Protein AF-0000000079301053 (afdb_homodimer)

Nearest PDB structures (foldseek):
  6ayv-assembly1_A  TM=9.694E-01  e=2.534E-45  Mycobacterium tuberculosis CDC1551
  6ayu-assembly1_A  TM=9.664E-01  e=1.060E-44  Mycobacterium tuberculosis H37Ra
  7txb-assembly2_A  TM=9.799E-01  e=2.301E-44  Mycobacterium tuberculosis
  3d1r-assembly1_A  TM=9.608E-01  e=3.172E-43  Escherichia coli K-12
  7txg-assembly1_D  TM=9.563E-01  e=2.138E-42  Francisella tularensis

Sequence (644 aa):
MEIERRLVLEVVRVTEQAALAASRFAGKGDKEAVDEAGTEAMRRVLNELPIRGTVVIGEGEMDEAPMLYIGEVLGQGGLEVDIAVDPVEGTTTAAKGLPNAVTVIALSEKGGLFHAPDMYMEKLIVPPPAAGLVDLTWPVSANLKALALALQRSVEDLVIVVLDRPRHERLIREIREAGARVKLISDGDVIAALAAAIRGTGVHAVMGIGGAPEGVLAAAALKCLGGEIQARFVPQNEEERARLRAMGGDENRVYRTEDLAPGKEIVFAATGITDGDILEGVRFFGGGARTHSIVMGHATRVVRFIDSIHLFETGARVTIRVMEIERRLVLEVVRVTEQAALAASRFAGKGDKEAVDEAGTEAMRRVLNELPIRGTVVIGEGEMDEAPMLYIGEVLGQGGLEVDIAVDPVEGTTTAAKGLPNAVTVIALSEKGGLFHAPDMYMEKLIVPPPAAGLVDLTWPVSANLKALALALQRSVEDLVIVVLDRPRHERLIREIREAGARVKLISDGDVIAALAAAIRGTGVHAVMGIGGAPEGVLAAAALKCLGGEIQARFVPQNEEERARLRAMGGDENRVYRTEDLAPGKEIVFAATGITDGDILEGVRFFGGGARTHSIVMGHATRVVRFIDSIHLFETGARVTIRV

pLDDT: mean 95.12, std 5.09, range [51.19, 98.94]

Secondary structure (DSSP, 8-state):
-HHHHHHHHHHHHHHHHHHHHHHTTTTSS-HHHHHHHHHHHHHHHHTTSSEEEEEEESSB-TTT-SSSBTT-EESSSSEEEEEEEEEEESHHHHHHT-S--EEEEEEEETT-S----SSEEEEEEE-GGGTTS--TTS-HHHHHHHHHHHTTS-GGG-EEEEE--GGGHHHHHHHHHHT-EEEEESS-HHHHHHHHHSBTSS--EEEEEEEHHHHHHHHHHHHHHT-EEEEEEE-SSHHHHHHHHHTT--TTSPEEHHHH---SSEEEEEEESS--SSSPPPEEETTEEEEEEEEEETTTTEEEEEEEEEE-STT---B---/-HHHHHHHHHHHHHHHHHHHHHHTTTTSS-HHHHHHHHHHHHHHHHTTSSEEEEEEESSB-TTT-SSSBTT-EESSSSEEEEEEEEEEE-HHHHHHT-S--EEEEEEEETT-S----SSEEEEEEE-GGGTTS--TTS-HHHHHHHHHHHTTS-GGG-EEEEE--GGGHHHHHHHHHHT-EEEEESS-HHHHHHHHHSBTSS--EEEEEEEHHHHHHHHHHHHHHT-EEEEEEE-SSHHHHHHHHHTT--TTSPEEHHHH---SSEEEEEEESS--SSSPPPEEETTEEEEEEEEEETTTTEEEEEEEEEE-STT---B---

Organism: Thermus brockianus (NCBI:txid56956)

Solvent-accessible surface area (backbone atoms only — not comparable to full-atom values): 30531 Å² total; per-residue (Å²): 113,63,65,40,74,66,36,49,62,54,48,43,50,26,23,46,46,7,14,58,46,19,41,75,33,43,50,68,65,38,38,66,59,22,36,50,33,4,42,51,38,28,53,53,46,45,41,68,34,68,21,38,27,31,22,46,30,43,72,32,50,59,92,76,17,94,57,62,11,43,66,41,75,41,31,68,38,70,54,59,26,28,30,32,45,37,44,49,33,23,37,62,32,28,8,63,55,36,67,47,10,28,9,36,40,36,38,19,40,71,79,11,55,45,69,50,64,95,43,39,19,36,38,38,32,33,18,42,73,32,44,90,60,63,52,78,87,49,57,68,54,57,37,44,50,39,42,16,60,47,66,70,49,54,42,64,72,37,27,33,35,31,60,68,47,82,90,36,52,64,59,53,49,48,42,45,73,58,42,27,40,76,43,74,34,86,59,34,67,42,62,48,44,50,31,15,32,29,43,84,58,72,38,50,25,35,44,48,72,43,54,28,48,49,48,30,56,28,17,46,46,25,59,43,47,47,22,32,36,33,30,29,48,44,62,88,47,68,68,50,43,52,51,37,46,74,69,71,48,55,64,87,43,79,39,38,31,60,64,30,25,53,33,74,40,34,30,33,26,34,12,16,28,26,44,42,92,87,30,44,28,55,42,75,50,84,38,31,37,34,40,20,33,41,37,34,21,39,68,76,27,36,41,32,40,35,44,34,39,40,44,77,35,92,80,35,72,51,66,62,88,128,112,62,64,40,74,65,36,49,64,56,48,41,51,28,23,46,47,7,14,59,45,19,41,76,32,43,49,67,65,38,38,65,59,21,36,50,34,4,42,52,38,28,52,56,48,45,41,67,34,69,22,39,26,32,23,46,31,43,72,32,51,59,93,78,16,94,57,62,10,43,66,40,74,42,32,68,36,69,55,59,26,27,30,34,46,37,45,49,33,23,37,63,32,28,8,65,55,37,69,45,9,28,8,38,40,35,38,19,40,72,79,12,54,48,68,50,62,94,44,38,18,37,39,38,33,32,18,42,72,32,46,89,59,62,53,82,87,50,57,67,54,57,36,45,49,39,43,16,58,48,68,71,48,54,43,64,72,37,26,32,36,31,62,68,48,81,89,36,53,65,60,52,49,48,43,44,73,57,42,27,40,75,44,74,34,86,60,34,68,41,61,48,44,49,31,17,33,29,42,84,58,73,38,49,24,34,46,48,72,44,52,27,48,47,47,31,54,30,17,47,46,24,60,42,46,48,22,33,37,34,31,28,48,46,62,88,47,70,67,50,43,50,52,37,46,72,69,71,48,54,65,88,42,78,40,38,31,59,64,28,25,52,34,75,40,35,31,32,27,34,12,16,28,27,43,42,89,86,31,43,28,53,42,76,50,84,39,32,36,34,40,21,32,42,37,34,22,39,68,75,25,36,40,32,40,34,44,34,38,40,44,77,36,92,81,34,72,51,63,63,88,127

Foldseek 3Di:
DVCCVQCQVLVQVLFVQLLVQLLVQFQVQDLVNSQVRLQVSSQVSQQAAAEFEFELAADEDVVVDVGSYHGDTHYDYDAYKYKAWDSWWPSVCRNNQHADIKTKMKIFHVVQAARDHWAKKWKKKFAQLLPPQADPPDQPLSRLVSLCVSVVHDSLQAEEEEEPDPQCVVVQVSSVVSNHHYDYDPTDVLVVNLLCHDPPLSHGIYGDMDTPSSVLRSLLNCLLSNIKMKMATDDPDPVSVVVCVVSPHDRPDIDMSCRRRVGPKMKMKMKASDHYSPWHHWDDDDQWIWIWMWMGINNVSDIDIDIDIGGRDDPDDDDDDD/DVCCVQCQVLVQVLFVQLLVQLLVQFQVQDLVNSQVRLQVSSQVSQQAAAEFEFELAADEDVVVDVGSYHGDTHYDYDAYKYKAWDSWWPSVCRNNQHADIKTKMKIFHVVQAARDHWAKKWKKKFAQLLPPQADPPDQPLSRLVSLCVSVVHDSLQAEEEEEPDPVCVVVQVSSVVSNHHYDYDPTDVLVVNLLCHDPPLSHGIYTDMDTVSSVRRSLLNCLLSNIKMKMATDDPDVVSVVVCVVSPHDRPDIDMSCRRRVGPKMKMKMKASDHYSPWHHWDDDDQWIWIWMWMGINNVSDIDIDIDIGGRDDPDDDDDDD

Structure (mmCIF, N/CA/C/O backbone):
data_AF-0000000079301053-model_v1
#
loop_
_entity.id
_entity.type
_entity.pdbx_description
1 polymer Fructose-1,6-bisphosphatase
#
loop_
_atom_site.group_PDB
_atom_site.id
_atom_site.type_symbol
_atom_site.label_atom_id
_atom_site.label_alt_id
_atom_site.label_comp_id
_atom_site.label_asym_id
_atom_site.label_entity_id
_atom_site.label_seq_id
_atom_site.pdbx_PDB_ins_code
_atom_site.Cartn_x
_atom_site.Cartn_y
_atom_site.Cartn_z
_atom_site.occupancy
_atom_site.B_iso_or_equiv
_atom_site.auth_seq_id
_atom_site.auth_comp_id
_atom_site.auth_asym_id
_atom_site.auth_atom_id
_atom_site.pdbx_PDB_model_num
ATOM 1 N N . MET A 1 1 ? -18.75 8.094 -1.026 1 70.19 1 MET A N 1
ATOM 2 C CA . MET A 1 1 ? -17.406 7.562 -0.852 1 70.19 1 MET A CA 1
ATOM 3 C C . MET A 1 1 ? -16.719 7.344 -2.201 1 70.19 1 MET A C 1
ATOM 5 O O . MET A 1 1 ? -15.812 6.523 -2.316 1 70.19 1 MET A O 1
ATOM 9 N N . GLU A 1 2 ? -17.188 8.047 -3.041 1 80.12 2 GLU A N 1
ATOM 10 C CA . GLU A 1 2 ? -16.719 7.883 -4.418 1 80.12 2 GLU A CA 1
ATOM 11 C C . GLU A 1 2 ? -15.305 8.406 -4.59 1 80.12 2 GLU A C 1
ATOM 13 O O . GLU A 1 2 ? -14.461 7.75 -5.207 1 80.12 2 GLU A O 1
ATOM 18 N N . ILE A 1 3 ? -14.992 9.516 -3.859 1 87.44 3 ILE A N 1
ATOM 19 C CA . ILE A 1 3 ? -13.688 10.156 -4.016 1 87.44 3 ILE A CA 1
ATOM 20 C C . ILE A 1 3 ? -12.602 9.25 -3.436 1 87.44 3 ILE A C 1
ATOM 22 O O . ILE A 1 3 ? -11.602 8.969 -4.102 1 87.44 3 ILE A O 1
ATOM 26 N N . GLU A 1 4 ? -12.836 8.781 -2.316 1 87.12 4 GLU A N 1
ATOM 27 C CA . GLU A 1 4 ? -11.82 7.961 -1.658 1 87.12 4 GLU A CA 1
ATOM 28 C C . GLU A 1 4 ? -11.648 6.621 -2.369 1 87.12 4 GLU A C 1
ATOM 30 O O . GLU A 1 4 ? -10.531 6.141 -2.541 1 87.12 4 GLU A O 1
ATOM 35 N N . ARG A 1 5 ? -12.688 6.012 -2.828 1 79.06 5 ARG A N 1
ATOM 36 C CA . ARG A 1 5 ? -12.625 4.719 -3.502 1 79.06 5 ARG A CA 1
ATOM 37 C C . ARG A 1 5 ? -11.883 4.828 -4.828 1 79.06 5 ARG A C 1
ATOM 39 O O . ARG A 1 5 ? -11.125 3.926 -5.199 1 79.06 5 ARG A O 1
ATOM 46 N N . ARG A 1 6 ? -11.992 5.957 -5.355 1 81.19 6 ARG A N 1
ATOM 47 C CA . ARG A 1 6 ? -11.469 6.082 -6.711 1 81.19 6 ARG A CA 1
ATOM 48 C C . ARG A 1 6 ? -10.07 6.699 -6.703 1 81.19 6 ARG A C 1
ATOM 50 O O . ARG A 1 6 ? -9.273 6.453 -7.605 1 81.19 6 ARG A O 1
ATOM 57 N N . LEU A 1 7 ? -9.805 7.402 -5.688 1 87.12 7 LEU A N 1
ATOM 58 C CA . LEU A 1 7 ? -8.648 8.273 -5.883 1 87.12 7 LEU A CA 1
ATOM 59 C C . LEU A 1 7 ? -7.531 7.91 -4.914 1 87.12 7 LEU A C 1
ATOM 61 O O . LEU A 1 7 ? -6.406 8.398 -5.051 1 87.12 7 LEU A O 1
ATOM 65 N N . VAL A 1 8 ? -7.73 7.023 -4.035 1 86.25 8 VAL A N 1
ATOM 66 C CA . VAL A 1 8 ? -6.742 6.734 -3 1 86.25 8 VAL A CA 1
ATOM 67 C C . VAL A 1 8 ? -5.43 6.293 -3.648 1 86.25 8 VAL A C 1
ATOM 69 O O . VAL A 1 8 ? -4.367 6.836 -3.346 1 86.25 8 VAL A O 1
ATOM 72 N N . LEU A 1 9 ? -5.461 5.406 -4.586 1 81.38 9 LEU A N 1
ATOM 73 C CA . LEU A 1 9 ? -4.227 4.914 -5.191 1 81.38 9 LEU A CA 1
ATOM 74 C C . LEU A 1 9 ? -3.65 5.938 -6.164 1 81.38 9 LEU A C 1
ATOM 76 O O . LEU A 1 9 ? -2.432 6.035 -6.32 1 81.38 9 LEU A O 1
ATOM 80 N N . GLU A 1 10 ? -4.496 6.621 -6.781 1 86.56 10 GLU A N 1
ATOM 81 C CA . GLU A 1 10 ? -4.043 7.629 -7.738 1 86.56 10 GLU A CA 1
ATOM 82 C C . GLU A 1 10 ? -3.242 8.727 -7.043 1 86.56 10 GLU A C 1
ATOM 84 O O . GLU A 1 10 ? -2.246 9.211 -7.582 1 86.56 10 GLU A O 1
ATOM 89 N N . VAL A 1 11 ? -3.693 9.023 -5.918 1 92.56 11 VAL A N 1
ATOM 90 C CA . VAL A 1 11 ? -3.045 10.117 -5.195 1 92.56 11 VAL A CA 1
ATOM 91 C C . VAL A 1 11 ? -1.681 9.656 -4.684 1 92.56 11 VAL A C 1
ATOM 93 O O . VAL A 1 11 ? -0.738 10.453 -4.621 1 92.56 11 VAL A O 1
ATOM 96 N N . VAL A 1 12 ? -1.582 8.367 -4.406 1 94.38 12 VAL A N 1
ATOM 97 C CA . VAL A 1 12 ? -0.283 7.816 -4.027 1 94.38 12 VAL A CA 1
ATOM 98 C C . VAL A 1 12 ? 0.691 7.953 -5.195 1 94.38 12 VAL A C 1
ATOM 100 O O . VAL A 1 12 ? 1.844 8.352 -5.012 1 94.38 12 VAL A O 1
ATOM 103 N N . ARG A 1 13 ? 0.221 7.629 -6.328 1 93.56 13 ARG A N 1
ATOM 104 C CA . ARG A 1 13 ? 1.061 7.73 -7.52 1 93.56 13 ARG A CA 1
ATOM 105 C C . ARG A 1 13 ? 1.566 9.156 -7.711 1 93.56 13 ARG A C 1
ATOM 107 O O . ARG A 1 13 ? 2.711 9.367 -8.117 1 93.56 13 ARG A O 1
ATOM 114 N N . VAL A 1 14 ? 0.722 10.117 -7.438 1 97.06 14 VAL A N 1
ATOM 115 C CA . VAL A 1 14 ? 1.09 11.516 -7.574 1 97.06 14 VAL A CA 1
ATOM 116 C C . VAL A 1 14 ? 2.275 11.836 -6.664 1 97.06 14 VAL A C 1
ATOM 118 O O . VAL A 1 14 ? 3.281 12.383 -7.113 1 97.06 14 VAL A O 1
ATOM 121 N N . THR A 1 15 ? 2.166 11.438 -5.41 1 98.38 15 THR A N 1
ATOM 122 C CA . THR A 1 15 ? 3.227 11.75 -4.461 1 98.38 15 THR A CA 1
ATOM 123 C C . THR A 1 15 ? 4.48 10.938 -4.762 1 98.38 15 THR A C 1
ATOM 125 O O . THR A 1 15 ? 5.602 11.422 -4.594 1 98.38 15 THR A O 1
ATOM 128 N N . GLU A 1 16 ? 4.32 9.688 -5.18 1 97.75 16 GLU A N 1
ATOM 129 C CA . GLU A 1 16 ? 5.465 8.844 -5.504 1 97.75 16 GLU A CA 1
ATOM 130 C C . GLU A 1 16 ? 6.281 9.438 -6.652 1 97.75 16 GLU A C 1
ATOM 132 O O . GLU A 1 16 ? 7.508 9.516 -6.574 1 97.75 16 GLU A O 1
ATOM 137 N N . GLN A 1 17 ? 5.594 9.883 -7.672 1 97.56 17 GLN A N 1
ATOM 138 C CA . GLN A 1 17 ? 6.297 10.445 -8.828 1 97.56 17 GLN A CA 1
ATOM 139 C C . GLN A 1 17 ? 6.988 11.758 -8.461 1 97.56 17 GLN A C 1
ATOM 141 O O . GLN A 1 17 ? 8.102 12.016 -8.914 1 97.56 17 GLN A O 1
ATOM 146 N N . ALA A 1 18 ? 6.301 12.531 -7.699 1 98.5 18 ALA A N 1
ATOM 147 C CA . ALA A 1 18 ? 6.91 13.781 -7.242 1 98.5 18 ALA A CA 1
ATOM 148 C C . ALA A 1 18 ? 8.148 13.508 -6.398 1 98.5 18 ALA A C 1
ATOM 150 O O . ALA A 1 18 ? 9.18 14.164 -6.562 1 98.5 18 ALA A O 1
ATOM 151 N N . ALA A 1 19 ? 8.039 12.555 -5.512 1 98.62 19 ALA A N 1
ATOM 152 C CA . ALA A 1 19 ? 9.164 12.195 -4.648 1 98.62 19 ALA A CA 1
ATOM 153 C C . ALA A 1 19 ? 10.336 11.672 -5.469 1 98.62 19 ALA A C 1
ATOM 155 O O . ALA A 1 19 ? 11.492 12.023 -5.211 1 98.62 19 ALA A O 1
ATOM 156 N N . LEU A 1 20 ? 10.055 10.805 -6.434 1 98.31 20 LEU A N 1
ATOM 157 C CA . LEU A 1 20 ? 11.086 10.258 -7.312 1 98.31 20 LEU A CA 1
ATOM 158 C C . LEU A 1 20 ? 11.82 11.383 -8.039 1 98.31 20 LEU A C 1
ATOM 160 O O . LEU A 1 20 ? 13.055 11.383 -8.094 1 98.31 20 LEU A O 1
ATOM 164 N N . ALA A 1 21 ? 11.078 12.336 -8.562 1 98.25 21 ALA A N 1
ATOM 165 C CA . ALA A 1 21 ? 11.664 13.453 -9.297 1 98.25 21 ALA A CA 1
ATOM 166 C C . ALA A 1 21 ? 12.5 14.344 -8.383 1 98.25 21 ALA A C 1
ATOM 168 O O . ALA A 1 21 ? 13.633 14.688 -8.711 1 98.25 21 ALA A O 1
ATOM 169 N N . ALA A 1 22 ? 11.969 14.695 -7.23 1 98.12 22 ALA A N 1
ATOM 170 C CA . ALA A 1 22 ? 12.641 15.586 -6.285 1 98.12 22 ALA A CA 1
ATOM 171 C C . ALA A 1 22 ? 13.906 14.945 -5.727 1 98.12 22 ALA A C 1
ATOM 173 O O . ALA A 1 22 ? 14.914 15.617 -5.516 1 98.12 22 ALA A O 1
ATOM 174 N N . SER A 1 23 ? 13.867 13.656 -5.527 1 97.62 23 SER A N 1
ATOM 175 C CA . SER A 1 23 ? 14.961 12.938 -4.879 1 97.62 23 SER A CA 1
ATOM 176 C C . SER A 1 23 ? 16.219 12.977 -5.73 1 97.62 23 SER A C 1
ATOM 178 O O . SER A 1 23 ? 17.328 12.867 -5.207 1 97.62 23 SER A O 1
ATOM 180 N N . ARG A 1 24 ? 16.078 13.133 -7.012 1 96.44 24 ARG A N 1
ATOM 181 C CA . ARG A 1 24 ? 17.234 13.203 -7.906 1 96.44 24 ARG A CA 1
ATOM 182 C C . ARG A 1 24 ? 18.062 14.445 -7.625 1 96.44 24 ARG A C 1
ATOM 184 O O . ARG A 1 24 ? 19.25 14.492 -7.949 1 96.44 24 ARG A O 1
ATOM 191 N N . PHE A 1 25 ? 17.453 15.414 -7 1 95.81 25 PHE A N 1
ATOM 192 C CA . PHE A 1 25 ? 18.125 16.672 -6.703 1 95.81 25 PHE A CA 1
ATOM 193 C C . PHE A 1 25 ? 18.438 16.781 -5.211 1 95.81 25 PHE A C 1
ATOM 195 O O . PHE A 1 25 ? 19.078 17.734 -4.773 1 95.81 25 PHE A O 1
ATOM 202 N N . ALA A 1 26 ? 18.016 15.828 -4.438 1 94.38 26 ALA A N 1
ATOM 203 C CA . ALA A 1 26 ? 18.234 15.859 -2.996 1 94.38 26 ALA A CA 1
ATOM 204 C C . ALA A 1 26 ? 19.734 15.828 -2.678 1 94.38 26 ALA A C 1
ATOM 206 O O . ALA A 1 26 ? 20.484 15.055 -3.279 1 94.38 26 ALA A O 1
ATOM 207 N N . GLY A 1 27 ? 20.125 16.703 -1.746 1 94.75 27 GLY A N 1
ATOM 208 C CA . GLY A 1 27 ? 21.516 16.719 -1.314 1 94.75 27 GLY A CA 1
ATOM 209 C C . GLY A 1 27 ? 22.422 17.5 -2.246 1 94.75 27 GLY A C 1
ATOM 210 O O . GLY A 1 27 ? 23.625 17.594 -2.016 1 94.75 27 GLY A O 1
ATOM 211 N N . LYS A 1 28 ? 21.891 18.094 -3.305 1 96.06 28 LYS A N 1
ATOM 212 C CA . LYS A 1 28 ? 22.719 18.797 -4.281 1 96.06 28 LYS A CA 1
ATOM 213 C C . LYS A 1 28 ? 22.781 20.281 -3.963 1 96.06 28 LYS A C 1
ATOM 215 O O . LYS A 1 28 ? 23.422 21.047 -4.695 1 96.06 28 LYS A O 1
ATOM 220 N N . GLY A 1 29 ? 22.078 20.672 -2.969 1 95.25 29 GLY A N 1
ATOM 221 C CA . GLY A 1 29 ? 22.219 22.031 -2.457 1 95.25 29 GLY A CA 1
ATOM 222 C C . GLY A 1 29 ? 21.375 23.047 -3.205 1 95.25 29 GLY A C 1
ATOM 223 O O . GLY A 1 29 ? 21.469 24.25 -2.941 1 95.25 29 GLY A O 1
ATOM 224 N N . ASP A 1 30 ? 20.547 22.609 -4.109 1 95.56 30 ASP A N 1
ATOM 225 C CA . ASP A 1 30 ? 19.734 23.5 -4.922 1 95.56 30 ASP A CA 1
ATOM 226 C C . ASP A 1 30 ? 18.25 23.375 -4.574 1 95.56 30 ASP A C 1
ATOM 228 O O . ASP A 1 30 ? 17.531 22.594 -5.203 1 95.56 30 ASP A O 1
ATOM 232 N N . LYS A 1 31 ? 17.797 24.188 -3.699 1 94.12 31 LYS A N 1
ATOM 233 C CA . LYS A 1 31 ? 16.422 24.109 -3.197 1 94.12 31 LYS A CA 1
ATOM 234 C C . LYS A 1 31 ? 15.422 24.391 -4.312 1 94.12 31 LYS A C 1
ATOM 236 O O . LYS A 1 31 ? 14.359 23.766 -4.352 1 94.12 31 LYS A O 1
ATOM 241 N N . GLU A 1 32 ? 15.734 25.297 -5.18 1 94.88 32 GLU A N 1
ATOM 242 C CA . GLU A 1 32 ? 14.828 25.641 -6.27 1 94.88 32 GLU A CA 1
ATOM 243 C C . GLU A 1 32 ? 14.664 24.469 -7.238 1 94.88 32 GLU A C 1
ATOM 245 O O . GLU A 1 32 ? 13.555 24.188 -7.688 1 94.88 32 GLU A O 1
ATOM 250 N N . ALA A 1 33 ? 15.75 23.844 -7.48 1 95.88 33 ALA A N 1
ATOM 251 C CA . ALA A 1 33 ? 15.711 22.703 -8.406 1 95.88 33 ALA A CA 1
ATOM 252 C C . ALA A 1 33 ? 14.883 21.562 -7.832 1 95.88 33 ALA A C 1
ATOM 254 O O . ALA A 1 33 ? 14.117 20.922 -8.555 1 95.88 33 ALA A O 1
ATOM 255 N N . VAL A 1 34 ? 15.062 21.25 -6.57 1 96.5 34 VAL A N 1
ATOM 256 C CA . VAL A 1 34 ? 14.32 20.188 -5.918 1 96.5 34 VAL A CA 1
ATOM 257 C C . VAL A 1 34 ? 12.82 20.5 -5.957 1 96.5 34 VAL A C 1
ATOM 259 O O . VAL A 1 34 ? 12.008 19.625 -6.277 1 96.5 34 VAL A O 1
ATOM 262 N N . ASP A 1 35 ? 12.539 21.703 -5.645 1 95.5 35 ASP A N 1
ATOM 263 C CA . ASP A 1 35 ? 11.148 22.125 -5.605 1 95.5 35 ASP A CA 1
ATOM 264 C C . ASP A 1 35 ? 10.516 22.078 -6.996 1 95.5 35 ASP A C 1
ATOM 266 O O . ASP A 1 35 ? 9.383 21.609 -7.148 1 95.5 35 ASP A O 1
ATOM 270 N N . GLU A 1 36 ? 11.211 22.578 -7.949 1 96.5 36 GLU A N 1
ATOM 271 C CA . GLU A 1 36 ? 10.719 22.578 -9.32 1 96.5 36 GLU A CA 1
ATOM 272 C C . GLU A 1 36 ? 10.477 21.156 -9.828 1 96.5 36 GLU A C 1
ATOM 274 O O . GLU A 1 36 ? 9.453 20.891 -10.461 1 96.5 36 GLU A O 1
ATOM 279 N N . ALA A 1 37 ? 11.375 20.297 -9.531 1 97.62 37 ALA A N 1
ATOM 280 C CA . ALA A 1 37 ? 11.258 18.906 -9.969 1 97.62 37 ALA A CA 1
ATOM 281 C C . ALA A 1 37 ? 10.008 18.25 -9.383 1 97.62 37 ALA A C 1
ATOM 283 O O . ALA A 1 37 ? 9.25 17.594 -10.102 1 97.62 37 ALA A O 1
ATOM 284 N N . GLY A 1 38 ? 9.82 18.406 -8.086 1 97.94 38 GLY A N 1
ATOM 285 C CA . GLY A 1 38 ? 8.633 17.875 -7.445 1 97.94 38 GLY A CA 1
ATOM 286 C C . GLY A 1 38 ? 7.344 18.469 -7.973 1 97.94 38 GLY A C 1
ATOM 287 O O . GLY A 1 38 ? 6.379 17.75 -8.227 1 97.94 38 GLY A O 1
ATOM 288 N N . THR A 1 39 ? 7.359 19.75 -8.164 1 98.12 39 THR A N 1
ATOM 289 C CA . THR A 1 39 ? 6.18 20.484 -8.617 1 98.12 39 THR A CA 1
ATOM 290 C C . THR A 1 39 ? 5.777 20.047 -10.016 1 98.12 39 THR A C 1
ATOM 292 O O . THR A 1 39 ? 4.605 19.75 -10.273 1 98.12 39 THR A O 1
ATOM 295 N N . GLU A 1 40 ? 6.719 19.984 -10.867 1 98.06 40 GLU A N 1
ATOM 296 C CA . GLU A 1 40 ? 6.453 19.594 -12.25 1 98.06 40 GLU A CA 1
ATOM 297 C C . GLU A 1 40 ? 5.91 18.172 -12.328 1 98.06 40 GLU A C 1
ATOM 299 O O . GLU A 1 40 ? 4.953 17.906 -13.055 1 98.06 40 GLU A O 1
ATOM 304 N N . ALA A 1 41 ? 6.555 17.344 -11.609 1 98.12 41 ALA A N 1
ATOM 305 C CA . ALA A 1 41 ? 6.141 15.938 -11.641 1 98.12 41 ALA A CA 1
ATOM 306 C C . ALA A 1 41 ? 4.734 15.773 -11.07 1 98.12 41 ALA A C 1
ATOM 308 O O . ALA A 1 41 ? 3.91 15.055 -11.641 1 98.12 41 ALA A O 1
ATOM 309 N N . MET A 1 42 ? 4.48 16.406 -9.977 1 98.19 42 MET A N 1
ATOM 310 C CA . MET A 1 42 ? 3.16 16.344 -9.352 1 98.19 42 MET A CA 1
ATOM 311 C C . MET A 1 42 ? 2.084 16.859 -10.297 1 98.19 42 MET A C 1
ATOM 313 O O . MET A 1 42 ? 1.051 16.219 -10.484 1 98.19 42 MET A O 1
ATOM 317 N N . ARG A 1 43 ? 2.334 17.969 -10.891 1 98.31 43 ARG A N 1
ATOM 318 C CA . ARG A 1 43 ? 1.375 18.578 -11.812 1 98.31 43 ARG A CA 1
ATOM 319 C C . ARG A 1 43 ? 1.104 17.656 -13 1 98.31 43 ARG A C 1
ATOM 321 O O . ARG A 1 43 ? -0.042 17.516 -13.43 1 98.31 43 ARG A O 1
ATOM 328 N N . ARG A 1 44 ? 2.158 17.125 -13.5 1 97.75 44 ARG A N 1
ATOM 329 C CA . ARG A 1 44 ? 2.027 16.234 -14.648 1 97.75 44 ARG A CA 1
ATOM 330 C C . ARG A 1 44 ? 1.089 15.07 -14.328 1 97.75 44 ARG A C 1
ATOM 332 O O . ARG A 1 44 ? 0.16 14.789 -15.094 1 97.75 44 ARG A O 1
ATOM 339 N N . VAL A 1 45 ? 1.301 14.398 -13.234 1 96.06 45 VAL A N 1
ATOM 340 C CA . VAL A 1 45 ? 0.506 13.227 -12.891 1 96.06 45 VAL A CA 1
ATOM 341 C C . VAL A 1 45 ? -0.922 13.641 -12.555 1 96.06 45 VAL A C 1
ATOM 343 O O . VAL A 1 45 ? -1.881 12.961 -12.914 1 96.06 45 VAL A O 1
ATOM 346 N N . LEU A 1 46 ? -1.085 14.727 -11.836 1 97.31 46 LEU A N 1
ATOM 347 C CA . LEU A 1 46 ? -2.418 15.234 -11.523 1 97.31 46 LEU A CA 1
ATOM 348 C C . LEU A 1 46 ? -3.229 15.445 -12.805 1 97.31 46 LEU A C 1
ATOM 350 O O . LEU A 1 46 ? -4.43 15.172 -12.828 1 97.31 46 LEU A O 1
ATOM 354 N N . ASN A 1 47 ? -2.553 15.859 -13.844 1 97.31 47 ASN A N 1
ATOM 355 C CA . ASN A 1 47 ? -3.229 16.141 -15.102 1 97.31 47 ASN A CA 1
ATOM 356 C C . ASN A 1 47 ? -3.615 14.867 -15.836 1 97.31 47 ASN A C 1
ATOM 358 O O . ASN A 1 47 ? -4.359 14.914 -16.812 1 97.31 47 ASN A O 1
ATOM 362 N N . GLU A 1 48 ? -3.201 13.773 -15.352 1 93.06 48 GLU A N 1
ATOM 363 C CA . GLU A 1 48 ? -3.57 12.484 -15.945 1 93.06 48 GLU A CA 1
ATOM 364 C C . GLU A 1 48 ? -4.805 11.898 -15.266 1 93.06 48 GLU A C 1
ATOM 366 O O . GLU A 1 48 ? -5.406 10.953 -15.773 1 93.06 48 GLU A O 1
ATOM 371 N N . LEU A 1 49 ? -5.164 12.43 -14.18 1 92.25 49 LEU A N 1
ATOM 372 C CA . LEU A 1 49 ? -6.227 11.844 -13.367 1 92.25 49 LEU A CA 1
ATOM 373 C C . LEU A 1 49 ? -7.598 12.227 -13.914 1 92.25 49 LEU A C 1
ATOM 375 O O . LEU A 1 49 ? -7.762 13.297 -14.492 1 92.25 49 LEU A O 1
ATOM 379 N N . PRO A 1 50 ? -8.633 11.367 -13.727 1 89.5 50 PRO A N 1
ATOM 380 C CA . PRO A 1 50 ? -10.008 11.672 -14.141 1 89.5 50 PRO A CA 1
ATOM 381 C C . PRO A 1 50 ? -10.734 12.57 -13.141 1 89.5 50 PRO A C 1
ATOM 383 O O . PRO A 1 50 ? -11.773 12.188 -12.609 1 89.5 50 PRO A O 1
ATOM 386 N N . ILE A 1 51 ? -10.188 13.773 -12.969 1 94.81 51 ILE A N 1
ATOM 387 C CA . ILE A 1 51 ? -10.758 14.734 -12.031 1 94.81 51 ILE A CA 1
ATOM 388 C C . ILE A 1 51 ? -10.805 16.109 -12.672 1 94.81 51 ILE A C 1
ATOM 390 O O . ILE A 1 51 ? -10.156 16.359 -13.695 1 94.81 51 ILE A O 1
ATOM 394 N N . ARG A 1 52 ? -11.727 16.891 -12.203 1 97.38 52 ARG A N 1
ATOM 395 C CA . ARG A 1 52 ? -11.648 18.344 -12.328 1 97.38 52 ARG A CA 1
ATOM 396 C C . ARG A 1 52 ? -11.258 18.984 -11.008 1 97.38 52 ARG A C 1
ATOM 398 O O . ARG A 1 52 ? -12.125 19.375 -10.219 1 97.38 52 ARG A O 1
ATOM 405 N N . GLY A 1 53 ? -9.977 19.078 -10.805 1 97.75 53 GLY A N 1
ATOM 406 C CA . GLY A 1 53 ? -9.445 19.5 -9.516 1 97.75 53 GLY A CA 1
ATOM 407 C C . GLY A 1 53 ? -9.023 20.953 -9.492 1 97.75 53 GLY A C 1
ATOM 408 O O . GLY A 1 53 ? -8.352 21.422 -10.414 1 97.75 53 GLY A O 1
ATOM 409 N N . THR A 1 54 ? -9.453 21.594 -8.508 1 98 54 THR A N 1
ATOM 410 C CA . THR A 1 54 ? -9.016 22.969 -8.297 1 98 54 THR A CA 1
ATOM 411 C C . THR A 1 54 ? -8.008 23.047 -7.156 1 98 54 THR A C 1
ATOM 413 O O . THR A 1 54 ? -8.289 22.594 -6.043 1 98 54 THR A O 1
ATOM 416 N N . VAL A 1 55 ? -6.902 23.672 -7.418 1 97.69 55 VAL A N 1
ATOM 417 C CA . VAL A 1 55 ? -5.887 23.859 -6.387 1 97.69 55 VAL A CA 1
ATOM 418 C C . VAL A 1 55 ? -6.34 24.938 -5.406 1 97.69 55 VAL A C 1
ATOM 420 O O . VAL A 1 55 ? -6.48 26.109 -5.777 1 97.69 55 VAL A O 1
ATOM 423 N N . VAL A 1 56 ? -6.539 24.547 -4.203 1 96.19 56 VAL A N 1
ATOM 424 C CA . VAL A 1 56 ? -6.961 25.516 -3.193 1 96.19 56 VAL A CA 1
ATOM 425 C C . VAL A 1 56 ? -5.781 25.875 -2.293 1 96.19 56 VAL A C 1
ATOM 427 O O . VAL A 1 56 ? -5.766 26.938 -1.675 1 96.19 56 VAL A O 1
ATOM 430 N N . ILE A 1 57 ? -4.871 24.938 -2.084 1 95.88 57 ILE A N 1
ATOM 431 C CA . ILE A 1 57 ? -3.572 25.141 -1.452 1 95.88 57 ILE A CA 1
ATOM 432 C C . ILE A 1 57 ? -2.463 24.688 -2.398 1 95.88 57 ILE A C 1
ATOM 434 O O . ILE A 1 57 ? -2.465 23.547 -2.865 1 95.88 57 ILE A O 1
ATOM 438 N N . GLY A 1 58 ? -1.576 25.578 -2.707 1 94.31 58 GLY A N 1
ATOM 439 C CA . GLY A 1 58 ? -0.499 25.219 -3.619 1 94.31 58 GLY A CA 1
ATOM 440 C C . GLY A 1 58 ? 0.75 26.062 -3.422 1 94.31 58 GLY A C 1
ATOM 441 O O . GLY A 1 58 ? 1.12 26.375 -2.289 1 94.31 58 GLY A O 1
ATOM 442 N N . GLU A 1 59 ? 1.398 26.281 -4.496 1 91 59 GLU A N 1
ATOM 443 C CA . GLU A 1 59 ? 2.709 26.922 -4.445 1 91 59 GLU A CA 1
ATOM 444 C C . GLU A 1 59 ? 2.58 28.422 -4.227 1 91 59 GLU A C 1
ATOM 446 O O . GLU A 1 59 ? 3.551 29.094 -3.859 1 91 59 GLU A O 1
ATOM 451 N N . GLY A 1 60 ? 1.434 28.922 -4.5 1 87.81 60 GLY A N 1
ATOM 452 C CA . GLY A 1 60 ? 1.216 30.359 -4.352 1 87.81 60 GLY A CA 1
ATOM 453 C C . GLY A 1 60 ? 0.185 30.906 -5.316 1 87.81 60 GLY A C 1
ATOM 454 O O . GLY A 1 60 ? -0.546 30.141 -5.953 1 87.81 60 GLY A O 1
ATOM 455 N N . GLU A 1 61 ? 0.095 32.25 -5.305 1 85.44 61 GLU A N 1
ATOM 456 C CA . GLU A 1 61 ? -0.791 32.906 -6.258 1 85.44 61 GLU A CA 1
ATOM 457 C C . GLU A 1 61 ? -0.262 32.781 -7.684 1 85.44 61 GLU A C 1
ATOM 459 O O . GLU A 1 61 ? 0.926 32.531 -7.891 1 85.44 61 GLU A O 1
ATOM 464 N N . MET A 1 62 ? -1.142 33 -8.586 1 83.88 62 MET A N 1
ATOM 465 C CA . MET A 1 62 ? -0.823 32.781 -9.992 1 83.88 62 MET A CA 1
ATOM 466 C C . MET A 1 62 ? 0.37 33.656 -10.414 1 83.88 62 MET A C 1
ATOM 468 O O . MET A 1 62 ? 1.211 33.188 -11.195 1 83.88 62 MET A O 1
ATOM 472 N N . ASP A 1 63 ? 0.466 34.812 -9.906 1 84.81 63 ASP A N 1
ATOM 473 C CA . ASP A 1 63 ? 1.529 35.719 -10.305 1 84.81 63 ASP A CA 1
ATOM 474 C C . ASP A 1 63 ? 2.873 35.281 -9.727 1 84.81 63 ASP A C 1
ATOM 476 O O . ASP A 1 63 ? 3.928 35.656 -10.234 1 84.81 63 ASP A O 1
ATOM 480 N N . GLU A 1 64 ? 2.844 34.469 -8.758 1 83.62 64 GLU A N 1
ATOM 481 C CA . GLU A 1 64 ? 4.055 34.062 -8.047 1 83.62 64 GLU A CA 1
ATOM 482 C C . GLU A 1 64 ? 4.461 32.625 -8.422 1 83.62 64 GLU A C 1
ATOM 484 O O . GLU A 1 64 ? 5.637 32.281 -8.344 1 83.62 64 GLU A O 1
ATOM 489 N N . ALA A 1 65 ? 3.457 31.875 -8.797 1 85.25 65 ALA A N 1
ATOM 490 C CA . ALA A 1 65 ? 3.711 30.453 -9.055 1 85.25 65 ALA A CA 1
ATOM 491 C C . ALA A 1 65 ? 3.197 30.062 -10.438 1 85.25 65 ALA A C 1
ATOM 493 O O . ALA A 1 65 ? 1.986 30 -10.664 1 85.25 65 ALA A O 1
ATOM 494 N N . PRO A 1 66 ? 4.109 29.656 -11.312 1 87.31 66 PRO A N 1
ATOM 495 C CA . PRO A 1 66 ? 3.668 29.281 -12.656 1 87.31 66 PRO A CA 1
ATOM 496 C C . PRO A 1 66 ? 2.928 27.953 -12.688 1 87.31 66 PRO A C 1
ATOM 498 O O . PRO A 1 66 ? 2.215 27.656 -13.656 1 87.31 66 PRO A O 1
ATOM 501 N N . MET A 1 67 ? 3.162 27.156 -11.68 1 94.06 67 MET A N 1
ATOM 502 C CA . MET A 1 67 ? 2.523 25.844 -11.602 1 94.06 67 MET A CA 1
ATOM 503 C C . MET A 1 67 ? 1.915 25.625 -10.219 1 94.06 67 MET A C 1
ATOM 505 O O . MET A 1 67 ? 2.404 26.156 -9.227 1 94.06 67 MET A O 1
ATOM 509 N N . LEU A 1 68 ? 0.846 24.844 -10.266 1 96.81 68 LEU A N 1
ATOM 510 C CA . LEU A 1 68 ? 0.148 24.484 -9.031 1 96.81 68 LEU A CA 1
ATOM 511 C C . LEU A 1 68 ? -0.193 25.734 -8.219 1 96.81 68 LEU A C 1
ATOM 513 O O . LEU A 1 68 ? -0.037 25.75 -7 1 96.81 68 LEU A O 1
ATOM 517 N N . TYR A 1 69 ? -0.53 26.766 -8.898 1 94.62 69 TYR A N 1
ATOM 518 C CA . TYR A 1 69 ? -0.969 27.984 -8.227 1 94.62 69 TYR A CA 1
ATOM 519 C C . TYR A 1 69 ? -2.398 27.844 -7.719 1 94.62 69 TYR A C 1
ATOM 521 O O . TYR A 1 69 ? -3.156 27 -8.203 1 94.62 69 TYR A O 1
ATOM 529 N N . ILE A 1 70 ? -2.703 28.641 -6.812 1 93.06 70 ILE A N 1
ATOM 530 C CA . ILE A 1 70 ? -4.051 28.641 -6.25 1 93.06 70 ILE A CA 1
ATOM 531 C C . ILE A 1 70 ? -5.066 28.984 -7.336 1 93.06 70 ILE A C 1
ATOM 533 O O . ILE A 1 70 ? -4.922 29.984 -8.039 1 93.06 70 ILE A O 1
ATOM 537 N N . GLY A 1 71 ? -6.043 28.109 -7.496 1 94.56 71 GLY A N 1
ATOM 538 C CA . GLY A 1 71 ? -7.074 28.328 -8.5 1 94.56 71 GLY A CA 1
ATOM 539 C C . GLY A 1 71 ? -6.828 27.547 -9.781 1 94.56 71 GLY A C 1
ATOM 540 O O . GLY A 1 71 ? -7.719 27.438 -10.625 1 94.56 71 GLY A O 1
ATOM 541 N N . GLU A 1 72 ? -5.676 26.969 -9.906 1 97 72 GLU A N 1
ATOM 542 C CA . GLU A 1 72 ? -5.402 26.172 -11.102 1 97 72 GLU A CA 1
ATOM 543 C C . GLU A 1 72 ? -6.32 24.953 -11.18 1 97 72 GLU A C 1
ATOM 545 O O . GLU A 1 72 ? -6.562 24.297 -10.172 1 97 72 GLU A O 1
ATOM 550 N N . VAL A 1 73 ? -6.812 24.766 -12.391 1 98 73 VAL A N 1
ATOM 551 C CA . VAL A 1 73 ? -7.66 23.609 -12.617 1 98 73 VAL A CA 1
ATOM 552 C C . VAL A 1 73 ? -6.863 22.516 -13.32 1 98 73 VAL A C 1
ATOM 554 O O . VAL A 1 73 ? -6.227 22.766 -14.352 1 98 73 VAL A O 1
ATOM 557 N N . LEU A 1 74 ? -6.863 21.328 -12.766 1 98 74 LEU A N 1
ATOM 558 C CA . LEU A 1 74 ? -6.055 20.219 -13.266 1 98 74 LEU A CA 1
ATOM 559 C C . LEU A 1 74 ? -6.914 18.984 -13.508 1 98 74 LEU A C 1
ATOM 561 O O . LEU A 1 74 ? -8.008 18.859 -12.953 1 98 74 LEU A O 1
ATOM 565 N N . GLY A 1 75 ? -6.375 18.062 -14.289 1 97 75 GLY A N 1
ATOM 566 C CA . GLY A 1 75 ? -7.035 16.797 -14.539 1 97 75 GLY A CA 1
ATOM 567 C C . GLY A 1 75 ? -7.652 16.703 -15.922 1 97 75 GLY A C 1
ATOM 568 O O . GLY A 1 75 ? -7.535 17.641 -16.719 1 97 75 GLY A O 1
ATOM 569 N N . GLN A 1 76 ? -8.32 15.594 -16.203 1 95.44 76 GLN A N 1
ATOM 570 C CA . GLN A 1 76 ? -8.922 15.312 -17.5 1 95.44 76 GLN A CA 1
ATOM 571 C C . GLN A 1 76 ? -10.445 15.43 -17.438 1 95.44 76 GLN A C 1
ATOM 573 O O . GLN A 1 76 ? -11.141 15.039 -18.375 1 95.44 76 GLN A O 1
ATOM 578 N N . GLY A 1 77 ? -10.914 15.898 -16.406 1 93.69 77 GLY A N 1
ATOM 579 C CA . GLY A 1 77 ? -12.352 15.953 -16.188 1 93.69 77 GLY A CA 1
ATOM 580 C C . GLY A 1 77 ? -12.859 14.828 -15.297 1 93.69 77 GLY A C 1
ATOM 581 O O . GLY A 1 77 ? -12.133 13.875 -15.016 1 93.69 77 GLY A O 1
ATOM 582 N N . GLY A 1 78 ? -14.109 14.984 -14.797 1 91.62 78 GLY A N 1
ATOM 583 C CA . GLY A 1 78 ? -14.703 13.977 -13.93 1 91.62 78 GLY A CA 1
ATOM 584 C C . GLY A 1 78 ? -15.07 14.508 -12.555 1 91.62 78 GLY A C 1
ATOM 585 O O . GLY A 1 78 ? -15.727 15.547 -12.438 1 91.62 78 GLY A O 1
ATOM 586 N N . LEU A 1 79 ? -14.633 13.812 -11.539 1 92.25 79 LEU A N 1
ATOM 587 C CA . LEU A 1 79 ? -14.992 14.172 -10.172 1 92.25 79 LEU A CA 1
ATOM 588 C C . LEU A 1 79 ? -14.453 15.562 -9.828 1 92.25 79 LEU A C 1
ATOM 590 O O . LEU A 1 79 ? -13.273 15.844 -10.047 1 92.25 79 LEU A O 1
ATOM 594 N N . GLU A 1 80 ? -15.312 16.422 -9.359 1 96.38 80 GLU A N 1
ATOM 595 C CA . GLU A 1 80 ? -14.883 17.734 -8.891 1 96.38 80 GLU A CA 1
ATOM 596 C C . GLU A 1 80 ? -14.258 17.641 -7.5 1 96.38 80 GLU A C 1
ATOM 598 O O . GLU A 1 80 ? -14.891 17.188 -6.551 1 96.38 80 GLU A O 1
ATOM 603 N N . VAL A 1 81 ? -13.008 18.094 -7.41 1 97.75 81 VAL A N 1
ATOM 604 C CA . VAL A 1 81 ? -12.336 17.953 -6.121 1 97.75 81 VAL A CA 1
ATOM 605 C C . VAL A 1 81 ? -11.5 19.203 -5.844 1 97.75 81 VAL A C 1
ATOM 607 O O . VAL A 1 81 ? -11.078 19.906 -6.773 1 97.75 81 VAL A O 1
ATOM 610 N N . ASP A 1 82 ? -11.367 19.547 -4.582 1 98.06 82 ASP A N 1
ATOM 611 C CA . ASP A 1 82 ? -10.344 20.469 -4.109 1 98.06 82 ASP A CA 1
ATOM 612 C C . ASP A 1 82 ? -9 19.766 -3.928 1 98.06 82 ASP A C 1
ATOM 614 O O . ASP A 1 82 ? -8.953 18.625 -3.445 1 98.06 82 ASP A O 1
ATOM 618 N N . ILE A 1 83 ? -7.934 20.469 -4.309 1 98.19 83 ILE A N 1
ATOM 619 C CA . ILE A 1 83 ? -6.594 19.906 -4.207 1 98.19 83 ILE A CA 1
ATOM 620 C C . ILE A 1 83 ? -5.73 20.781 -3.301 1 98.19 83 ILE A C 1
ATOM 622 O O . ILE A 1 83 ? -5.648 21.984 -3.496 1 98.19 83 ILE A O 1
ATOM 626 N N . ALA A 1 84 ? -5.164 20.234 -2.318 1 98.25 84 ALA A N 1
ATOM 627 C CA . ALA A 1 84 ? -4.109 20.844 -1.519 1 98.25 84 ALA A CA 1
ATOM 628 C C . ALA A 1 84 ? -2.789 20.109 -1.681 1 98.25 84 ALA A C 1
ATOM 630 O O . ALA A 1 84 ? -2.725 18.891 -1.481 1 98.25 84 ALA A O 1
ATOM 631 N N . VAL A 1 85 ? -1.731 20.828 -2.045 1 97.88 85 VAL A N 1
ATOM 632 C CA . VAL A 1 85 ? -0.481 20.141 -2.336 1 97.88 85 VAL A CA 1
ATOM 633 C C . VAL A 1 85 ? 0.68 20.859 -1.65 1 97.88 85 VAL A C 1
ATOM 635 O O . VAL A 1 85 ? 0.608 22.062 -1.389 1 97.88 85 VAL A O 1
ATOM 638 N N . ASP A 1 86 ? 1.64 20.172 -1.301 1 97.31 86 ASP A N 1
ATOM 639 C CA . ASP A 1 86 ? 3.01 20.562 -0.979 1 97.31 86 ASP A CA 1
ATOM 640 C C . ASP A 1 86 ? 4.016 19.609 -1.614 1 97.31 86 ASP A C 1
ATOM 642 O O . ASP A 1 86 ? 4.414 18.625 -0.996 1 97.31 86 ASP A O 1
ATOM 646 N N . PRO A 1 87 ? 4.402 19.938 -2.857 1 97.56 87 PRO A N 1
ATOM 647 C CA . PRO A 1 87 ? 5.211 19 -3.623 1 97.56 87 PRO A CA 1
ATOM 648 C C . PRO A 1 87 ? 6.508 18.609 -2.906 1 97.56 87 PRO A C 1
ATOM 650 O O . PRO A 1 87 ? 6.965 17.469 -3.018 1 97.56 87 PRO A O 1
ATOM 653 N N . VAL A 1 88 ? 7.07 19.562 -2.279 1 97 88 VAL A N 1
ATOM 654 C CA . VAL A 1 88 ? 8.258 19.312 -1.468 1 97 88 VAL A CA 1
ATOM 655 C C . VAL A 1 88 ? 8.117 20 -0.113 1 97 88 VAL A C 1
ATOM 657 O O . VAL A 1 88 ? 8.43 21.188 0.024 1 97 88 VAL A O 1
ATOM 660 N N . GLU A 1 89 ? 7.637 19.25 0.819 1 94.94 89 GLU A N 1
ATOM 661 C CA . GLU A 1 89 ? 7.633 19.719 2.203 1 94.94 89 GLU A CA 1
ATOM 662 C C . GLU A 1 89 ? 9.016 19.594 2.83 1 94.94 89 GLU A C 1
ATOM 664 O O . GLU A 1 89 ? 9.508 18.5 3.082 1 94.94 89 GLU A O 1
ATOM 669 N N . GLY A 1 90 ? 9.586 20.688 3.094 1 92.56 90 GLY A N 1
ATOM 670 C CA . GLY A 1 90 ? 10.977 20.719 3.521 1 92.56 90 GLY A CA 1
ATOM 671 C C . GLY A 1 90 ? 11.953 20.844 2.369 1 92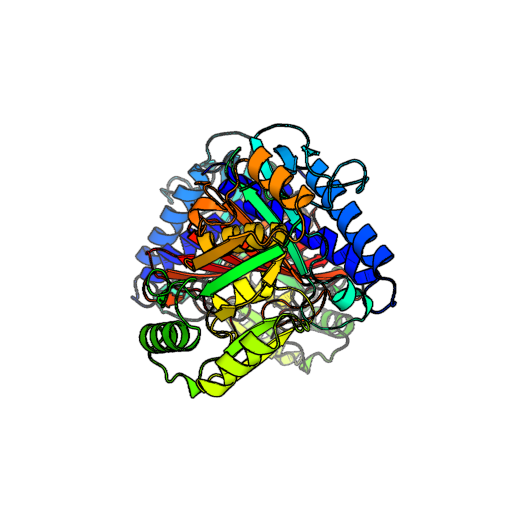.56 90 GLY A C 1
ATOM 672 O O . GLY A 1 90 ? 12.828 20 2.191 1 92.56 90 GLY A O 1
ATOM 673 N N . THR A 1 91 ? 11.852 21.922 1.644 1 92.06 91 THR A N 1
ATOM 674 C CA . THR A 1 91 ? 12.68 22.141 0.467 1 92.06 91 THR A CA 1
ATOM 675 C C . THR A 1 91 ? 14.148 22.266 0.86 1 92.06 91 THR A C 1
ATOM 677 O O . THR A 1 91 ? 15.023 21.688 0.206 1 92.06 91 THR A O 1
ATOM 680 N N . THR A 1 92 ? 14.344 23 1.924 1 91.25 92 THR A N 1
ATOM 681 C CA . THR A 1 92 ? 15.703 23.141 2.422 1 91.25 92 THR A CA 1
ATOM 682 C C . THR A 1 92 ? 16.25 21.781 2.895 1 91.25 92 THR A C 1
ATOM 684 O O . THR A 1 92 ? 17.391 21.438 2.588 1 91.25 92 THR A O 1
ATOM 687 N N . THR A 1 93 ? 15.43 21.156 3.615 1 92.69 93 THR A N 1
ATOM 688 C CA . THR A 1 93 ? 15.789 19.828 4.125 1 92.69 93 THR A CA 1
ATOM 689 C C . THR A 1 93 ? 16.141 18.891 2.979 1 92.69 93 THR A C 1
ATOM 691 O O . THR A 1 93 ? 17.141 18.172 3.041 1 92.69 93 THR A O 1
ATOM 694 N N . ALA A 1 94 ? 15.383 18.906 1.943 1 94.75 94 ALA A N 1
ATOM 695 C CA . ALA A 1 94 ? 15.625 18.031 0.791 1 94.75 94 ALA A CA 1
ATOM 696 C C . ALA A 1 94 ? 16.922 18.406 0.082 1 94.75 94 ALA A C 1
ATOM 698 O O . ALA A 1 94 ? 17.75 17.547 -0.232 1 94.75 94 ALA A O 1
ATOM 699 N N . ALA A 1 95 ? 17.109 19.719 -0.11 1 94.75 95 ALA A N 1
ATOM 700 C CA . ALA A 1 95 ? 18.281 20.203 -0.832 1 94.75 95 ALA A CA 1
ATOM 701 C C . ALA A 1 95 ? 19.562 19.859 -0.09 1 94.75 95 ALA A C 1
ATOM 703 O O . ALA A 1 95 ? 20.594 19.578 -0.714 1 94.75 95 ALA A O 1
ATOM 704 N N . LYS A 1 96 ? 19.453 19.859 1.235 1 94.62 96 LYS A N 1
ATOM 705 C CA . LYS A 1 96 ? 20.625 19.594 2.059 1 94.62 96 LYS A CA 1
ATOM 706 C C . LYS A 1 96 ? 20.75 18.109 2.387 1 94.62 96 LYS A C 1
ATOM 708 O O . LYS A 1 96 ? 21.719 17.688 3.02 1 94.62 96 LYS A O 1
ATOM 713 N N . GLY A 1 97 ? 19.781 17.375 2.047 1 93.31 97 GLY A N 1
ATOM 714 C CA . GLY A 1 97 ? 19.797 15.938 2.318 1 93.31 97 GLY A CA 1
ATOM 715 C C . GLY A 1 97 ? 19.469 15.602 3.76 1 93.31 97 GLY A C 1
ATOM 716 O O . GLY A 1 97 ? 19.922 14.578 4.281 1 93.31 97 GLY A O 1
ATOM 717 N N . LEU A 1 98 ? 18.828 16.453 4.477 1 93.25 98 LEU A N 1
ATOM 718 C CA . LEU A 1 98 ? 18.438 16.234 5.867 1 93.25 98 LEU A CA 1
ATOM 719 C C . LEU A 1 98 ? 17.156 15.414 5.957 1 93.25 98 LEU A C 1
ATOM 721 O O . LEU A 1 98 ? 16.438 15.289 4.973 1 93.25 98 LEU A O 1
ATOM 725 N N . PRO A 1 99 ? 16.891 14.883 7.082 1 93.06 99 PRO A N 1
ATOM 726 C CA . PRO A 1 99 ? 15.766 13.953 7.215 1 93.06 99 PRO A CA 1
ATOM 727 C C . PRO A 1 99 ? 14.406 14.648 7.141 1 93.06 99 PRO A C 1
ATOM 729 O O . PRO A 1 99 ? 14.297 15.828 7.484 1 93.06 99 PRO A O 1
ATOM 732 N N . ASN A 1 100 ? 13.336 13.836 6.68 1 94.75 100 ASN A N 1
ATOM 733 C CA . ASN A 1 100 ? 11.922 14.148 6.824 1 94.75 100 ASN A CA 1
ATOM 734 C C . ASN A 1 100 ? 11.43 15.086 5.723 1 94.75 100 ASN A C 1
ATOM 736 O O . ASN A 1 100 ? 10.492 15.852 5.922 1 94.75 100 ASN A O 1
ATOM 740 N N . ALA A 1 101 ? 12.102 15.102 4.605 1 96.75 101 ALA A N 1
ATOM 741 C CA . ALA A 1 101 ? 11.5 15.727 3.434 1 96.75 101 ALA A CA 1
ATOM 742 C C . ALA A 1 101 ? 10.484 14.789 2.775 1 96.75 101 ALA A C 1
ATOM 744 O O . ALA A 1 101 ? 10.773 13.617 2.543 1 96.75 101 ALA A O 1
ATOM 745 N N . VAL A 1 102 ? 9.281 15.344 2.498 1 98 102 VAL A N 1
ATOM 746 C CA . VAL A 1 102 ? 8.227 14.492 1.951 1 98 102 VAL A CA 1
ATOM 747 C C . VAL A 1 102 ? 7.441 15.258 0.889 1 98 102 VAL A C 1
ATOM 749 O O . VAL A 1 102 ? 7.539 16.484 0.801 1 98 102 VAL A O 1
ATOM 752 N N . THR A 1 103 ? 6.742 14.547 0.068 1 98.38 103 THR A N 1
ATOM 753 C CA . THR A 1 103 ? 5.695 15.086 -0.791 1 98.38 103 THR A CA 1
ATOM 754 C C . THR A 1 103 ? 4.316 14.852 -0.175 1 98.38 103 THR A C 1
ATOM 756 O O . THR A 1 103 ? 4.047 13.781 0.366 1 98.38 103 THR A O 1
ATOM 759 N N . VAL A 1 104 ? 3.469 15.859 -0.289 1 98.44 104 VAL A N 1
ATOM 760 C CA . VAL A 1 104 ? 2.18 15.75 0.385 1 98.44 104 VAL A CA 1
ATOM 761 C C . VAL A 1 104 ? 1.067 16.234 -0.548 1 98.44 104 VAL A C 1
ATOM 763 O O . VAL A 1 104 ? 1.249 17.188 -1.303 1 98.44 104 VAL A O 1
ATOM 766 N N . ILE A 1 105 ? -0.082 15.555 -0.45 1 98.44 105 ILE A N 1
ATOM 767 C CA . ILE A 1 105 ? -1.276 15.977 -1.172 1 98.44 105 ILE A CA 1
ATOM 768 C C . ILE A 1 105 ? -2.523 15.594 -0.38 1 98.44 105 ILE A C 1
ATOM 770 O O . ILE A 1 105 ? -2.52 14.594 0.345 1 98.44 105 ILE A O 1
ATOM 774 N N . ALA A 1 106 ? -3.49 16.391 -0.427 1 98.44 106 ALA A N 1
ATOM 775 C CA . ALA A 1 106 ? -4.824 16.094 0.082 1 98.44 106 ALA A CA 1
ATOM 776 C C . ALA A 1 106 ? -5.898 16.469 -0.934 1 98.44 106 ALA A C 1
ATOM 778 O O . ALA A 1 106 ? -5.801 17.5 -1.594 1 98.44 106 ALA A O 1
ATOM 779 N N . LEU A 1 107 ? -6.906 15.625 -1.113 1 98 107 LEU A N 1
ATOM 780 C CA . LEU A 1 107 ? -8.07 15.883 -1.95 1 98 107 LEU A CA 1
ATOM 781 C C . LEU A 1 107 ? -9.359 15.773 -1.14 1 98 107 LEU A C 1
ATOM 783 O O . LEU A 1 107 ? -9.445 14.953 -0.223 1 98 107 LEU A O 1
ATOM 787 N N . SER A 1 108 ? -10.266 16.531 -1.466 1 98.06 108 SER A N 1
ATOM 788 C CA . SER A 1 108 ? -11.617 16.453 -0.911 1 98.06 108 SER A CA 1
ATOM 789 C C . SER A 1 108 ? -12.648 16.969 -1.908 1 98.06 108 SER A C 1
ATOM 791 O O . SER A 1 108 ? -12.297 17.516 -2.957 1 98.06 108 SER A O 1
ATOM 793 N N . GLU A 1 109 ? -13.922 16.719 -1.621 1 97.56 109 GLU A N 1
ATOM 794 C CA . GLU A 1 109 ? -14.961 17.328 -2.447 1 97.56 109 GLU A CA 1
ATOM 795 C C . GLU A 1 109 ? -14.867 18.844 -2.416 1 97.56 109 GLU A C 1
ATOM 797 O O . GLU A 1 109 ? -14.242 19.422 -1.523 1 97.56 109 GLU A O 1
ATOM 802 N N . LYS A 1 110 ? -15.469 19.469 -3.404 1 96.38 110 LYS A N 1
ATOM 803 C CA . LYS A 1 110 ? -15.461 20.938 -3.479 1 96.38 110 LYS A CA 1
ATOM 804 C C . LYS A 1 110 ? -15.938 21.547 -2.166 1 96.38 110 LYS A C 1
ATOM 806 O O . LYS A 1 110 ? -16.984 21.188 -1.646 1 96.38 110 LYS A O 1
ATOM 811 N N . GLY A 1 111 ? -15.125 22.391 -1.656 1 96.31 111 GLY A N 1
ATOM 812 C CA . GLY A 1 111 ? -15.445 23.031 -0.388 1 96.31 111 GLY A CA 1
ATOM 813 C C . GLY A 1 111 ? -14.969 22.234 0.814 1 96.31 111 GLY A C 1
ATOM 814 O O . GLY A 1 111 ? -15.234 22.609 1.957 1 96.31 111 GLY A O 1
ATOM 815 N N . GLY A 1 112 ? -14.242 21.203 0.522 1 97.75 112 GLY A N 1
ATOM 816 C CA . GLY A 1 112 ? -13.875 20.297 1.6 1 97.75 112 GLY A CA 1
ATOM 817 C C . GLY A 1 112 ? -12.555 20.656 2.256 1 97.75 112 GLY A C 1
ATOM 818 O O . GLY A 1 112 ? -12.188 20.078 3.281 1 97.75 112 GLY A O 1
ATOM 819 N N . LEU A 1 113 ? -11.812 21.578 1.743 1 97.81 113 LEU A N 1
ATOM 820 C CA . LEU A 1 113 ? -10.562 22.094 2.301 1 97.81 113 LEU A CA 1
ATOM 821 C C . LEU A 1 113 ? -10.594 23.609 2.398 1 97.81 113 LEU A C 1
ATOM 823 O O . LEU A 1 113 ? -11.016 24.281 1.459 1 97.81 113 LEU A O 1
ATOM 827 N N . PHE A 1 114 ? -10.172 24.062 3.51 1 95.56 114 PHE A N 1
ATOM 828 C CA . PHE A 1 114 ? -10.156 25.5 3.738 1 95.56 114 PHE A CA 1
ATOM 829 C C . PHE A 1 114 ? -9.188 26.188 2.789 1 95.56 114 PHE A C 1
ATOM 831 O O . PHE A 1 114 ? -8.078 25.703 2.566 1 95.56 114 PHE A O 1
ATOM 838 N N . HIS A 1 115 ? -9.688 27.234 2.207 1 92 115 HIS A N 1
ATOM 839 C CA . HIS A 1 115 ? -8.812 28.078 1.396 1 92 115 HIS A CA 1
ATOM 840 C C . HIS A 1 115 ? -8.023 29.047 2.264 1 92 115 HIS A C 1
ATOM 842 O O . HIS A 1 115 ? -8.492 30.156 2.537 1 92 115 HIS A O 1
ATOM 848 N N . ALA A 1 116 ? -6.863 28.703 2.553 1 88 116 ALA A N 1
ATOM 849 C CA . ALA A 1 116 ? -6.07 29.516 3.465 1 88 116 ALA A CA 1
ATOM 850 C C . ALA A 1 116 ? -5.141 30.453 2.697 1 88 116 ALA A C 1
ATOM 852 O O . ALA A 1 116 ? -4.457 30.031 1.763 1 88 116 ALA A O 1
ATOM 853 N N . PRO A 1 117 ? -5.188 31.734 3.086 1 88.12 117 PRO A N 1
ATOM 854 C CA . PRO A 1 117 ? -4.172 32.625 2.506 1 88.12 117 PRO A CA 1
ATOM 855 C C . PRO A 1 117 ? -2.756 32.25 2.945 1 88.12 117 PRO A C 1
ATOM 857 O O . PRO A 1 117 ? -2.574 31.578 3.955 1 88.12 117 PRO A O 1
ATOM 860 N N . ASP A 1 118 ? -1.852 32.688 2.164 1 89.56 118 ASP A N 1
ATOM 861 C CA . ASP A 1 118 ? -0.446 32.469 2.502 1 89.56 118 ASP A CA 1
ATOM 862 C C . ASP A 1 118 ? -0.027 33.375 3.662 1 89.56 118 ASP A C 1
ATOM 864 O O . ASP A 1 118 ? 0.434 34.5 3.449 1 89.56 118 ASP A O 1
ATOM 868 N N . MET A 1 119 ? -0.117 32.938 4.883 1 94.56 119 MET A N 1
ATOM 869 C CA . MET A 1 119 ? 0.259 33.656 6.094 1 94.56 119 MET A CA 1
ATOM 870 C C . MET A 1 119 ? 0.561 32.688 7.23 1 94.56 119 MET A C 1
ATOM 872 O O . MET A 1 119 ? 0.426 31.469 7.07 1 94.56 119 MET A O 1
ATOM 876 N N . TYR A 1 120 ? 0.924 33.219 8.32 1 96.81 120 TYR A N 1
ATOM 877 C CA . TYR A 1 120 ? 1.265 32.406 9.477 1 96.81 120 TYR A CA 1
ATOM 878 C C . TYR A 1 120 ? 0.013 32 10.25 1 96.81 120 TYR A C 1
ATOM 880 O O . TYR A 1 120 ? -1.013 32.688 10.18 1 96.81 120 TYR A O 1
ATOM 888 N N . MET A 1 121 ? 0.19 30.906 10.906 1 97.56 121 MET A N 1
ATOM 889 C CA . MET A 1 121 ? -0.872 30.312 11.719 1 97.56 121 MET A CA 1
ATOM 890 C C . MET A 1 121 ? -0.298 29.656 12.969 1 97.56 121 MET A C 1
ATOM 892 O O . MET A 1 121 ? 0.686 28.922 12.891 1 97.56 121 MET A O 1
ATOM 896 N N . GLU A 1 122 ? -0.857 30.047 14.102 1 98.56 122 GLU A N 1
ATOM 897 C CA . GLU A 1 122 ? -0.537 29.359 15.344 1 98.56 122 GLU A CA 1
ATOM 898 C C . GLU A 1 122 ? -1.265 28.016 15.438 1 98.56 122 GLU A C 1
ATOM 900 O O . GLU A 1 122 ? -2.467 27.938 15.172 1 98.56 122 GLU A O 1
ATOM 905 N N . LYS A 1 123 ? -0.538 26.969 15.773 1 98.62 123 LYS A N 1
ATOM 906 C CA . LYS A 1 123 ? -1.114 25.625 15.742 1 98.62 123 LYS A CA 1
ATOM 907 C C . LYS A 1 123 ? -0.893 24.891 17.062 1 98.62 123 LYS A C 1
ATOM 909 O O . LYS A 1 123 ? 0.164 25.031 17.688 1 98.62 123 LYS A O 1
ATOM 914 N N . LEU A 1 124 ? -1.827 24.203 17.516 1 98.94 124 LEU A N 1
ATOM 915 C CA . LEU A 1 124 ? -1.795 23.172 18.547 1 98.94 124 LEU A CA 1
ATOM 916 C C . LEU A 1 124 ? -2.334 21.859 18 1 98.94 124 LEU A C 1
ATOM 918 O O . LEU A 1 124 ? -3.525 21.75 17.703 1 98.94 124 LEU A O 1
ATOM 922 N N . ILE A 1 125 ? -1.45 20.859 17.844 1 98.88 125 ILE A N 1
ATOM 923 C CA . ILE A 1 125 ? -1.803 19.578 17.25 1 98.88 125 ILE A CA 1
ATOM 924 C C . ILE A 1 125 ? -1.594 18.469 18.281 1 98.88 125 ILE A C 1
ATOM 926 O O . ILE A 1 125 ? -0.526 18.359 18.891 1 98.88 125 ILE A O 1
ATOM 930 N N . VAL A 1 126 ? -2.578 17.656 18.469 1 98.69 126 VAL A N 1
ATOM 931 C CA . VAL A 1 126 ? -2.516 16.625 19.5 1 98.69 126 VAL A CA 1
ATOM 932 C C . VAL A 1 126 ? -3.023 15.289 18.938 1 98.69 126 VAL A C 1
ATOM 934 O O . VAL A 1 126 ? -3.729 15.273 17.938 1 98.69 126 VAL A O 1
ATOM 937 N N . PRO A 1 127 ? -2.65 14.195 19.562 1 97.56 127 PRO A N 1
ATOM 938 C CA . PRO A 1 127 ? -3.076 12.867 19.109 1 97.56 127 PRO A CA 1
ATOM 939 C C . PRO A 1 127 ? -4.539 12.57 19.438 1 97.56 127 PRO A C 1
ATOM 941 O O . PRO A 1 127 ? -5.172 13.328 20.188 1 97.56 127 PRO A O 1
ATOM 944 N N . PRO A 1 128 ? -5.02 11.453 18.953 1 95.88 128 PRO A N 1
ATOM 945 C CA . PRO A 1 128 ? -6.441 11.117 19.078 1 95.88 128 PRO A CA 1
ATOM 946 C C . PRO A 1 128 ? -6.906 11.062 20.531 1 95.88 128 PRO A C 1
ATOM 948 O O . PRO A 1 128 ? -7.957 11.609 20.875 1 95.88 128 PRO A O 1
ATOM 951 N N . PRO A 1 129 ? -6.16 10.562 21.484 1 95.44 129 PRO A N 1
ATOM 952 C CA . PRO A 1 129 ? -6.664 10.5 22.859 1 95.44 129 PRO A CA 1
ATOM 953 C C . PRO A 1 129 ? -6.828 11.883 23.484 1 95.44 129 PRO A C 1
ATOM 955 O O . PRO A 1 129 ? -7.578 12.039 24.453 1 95.44 129 PRO A O 1
ATOM 958 N N . ALA A 1 130 ? -6.16 12.844 22.953 1 97.75 130 ALA A N 1
ATOM 959 C CA . ALA A 1 130 ? -6.172 14.172 23.547 1 97.75 130 ALA A CA 1
ATOM 960 C C . ALA A 1 130 ? -7.125 15.102 22.812 1 97.75 130 ALA A C 1
ATOM 962 O O . ALA A 1 130 ? -7.316 16.25 23.203 1 97.75 130 ALA A O 1
ATOM 963 N N . ALA A 1 131 ? -7.73 14.578 21.766 1 97.31 131 ALA A N 1
ATOM 964 C CA . ALA A 1 131 ? -8.664 15.391 21 1 97.31 131 ALA A CA 1
ATOM 965 C C . ALA A 1 131 ? -9.828 15.859 21.859 1 97.31 131 ALA A C 1
ATOM 967 O O . ALA A 1 131 ? -10.445 15.062 22.578 1 97.31 131 ALA A O 1
ATOM 968 N N . GLY A 1 132 ? -10.07 17.125 21.859 1 97.12 132 GLY A N 1
ATOM 969 C CA . GLY A 1 132 ? -11.164 17.703 22.609 1 97.12 132 GLY A CA 1
ATOM 970 C C . GLY A 1 132 ? -10.789 18.047 24.047 1 97.12 132 GLY A C 1
ATOM 971 O O . GLY A 1 132 ? -11.602 18.594 24.797 1 97.12 132 GLY A O 1
ATOM 972 N N . LEU A 1 133 ? -9.523 17.828 24.359 1 98.25 133 LEU A N 1
ATOM 973 C CA . LEU A 1 133 ? -9.156 17.984 25.766 1 98.25 133 LEU A CA 1
ATOM 974 C C . LEU A 1 133 ? -8.156 19.109 25.953 1 98.25 133 LEU A C 1
ATOM 976 O O . LEU A 1 133 ? -7.668 19.344 27.062 1 98.25 133 LEU A O 1
ATOM 980 N N . VAL A 1 134 ? -7.844 19.797 24.859 1 98.56 134 VAL A N 1
ATOM 981 C CA . VAL A 1 134 ? -6.875 20.891 24.891 1 98.56 134 VAL A CA 1
ATOM 982 C C . VAL A 1 134 ? -7.523 22.172 24.406 1 98.56 134 VAL A C 1
ATOM 984 O O . VAL A 1 134 ? -8.664 22.172 23.938 1 98.56 134 VAL A O 1
ATOM 987 N N . ASP A 1 135 ? -6.758 23.266 24.609 1 98.69 135 ASP A N 1
ATOM 988 C CA . ASP A 1 135 ? -7.25 24.562 24.172 1 98.69 135 ASP A CA 1
ATOM 989 C C . ASP A 1 135 ? -6.09 25.484 23.812 1 98.69 135 ASP A C 1
ATOM 991 O O . ASP A 1 135 ? -5.227 25.766 24.641 1 98.69 135 ASP A O 1
ATOM 995 N N . LEU A 1 136 ? -6.191 25.969 22.609 1 98.62 136 LEU A N 1
ATOM 996 C CA . LEU A 1 136 ? -5.117 26.812 22.078 1 98.62 136 LEU A CA 1
ATOM 997 C C . LEU A 1 136 ? -4.953 28.062 22.922 1 98.62 136 LEU A C 1
ATOM 999 O O . LEU A 1 136 ? -3.855 28.625 23 1 98.62 136 LEU A O 1
ATOM 1003 N N . THR A 1 137 ? -6.016 28.484 23.656 1 97.94 137 THR A N 1
ATOM 1004 C CA . THR A 1 137 ? -5.992 29.734 24.406 1 97.94 137 THR A CA 1
ATOM 1005 C C . THR A 1 137 ? -5.457 29.5 25.828 1 97.94 137 THR A C 1
ATOM 1007 O O . THR A 1 137 ? -5.219 30.453 26.562 1 97.94 137 THR A O 1
ATOM 1010 N N . TRP A 1 138 ? -5.254 28.297 26.203 1 98.44 138 TRP A N 1
ATOM 1011 C CA . TRP A 1 138 ? -4.723 27.984 27.531 1 98.44 138 TRP A CA 1
ATOM 1012 C C . TRP A 1 138 ? -3.215 28.219 27.578 1 98.44 138 TRP A C 1
ATOM 1014 O O . TRP A 1 138 ? -2.549 28.219 26.531 1 98.44 138 TRP A O 1
ATOM 1024 N N . PRO A 1 139 ? -2.699 28.438 28.797 1 98.25 139 PRO A N 1
ATOM 1025 C CA . PRO A 1 139 ? -1.24 28.438 28.938 1 98.25 139 PRO A CA 1
ATOM 1026 C C . PRO A 1 139 ? -0.615 27.109 28.484 1 98.25 139 PRO A C 1
ATOM 1028 O O . PRO A 1 139 ? -1.254 26.062 28.578 1 98.25 139 PRO A O 1
ATOM 1031 N N . VAL A 1 140 ? 0.606 27.188 28.094 1 98.56 140 VAL A N 1
ATOM 1032 C CA . VAL A 1 140 ? 1.336 26.016 27.625 1 98.56 140 VAL A CA 1
ATOM 1033 C C . VAL A 1 140 ? 1.315 24.922 28.688 1 98.56 140 VAL A C 1
ATOM 1035 O O . VAL A 1 140 ? 1.055 23.75 28.375 1 98.56 140 VAL A O 1
ATOM 1038 N N . SER A 1 141 ? 1.522 25.281 29.922 1 98.5 141 SER A N 1
ATOM 1039 C CA . SER A 1 141 ? 1.599 24.312 31 1 98.5 141 SER A CA 1
ATOM 1040 C C . SER A 1 141 ? 0.274 23.578 31.188 1 98.5 141 SER A C 1
ATOM 1042 O O . SER A 1 141 ? 0.258 22.391 31.469 1 98.5 141 SER A O 1
ATOM 1044 N N . ALA A 1 142 ? -0.785 24.281 31.031 1 98.62 142 ALA A N 1
ATOM 1045 C CA . ALA A 1 142 ? -2.104 23.672 31.172 1 98.62 142 ALA A CA 1
ATOM 1046 C C . ALA A 1 142 ? -2.355 22.656 30.062 1 98.62 142 ALA A C 1
ATOM 1048 O O . ALA A 1 142 ? -2.898 21.578 30.312 1 98.62 142 ALA A O 1
ATOM 1049 N N . ASN A 1 143 ? -2.008 22.984 28.859 1 98.88 143 ASN A N 1
ATOM 1050 C CA . ASN A 1 143 ? -2.154 22.062 27.734 1 98.88 143 ASN A CA 1
ATOM 1051 C C . ASN A 1 143 ? -1.282 20.828 27.906 1 98.88 143 ASN A C 1
ATOM 1053 O O . ASN A 1 143 ? -1.713 19.703 27.594 1 98.88 143 ASN A O 1
ATOM 1057 N N . LEU A 1 144 ? -0.067 21.031 28.406 1 98.81 144 LEU A N 1
ATOM 1058 C C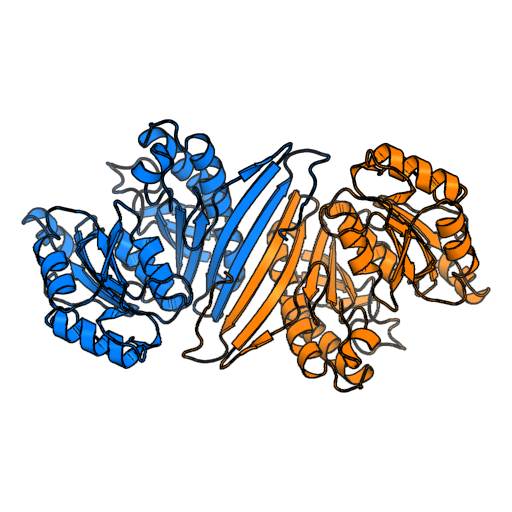A . LEU A 1 144 ? 0.841 19.906 28.594 1 98.81 144 LEU A CA 1
ATOM 1059 C C . LEU A 1 144 ? 0.312 18.969 29.672 1 98.81 144 LEU A C 1
ATOM 1061 O O . LEU A 1 144 ? 0.44 17.734 29.547 1 98.81 144 LEU A O 1
ATOM 1065 N N . LYS A 1 145 ? -0.297 19.5 30.688 1 98.56 145 LYS A N 1
ATOM 1066 C CA . LYS A 1 145 ? -0.898 18.672 31.719 1 98.56 145 LYS A CA 1
ATOM 1067 C C . LYS A 1 145 ? -2.082 17.875 31.172 1 98.56 145 LYS A C 1
ATOM 1069 O O . LYS A 1 145 ? -2.225 16.688 31.453 1 98.56 145 LYS A O 1
ATOM 1074 N N . ALA A 1 146 ? -2.9 18.562 30.422 1 98.69 146 ALA A N 1
ATOM 1075 C CA . ALA A 1 146 ? -4.043 17.891 29.812 1 98.69 146 ALA A CA 1
ATOM 1076 C C . ALA A 1 146 ? -3.59 16.766 28.891 1 98.69 146 ALA A C 1
ATOM 1078 O O . ALA A 1 146 ? -4.176 15.688 28.875 1 98.69 146 ALA A O 1
ATOM 1079 N N . LEU A 1 147 ? -2.574 17.047 28.109 1 98.62 147 LEU A N 1
ATOM 1080 C CA . LEU A 1 147 ? -2.01 16.078 27.188 1 98.62 147 LEU A CA 1
ATOM 1081 C C . LEU A 1 147 ? -1.453 14.875 27.938 1 98.62 147 LEU A C 1
ATOM 1083 O O . LEU A 1 147 ? -1.702 13.727 27.562 1 98.62 147 LEU A O 1
ATOM 1087 N N . ALA A 1 148 ? -0.702 15.117 28.953 1 98.56 148 ALA A N 1
ATOM 1088 C CA . ALA A 1 148 ? -0.111 14.062 29.766 1 98.56 148 ALA A CA 1
ATOM 1089 C C . ALA A 1 148 ? -1.189 13.148 30.344 1 98.56 148 ALA A C 1
ATOM 1091 O O . ALA A 1 148 ? -1.065 11.922 30.297 1 98.56 148 ALA A O 1
ATOM 1092 N N . LEU A 1 149 ? -2.229 13.758 30.844 1 98.19 149 LEU A N 1
ATOM 1093 C CA . LEU A 1 149 ? -3.33 12.992 31.422 1 98.19 149 LEU A CA 1
ATOM 1094 C C . LEU A 1 149 ? -4.012 12.141 30.359 1 98.19 149 LEU A C 1
ATOM 1096 O O . LEU A 1 149 ? -4.305 10.969 30.594 1 98.19 149 LEU A O 1
ATOM 1100 N N . ALA A 1 150 ? -4.246 12.711 29.234 1 97.62 150 ALA A N 1
ATOM 1101 C CA . ALA A 1 150 ? -4.922 12.016 28.141 1 97.62 150 ALA A CA 1
ATOM 1102 C C . ALA A 1 150 ? -4.098 10.82 27.656 1 97.62 150 ALA A C 1
ATOM 1104 O O . ALA A 1 150 ? -4.656 9.797 27.266 1 97.62 150 ALA A O 1
ATOM 1105 N N . LEU A 1 151 ? -2.814 10.961 27.734 1 97 151 LEU A N 1
ATOM 1106 C CA . LEU A 1 151 ? -1.921 9.922 27.234 1 97 151 LEU A CA 1
ATOM 1107 C C . LEU A 1 151 ? -1.46 9.008 28.359 1 97 151 LEU A C 1
ATOM 1109 O O . LEU A 1 151 ? -0.649 8.102 28.141 1 97 151 LEU A O 1
ATOM 1113 N N . GLN A 1 152 ? -1.895 9.281 29.531 1 96.56 152 GLN A N 1
ATOM 1114 C CA . GLN A 1 152 ? -1.528 8.5 30.703 1 96.56 152 GLN A CA 1
ATOM 1115 C C . GLN A 1 152 ? -0.012 8.43 30.875 1 96.56 152 GLN A C 1
ATOM 1117 O O . GLN A 1 152 ? 0.555 7.34 31 1 96.56 152 GLN A O 1
ATOM 1122 N N . ARG A 1 153 ? 0.527 9.594 30.906 1 96.44 153 ARG A N 1
ATOM 1123 C CA . ARG A 1 153 ? 1.968 9.727 31.094 1 96.44 153 ARG A CA 1
ATOM 1124 C C . ARG A 1 153 ? 2.295 10.984 31.891 1 96.44 153 ARG A C 1
ATOM 1126 O O . ARG A 1 153 ? 1.409 11.789 32.188 1 96.44 153 ARG A O 1
ATOM 1133 N N . SER A 1 154 ? 3.582 11.07 32.281 1 97.69 154 SER A N 1
ATOM 1134 C CA . SER A 1 154 ? 4.047 12.273 32.938 1 97.69 154 SER A CA 1
ATOM 1135 C C . SER A 1 154 ? 4.414 13.367 31.938 1 97.69 154 SER A C 1
ATOM 1137 O O . SER A 1 154 ? 4.742 13.07 30.781 1 97.69 154 SER A O 1
ATOM 1139 N N . VAL A 1 155 ? 4.344 14.594 32.375 1 98.38 155 VAL A N 1
ATOM 1140 C CA . VAL A 1 155 ? 4.707 15.719 31.516 1 98.38 155 VAL A CA 1
ATOM 1141 C C . VAL A 1 155 ? 6.152 15.57 31.047 1 98.38 155 VAL A C 1
ATOM 1143 O O . VAL A 1 155 ? 6.48 15.914 29.922 1 98.38 155 VAL A O 1
ATOM 1146 N N . GLU A 1 156 ? 6.992 14.938 31.891 1 98.06 156 GLU A N 1
ATOM 1147 C CA . GLU A 1 156 ? 8.414 14.773 31.594 1 98.06 156 GLU A CA 1
ATOM 1148 C C . GLU A 1 156 ? 8.633 13.805 30.438 1 98.06 156 GLU A C 1
ATOM 1150 O O . GLU A 1 156 ? 9.695 13.805 29.812 1 98.06 156 GLU A O 1
ATOM 1155 N N . ASP A 1 157 ? 7.648 13.047 30.156 1 97.62 157 ASP A N 1
ATOM 1156 C CA . ASP A 1 157 ? 7.758 12.039 29.094 1 97.62 157 ASP A CA 1
ATOM 1157 C C . ASP A 1 157 ? 7.281 12.602 27.75 1 97.62 157 ASP A C 1
ATOM 1159 O O . ASP A 1 157 ? 7.418 11.945 26.719 1 97.62 157 ASP A O 1
ATOM 1163 N N . LEU A 1 158 ? 6.742 13.797 27.766 1 98.5 158 LEU A N 1
ATOM 1164 C CA . LEU A 1 158 ? 6.172 14.367 26.547 1 98.5 158 LEU A CA 1
ATOM 1165 C C . LEU A 1 158 ? 7.262 14.953 25.656 1 98.5 158 LEU A C 1
ATOM 1167 O O . LEU A 1 158 ? 8.219 15.555 26.156 1 98.5 158 LEU A O 1
ATOM 1171 N N . VAL A 1 159 ? 7.113 14.664 24.406 1 98.62 159 VAL A N 1
ATOM 1172 C CA . VAL A 1 159 ? 7.965 15.281 23.391 1 98.62 159 VAL A CA 1
ATOM 1173 C C . VAL A 1 159 ? 7.121 16.188 22.484 1 98.62 159 VAL A C 1
ATOM 1175 O O . VAL A 1 159 ? 6.223 15.711 21.781 1 98.62 159 VAL A O 1
ATOM 1178 N N . ILE A 1 160 ? 7.457 17.484 22.469 1 98.81 160 ILE A N 1
ATOM 1179 C CA . ILE A 1 160 ? 6.719 18.484 21.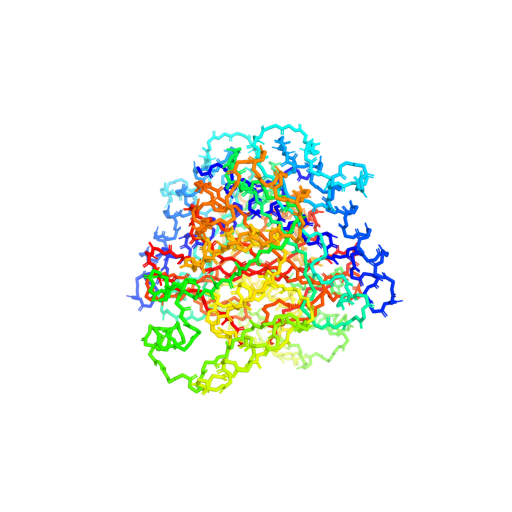719 1 98.81 160 ILE A CA 1
ATOM 1180 C C . ILE A 1 160 ? 7.57 18.969 20.547 1 98.81 160 ILE A C 1
ATOM 1182 O O . ILE A 1 160 ? 8.688 19.453 20.75 1 98.81 160 ILE A O 1
ATOM 1186 N N . VAL A 1 161 ? 7.023 18.922 19.359 1 98.56 161 VAL A N 1
ATOM 1187 C CA . VAL A 1 161 ? 7.742 19.406 18.188 1 98.56 161 VAL A CA 1
ATOM 1188 C C . VAL A 1 161 ? 7.457 20.891 17.984 1 98.56 161 VAL A C 1
ATOM 1190 O O . VAL A 1 161 ? 6.305 21.328 18.047 1 98.56 161 VAL A O 1
ATOM 1193 N N . VAL A 1 162 ? 8.516 21.656 17.75 1 98.69 162 VAL A N 1
ATOM 1194 C CA . VAL A 1 162 ? 8.43 23.094 17.516 1 98.69 162 VAL A CA 1
ATOM 1195 C C . VAL A 1 162 ? 9.359 23.484 16.359 1 98.69 162 VAL A C 1
ATOM 1197 O O . VAL A 1 162 ? 10.477 22.969 16.266 1 98.69 162 VAL A O 1
ATOM 1200 N N . LEU A 1 163 ? 8.898 24.297 15.492 1 97.31 163 LEU A N 1
ATOM 1201 C CA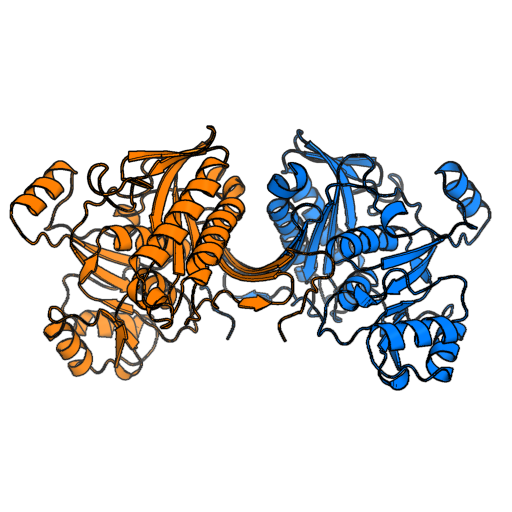 . LEU A 1 163 ? 9.781 24.859 14.477 1 97.31 163 LEU A CA 1
ATOM 1202 C C . LEU A 1 163 ? 10.883 25.703 15.125 1 97.31 163 LEU A C 1
ATOM 1204 O O . LEU A 1 163 ? 10.609 26.516 16 1 97.31 163 LEU A O 1
ATOM 1208 N N . ASP A 1 164 ? 12.078 25.5 14.656 1 96.88 164 ASP A N 1
ATOM 1209 C CA . ASP A 1 164 ? 13.219 26.234 15.188 1 96.88 164 ASP A CA 1
ATOM 1210 C C . ASP A 1 164 ? 13.312 27.625 14.562 1 96.88 164 ASP A C 1
ATOM 1212 O O . ASP A 1 164 ? 14.039 27.812 13.578 1 96.88 164 ASP A O 1
ATOM 1216 N N . ARG A 1 165 ? 12.625 28.531 15.156 1 97.44 165 ARG A N 1
ATOM 1217 C CA . ARG A 1 165 ? 12.555 29.922 14.75 1 97.44 165 ARG A CA 1
ATOM 1218 C C . ARG A 1 165 ? 12.703 30.844 15.953 1 97.44 165 ARG A C 1
ATOM 1220 O O . ARG A 1 165 ? 12.25 30.531 17.047 1 97.44 165 ARG A O 1
ATOM 1227 N N . PRO A 1 166 ? 13.203 32.062 15.727 1 97.56 166 PRO A N 1
ATOM 1228 C CA . PRO A 1 166 ? 13.297 33 16.844 1 97.56 166 PRO A CA 1
ATOM 1229 C C . PRO A 1 166 ? 11.945 33.312 17.484 1 97.56 166 PRO A C 1
ATOM 1231 O O . PRO A 1 166 ? 11.867 33.469 18.703 1 97.56 166 PRO A O 1
ATOM 1234 N N . ARG A 1 167 ? 10.922 33.281 16.797 1 97.19 167 ARG A N 1
ATOM 1235 C CA . ARG A 1 167 ? 9.578 33.594 17.281 1 97.19 167 ARG A CA 1
ATOM 1236 C C . ARG A 1 167 ? 9.094 32.531 18.266 1 97.19 167 ARG A C 1
ATOM 1238 O O . ARG A 1 167 ? 8.125 32.781 19 1 97.19 167 ARG A O 1
ATOM 1245 N N . HIS A 1 168 ? 9.812 31.453 18.375 1 98.44 168 HIS A N 1
ATOM 1246 C CA . HIS A 1 168 ? 9.352 30.375 19.234 1 98.44 168 HIS A CA 1
ATOM 1247 C C . HIS A 1 168 ? 10.188 30.281 20.5 1 98.44 168 HIS A C 1
ATOM 1249 O O . HIS A 1 168 ? 10.055 29.328 21.266 1 98.44 168 HIS A O 1
ATOM 1255 N N . GLU A 1 169 ? 11.023 31.219 20.766 1 98.44 169 GLU A N 1
ATOM 1256 C CA . GLU A 1 169 ? 11.898 31.172 21.938 1 98.44 169 GLU A CA 1
ATOM 1257 C C . GLU A 1 169 ? 11.094 31.094 23.234 1 98.44 169 GLU A C 1
ATOM 1259 O O . GLU A 1 169 ? 11.406 30.297 24.109 1 98.44 169 GLU A O 1
ATOM 1264 N N . ARG A 1 170 ? 10.148 31.938 23.344 1 98.38 170 ARG A N 1
ATOM 1265 C CA . ARG A 1 170 ? 9.305 31.938 24.531 1 98.38 170 ARG A CA 1
ATOM 1266 C C . ARG A 1 170 ? 8.562 30.625 24.688 1 98.38 170 ARG A C 1
ATOM 1268 O O . ARG A 1 170 ? 8.516 30.047 25.781 1 98.38 170 ARG A O 1
ATOM 1275 N N . LEU A 1 171 ? 7.969 30.156 23.609 1 98.62 171 LEU A N 1
ATOM 1276 C CA . LEU A 1 171 ? 7.242 28.891 23.625 1 98.62 171 LEU A CA 1
ATOM 1277 C C . LEU A 1 171 ? 8.141 27.75 24.078 1 98.62 171 LEU A C 1
ATOM 1279 O O . LEU A 1 171 ? 7.746 26.953 24.938 1 98.62 171 LEU A O 1
ATOM 1283 N N . ILE A 1 172 ? 9.328 27.688 23.547 1 98.75 172 ILE A N 1
ATOM 1284 C CA . ILE A 1 172 ? 10.297 26.656 23.891 1 98.75 172 ILE A CA 1
ATOM 1285 C C . ILE A 1 172 ? 10.617 26.703 25.375 1 98.75 172 ILE A C 1
ATOM 1287 O O . ILE A 1 172 ? 10.633 25.688 26.062 1 98.75 172 ILE A O 1
ATOM 1291 N N . ARG A 1 173 ? 10.844 27.875 25.859 1 98.56 173 ARG A N 1
ATOM 1292 C CA . ARG A 1 173 ? 11.141 28.062 27.281 1 98.56 173 ARG A CA 1
ATOM 1293 C C . ARG A 1 173 ? 9.992 27.578 28.156 1 98.56 173 ARG A C 1
ATOM 1295 O O . ARG A 1 173 ? 10.203 26.891 29.156 1 98.56 173 ARG A O 1
ATOM 1302 N N . GLU A 1 174 ? 8.828 27.938 27.797 1 98.69 174 GLU A N 1
ATOM 1303 C CA . GLU A 1 174 ? 7.645 27.562 28.562 1 98.69 174 GLU A CA 1
ATOM 1304 C C . GLU A 1 174 ? 7.457 26.047 28.594 1 98.69 174 GLU A C 1
ATOM 1306 O O . GLU A 1 174 ? 7.086 25.484 29.609 1 98.69 174 GLU A O 1
ATOM 1311 N N . ILE A 1 175 ? 7.656 25.375 27.453 1 98.81 175 ILE A N 1
ATOM 1312 C CA . ILE A 1 175 ? 7.539 23.922 27.375 1 98.81 175 ILE A CA 1
ATOM 1313 C C . ILE A 1 175 ? 8.555 23.281 28.312 1 98.81 175 ILE A C 1
ATOM 1315 O O . ILE A 1 175 ? 8.211 22.391 29.094 1 98.81 175 ILE A O 1
ATOM 1319 N N . ARG A 1 176 ? 9.773 23.75 28.234 1 98.44 176 ARG A N 1
ATOM 1320 C CA . ARG A 1 176 ? 10.852 23.188 29.047 1 98.44 176 ARG A CA 1
ATOM 1321 C C . ARG A 1 176 ? 10.609 23.453 30.531 1 98.44 176 ARG A C 1
ATOM 1323 O O . ARG A 1 176 ? 10.836 22.578 31.359 1 98.44 176 ARG A O 1
ATOM 1330 N N . GLU A 1 177 ? 10.164 24.594 30.859 1 98.38 177 GLU A N 1
ATOM 1331 C CA . GLU A 1 177 ? 9.875 24.938 32.25 1 98.38 177 GLU A CA 1
ATOM 1332 C C . GLU A 1 177 ? 8.773 24.062 32.812 1 98.38 177 GLU A C 1
ATOM 1334 O O . GLU A 1 177 ? 8.773 23.75 34 1 98.38 177 GLU A O 1
ATOM 1339 N N . ALA A 1 178 ? 7.883 23.719 31.984 1 98.38 178 ALA A N 1
ATOM 1340 C CA . ALA A 1 178 ? 6.789 22.859 32.406 1 98.38 178 ALA A CA 1
ATOM 1341 C C . ALA A 1 178 ? 7.266 21.422 32.594 1 98.38 178 ALA A C 1
ATOM 1343 O O . ALA A 1 178 ? 6.559 20.594 33.188 1 98.38 178 ALA A O 1
ATOM 1344 N N . GLY A 1 179 ? 8.43 21.125 32.031 1 98.38 179 GLY A N 1
ATOM 1345 C CA . GLY A 1 179 ? 9.031 19.828 32.281 1 98.38 179 GLY A CA 1
ATOM 1346 C C . GLY A 1 179 ? 9.062 18.953 31.031 1 98.38 179 GLY A C 1
ATOM 1347 O O . GLY A 1 179 ? 9.664 17.875 31.031 1 98.38 179 GLY A O 1
ATOM 1348 N N . ALA A 1 180 ? 8.43 19.406 30 1 98.75 180 ALA A N 1
ATOM 1349 C CA . ALA A 1 180 ? 8.352 18.594 28.781 1 98.75 180 ALA A CA 1
ATOM 1350 C C . ALA A 1 180 ? 9.609 18.766 27.938 1 98.75 180 ALA A C 1
ATOM 1352 O O . ALA A 1 180 ? 10.375 19.719 28.125 1 98.75 180 ALA A O 1
ATOM 1353 N N . ARG A 1 181 ? 9.836 17.812 27 1 98.5 181 ARG A N 1
ATOM 1354 C CA . ARG A 1 181 ? 10.961 17.859 26.078 1 98.5 181 ARG A CA 1
ATOM 1355 C C . ARG A 1 181 ? 10.57 18.484 24.75 1 98.5 181 ARG A C 1
ATOM 1357 O O . ARG A 1 181 ? 9.414 18.375 24.328 1 98.5 181 ARG A O 1
ATOM 1364 N N . VAL A 1 182 ? 11.539 19.141 24.156 1 98.56 182 VAL A N 1
ATOM 1365 C CA . VAL A 1 182 ? 11.281 19.797 22.875 1 98.56 182 VAL A CA 1
ATOM 1366 C C . VAL A 1 182 ? 12.094 19.125 21.766 1 98.56 182 VAL A C 1
ATOM 1368 O O . VAL A 1 182 ? 13.273 18.828 21.953 1 98.56 182 VAL A O 1
ATOM 1371 N N . LYS A 1 183 ? 11.453 18.766 20.719 1 97.81 183 LYS A N 1
ATOM 1372 C CA . LYS A 1 183 ? 12.117 18.391 19.469 1 97.81 183 LYS A CA 1
ATOM 1373 C C . LYS A 1 183 ? 12.023 19.5 18.438 1 97.81 183 LYS A C 1
ATOM 1375 O O . LYS A 1 183 ? 10.945 19.766 17.891 1 97.81 183 LYS A O 1
ATOM 1380 N N . LEU A 1 184 ? 13.141 20.109 18.172 1 96.88 184 LEU A N 1
ATOM 1381 C CA . LEU A 1 184 ? 13.172 21.203 17.203 1 96.88 184 LEU A CA 1
ATOM 1382 C C . LEU A 1 184 ? 13.32 20.688 15.781 1 96.88 184 LEU A C 1
ATOM 1384 O O . LEU A 1 184 ? 14.07 19.734 15.539 1 96.88 184 LEU A O 1
ATOM 1388 N N . ILE A 1 185 ? 12.539 21.281 14.875 1 93.94 185 ILE A N 1
ATOM 1389 C CA . ILE A 1 185 ? 12.68 20.969 13.461 1 93.94 185 ILE A CA 1
ATOM 1390 C C . ILE A 1 185 ? 12.867 22.25 12.656 1 93.94 185 ILE A C 1
ATOM 1392 O O . ILE A 1 185 ? 12.367 23.312 13.039 1 93.94 185 ILE A O 1
ATOM 1396 N N . SER A 1 186 ? 13.562 22.125 11.602 1 91.94 186 SER A N 1
ATOM 1397 C CA . SER A 1 186 ? 13.797 23.297 10.75 1 91.94 186 SER A CA 1
ATOM 1398 C C . SER A 1 186 ? 12.617 23.547 9.82 1 91.94 186 SER A C 1
ATOM 1400 O O . SER A 1 186 ? 12.289 24.688 9.523 1 91.94 186 SER A O 1
ATOM 1402 N N . ASP A 1 187 ? 12.062 22.406 9.281 1 90.12 187 ASP A N 1
ATOM 1403 C CA . ASP A 1 187 ? 10.938 22.422 8.344 1 90.12 187 ASP A CA 1
ATOM 1404 C C . ASP A 1 187 ? 10.094 21.156 8.477 1 90.12 187 ASP A C 1
ATOM 1406 O O . ASP A 1 187 ? 10.469 20.219 9.195 1 90.12 187 ASP A O 1
ATOM 1410 N N . GLY A 1 188 ? 8.867 21.281 7.941 1 91.12 188 GLY A N 1
ATOM 1411 C CA . GLY A 1 188 ? 8.117 20.031 7.82 1 91.12 188 GLY A CA 1
ATOM 1412 C C . GLY A 1 188 ? 7.121 19.828 8.945 1 91.12 188 GLY A C 1
ATOM 1413 O O . GLY A 1 188 ? 7.109 18.766 9.586 1 91.12 188 GLY A O 1
ATOM 1414 N N . ASP A 1 189 ? 6.332 20.766 9.18 1 92.94 189 ASP A N 1
ATOM 1415 C CA . ASP A 1 189 ? 5.438 20.609 10.32 1 92.94 189 ASP A CA 1
ATOM 1416 C C . ASP A 1 189 ? 4.191 19.812 9.945 1 92.94 189 ASP A C 1
ATOM 1418 O O . ASP A 1 189 ? 3.402 19.438 10.812 1 92.94 189 ASP A O 1
ATOM 1422 N N . VAL A 1 190 ? 4.039 19.469 8.617 1 97 190 VAL A N 1
ATOM 1423 C CA . VAL A 1 190 ? 2.961 18.562 8.234 1 97 190 VAL A CA 1
ATOM 1424 C C . VAL A 1 190 ? 3.293 17.141 8.695 1 97 190 VAL A C 1
ATOM 1426 O O . VAL A 1 190 ? 2.463 16.469 9.32 1 97 190 VAL A O 1
ATOM 1429 N N . ILE A 1 191 ? 4.504 16.719 8.406 1 95.88 191 ILE A N 1
ATOM 1430 C CA . ILE A 1 191 ? 4.902 15.375 8.797 1 95.88 191 ILE A CA 1
ATOM 1431 C C . ILE A 1 191 ? 4.945 15.273 10.32 1 95.88 191 ILE A C 1
ATOM 1433 O O . ILE A 1 191 ? 4.66 14.211 10.883 1 95.88 191 ILE A O 1
ATOM 1437 N N . ALA A 1 192 ? 5.328 16.359 10.945 1 96.75 192 ALA A N 1
ATOM 1438 C CA . ALA A 1 192 ? 5.293 16.375 12.406 1 96.75 192 ALA A CA 1
ATOM 1439 C C . ALA A 1 192 ? 3.873 16.172 12.93 1 96.75 192 ALA A C 1
ATOM 1441 O O . ALA A 1 192 ? 3.668 15.492 13.938 1 96.75 192 ALA A O 1
ATOM 1442 N N . ALA A 1 193 ? 2.936 16.797 12.25 1 98 193 ALA A N 1
ATOM 1443 C CA . ALA A 1 193 ? 1.534 16.625 12.617 1 98 193 ALA A CA 1
ATOM 1444 C C . ALA A 1 193 ? 1.125 15.156 12.531 1 98 193 ALA A C 1
ATOM 1446 O O . ALA A 1 193 ? 0.457 14.633 13.43 1 98 193 ALA A O 1
ATOM 1447 N N . LEU A 1 194 ? 1.514 14.492 11.484 1 97.25 194 LEU A N 1
ATOM 1448 C CA . LEU A 1 194 ? 1.239 13.062 11.344 1 97.25 194 LEU A CA 1
ATOM 1449 C C . LEU A 1 194 ? 1.882 12.273 12.477 1 97.25 194 LEU A C 1
ATOM 1451 O O . LEU A 1 194 ? 1.252 11.383 13.055 1 97.25 194 LEU A O 1
ATOM 1455 N N . ALA A 1 195 ? 3.084 12.617 12.758 1 96.69 195 ALA A N 1
ATOM 1456 C CA . ALA A 1 195 ? 3.826 11.914 13.797 1 96.69 195 ALA A CA 1
ATOM 1457 C C . ALA A 1 195 ? 3.107 12 15.141 1 96.69 195 ALA A C 1
ATOM 1459 O O . ALA A 1 195 ? 3.102 11.039 15.906 1 96.69 195 ALA A O 1
ATOM 1460 N N . ALA A 1 196 ? 2.529 13.102 15.406 1 97.12 196 ALA A N 1
ATOM 1461 C CA . ALA A 1 196 ? 1.818 13.289 16.656 1 97.12 196 ALA A CA 1
ATOM 1462 C C . ALA A 1 196 ? 0.585 12.391 16.734 1 97.12 196 ALA A C 1
ATOM 1464 O O . ALA A 1 196 ? 0.174 11.984 17.828 1 97.12 196 ALA A O 1
ATOM 1465 N N . ALA A 1 197 ? 0.053 12.086 15.578 1 96.75 197 ALA A N 1
ATOM 1466 C CA . ALA A 1 197 ? -1.214 11.359 15.555 1 96.75 197 ALA A CA 1
ATOM 1467 C C . ALA A 1 197 ? -0.983 9.859 15.406 1 96.75 197 ALA A C 1
ATOM 1469 O O . ALA A 1 197 ? -1.909 9.062 15.57 1 96.75 197 ALA A O 1
ATOM 1470 N N . ILE A 1 198 ? 0.197 9.477 15.109 1 95.75 198 ILE A N 1
ATOM 1471 C CA . ILE A 1 198 ? 0.533 8.078 14.906 1 95.75 198 ILE A CA 1
ATOM 1472 C C . ILE A 1 198 ? 1.34 7.562 16.094 1 95.75 198 ILE A C 1
ATOM 1474 O O . ILE A 1 198 ? 2.355 8.156 16.469 1 95.75 198 ILE A O 1
ATOM 1478 N N . ARG A 1 199 ? 0.921 6.469 16.656 1 93.44 199 ARG A N 1
ATOM 1479 C CA . ARG A 1 199 ? 1.605 5.887 17.797 1 93.44 199 ARG A CA 1
ATOM 1480 C C . ARG A 1 199 ? 2.941 5.273 17.391 1 93.44 199 ARG A C 1
ATOM 1482 O O . ARG A 1 199 ? 3.064 4.711 16.312 1 93.44 199 ARG A O 1
ATOM 1489 N N . GLY A 1 200 ? 3.941 5.434 18.312 1 92.12 200 GLY A N 1
ATOM 1490 C CA . GLY A 1 200 ? 5.23 4.797 18.094 1 92.12 200 GLY A CA 1
ATOM 1491 C C . GLY A 1 200 ? 6.266 5.73 17.5 1 92.12 200 GLY A C 1
ATOM 1492 O O . GLY A 1 200 ? 7.426 5.355 17.328 1 92.12 200 GLY A O 1
ATOM 1493 N N . THR A 1 201 ? 5.879 6.953 17.156 1 92.81 201 THR A N 1
ATOM 1494 C CA . THR A 1 201 ? 6.793 7.891 16.516 1 92.81 201 THR A CA 1
ATOM 1495 C C . THR A 1 201 ? 7.641 8.617 17.562 1 92.81 201 THR A C 1
ATOM 1497 O O . THR A 1 201 ? 8.664 9.219 17.234 1 92.81 201 THR A O 1
ATOM 1500 N N . GLY A 1 202 ? 7.141 8.664 18.797 1 93.81 202 GLY A N 1
ATOM 1501 C CA . GLY A 1 202 ? 7.824 9.375 19.859 1 93.81 202 GLY A CA 1
ATOM 1502 C C . GLY A 1 202 ? 7.414 10.836 19.969 1 93.81 202 GLY A C 1
ATOM 1503 O O . GLY A 1 202 ? 7.883 11.555 20.844 1 93.81 202 GLY A O 1
ATOM 1504 N N . VAL A 1 203 ? 6.527 11.297 19.141 1 96.81 203 VAL A N 1
ATOM 1505 C CA . VAL A 1 203 ? 6.027 12.664 19.156 1 96.81 203 VAL A CA 1
ATOM 1506 C C . VAL A 1 203 ? 4.648 12.711 19.812 1 96.81 203 VAL A C 1
ATOM 1508 O O . VAL A 1 203 ? 3.795 11.859 19.531 1 96.81 203 VAL A O 1
ATOM 1511 N N . HIS A 1 204 ? 4.441 13.742 20.656 1 98.31 204 HIS A N 1
ATOM 1512 C CA . HIS A 1 204 ? 3.199 13.742 21.422 1 98.31 204 HIS A CA 1
ATOM 1513 C C . HIS A 1 204 ? 2.34 14.953 21.078 1 98.31 204 HIS A C 1
ATOM 1515 O O . HIS A 1 204 ? 1.132 14.953 21.328 1 98.31 204 HIS A O 1
ATOM 1521 N N . ALA A 1 205 ? 2.99 15.984 20.516 1 98.81 205 ALA A N 1
ATOM 1522 C CA . ALA A 1 205 ? 2.244 17.156 20.047 1 98.81 205 ALA A CA 1
ATOM 1523 C C . ALA A 1 205 ? 3.119 18.062 19.188 1 98.81 205 ALA A C 1
ATOM 1525 O O . ALA A 1 205 ? 4.344 17.906 19.156 1 98.81 205 ALA A O 1
ATOM 1526 N N . VAL A 1 206 ? 2.445 18.938 18.5 1 98.81 206 VAL A N 1
ATOM 1527 C CA . VAL A 1 206 ? 3.1 20.031 17.766 1 98.81 206 VAL A CA 1
ATOM 1528 C C . VAL A 1 206 ? 2.525 21.359 18.219 1 98.81 206 VAL A C 1
ATOM 1530 O O . VAL A 1 206 ? 1.307 21.516 18.328 1 98.81 206 VAL A O 1
ATOM 1533 N N . MET A 1 207 ? 3.4 22.312 18.531 1 98.88 207 MET A N 1
ATOM 1534 C CA . MET A 1 207 ? 2.98 23.641 18.938 1 98.88 207 MET A CA 1
ATOM 1535 C C . MET A 1 207 ? 3.799 24.719 18.219 1 98.88 207 MET A C 1
ATOM 1537 O O . MET A 1 207 ? 4.969 24.5 17.906 1 98.88 207 MET A O 1
ATOM 1541 N N . GLY A 1 208 ? 3.145 25.812 18 1 98.62 208 GLY A N 1
ATOM 1542 C CA . GLY A 1 208 ? 3.879 26.953 17.484 1 98.62 208 GLY A CA 1
ATOM 1543 C C . GLY A 1 208 ? 3.258 27.562 16.234 1 98.62 208 GLY A C 1
ATOM 1544 O O . GLY A 1 208 ? 2.121 27.234 15.883 1 98.62 208 GLY A O 1
ATOM 1545 N N . ILE A 1 209 ? 3.996 28.469 15.656 1 98.38 209 ILE A N 1
ATOM 1546 C CA . ILE A 1 209 ? 3.506 29.234 14.516 1 98.38 209 ILE A CA 1
ATOM 1547 C C . ILE A 1 209 ? 4.203 28.766 13.242 1 98.38 209 ILE A C 1
ATOM 1549 O O . ILE A 1 209 ? 5.434 28.719 13.18 1 98.38 209 ILE A O 1
ATOM 1553 N N . GLY A 1 210 ? 3.445 28.312 12.297 1 96.81 210 GLY A N 1
ATOM 1554 C CA . GLY A 1 210 ? 3.92 27.938 10.977 1 96.81 210 GLY A CA 1
ATOM 1555 C C . GLY A 1 210 ? 3.014 28.422 9.859 1 96.81 210 GLY A C 1
ATOM 1556 O O . GLY A 1 210 ? 2.238 29.359 10.047 1 96.81 210 GLY A O 1
ATOM 1557 N N . GLY A 1 211 ? 3.176 27.859 8.711 1 95.69 211 GLY A N 1
ATOM 1558 C CA . GLY A 1 211 ? 2.381 28.281 7.574 1 95.69 211 GLY A CA 1
ATOM 1559 C C . GLY A 1 211 ? 0.942 27.812 7.637 1 95.69 211 GLY A C 1
ATOM 1560 O O . GLY A 1 211 ? 0.677 26.672 8.023 1 95.69 211 GLY A O 1
ATOM 1561 N N . ALA A 1 212 ? 0.023 28.703 7.246 1 96.56 212 ALA A N 1
ATOM 1562 C CA . ALA A 1 212 ? -1.401 28.391 7.258 1 96.56 212 ALA A CA 1
ATOM 1563 C C . ALA A 1 212 ? -1.726 27.297 6.238 1 96.56 212 ALA A C 1
ATOM 1565 O O . ALA A 1 212 ? -2.512 26.391 6.52 1 96.56 212 ALA A O 1
ATOM 1566 N N . PRO A 1 213 ? -1.135 27.359 4.988 1 96 213 PRO A N 1
ATOM 1567 C CA . PRO A 1 213 ? -1.402 26.281 4.031 1 96 213 PRO A CA 1
ATOM 1568 C C . PRO A 1 213 ? -1.048 24.906 4.586 1 96 213 PRO A C 1
ATOM 1570 O O . PRO A 1 213 ? -1.828 23.969 4.445 1 96 213 PRO A O 1
ATOM 1573 N N . GLU A 1 214 ? 0.07 24.812 5.277 1 97.06 214 GLU A N 1
ATOM 1574 C CA . GLU A 1 214 ? 0.479 23.547 5.8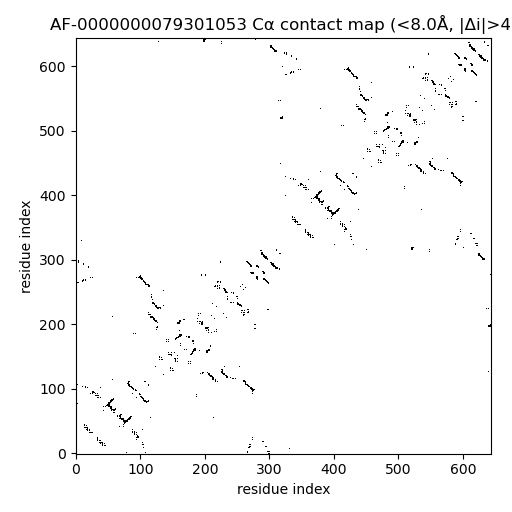98 1 97.06 214 GLU A CA 1
ATOM 1575 C C . GLU A 1 214 ? -0.499 23.125 6.988 1 97.06 214 GLU A C 1
ATOM 1577 O O . GLU A 1 214 ? -0.704 21.938 7.223 1 97.06 214 GLU A O 1
ATOM 1582 N N . GLY A 1 215 ? -1.065 24.125 7.621 1 98 215 GLY A N 1
ATOM 1583 C CA . GLY A 1 215 ? -2.088 23.828 8.609 1 98 215 GLY A CA 1
ATOM 1584 C C . GLY A 1 215 ? -3.293 23.109 8.039 1 98 215 GLY A C 1
ATOM 1585 O O . GLY A 1 215 ? -3.844 22.203 8.672 1 98 215 GLY A O 1
ATOM 1586 N N . VAL A 1 216 ? -3.689 23.5 6.883 1 98.06 216 VAL A N 1
ATOM 1587 C CA . VAL A 1 216 ? -4.832 22.875 6.223 1 98.06 216 VAL A CA 1
ATOM 1588 C C . VAL A 1 216 ? -4.492 21.438 5.848 1 98.06 216 VAL A C 1
ATOM 1590 O O . VAL A 1 216 ? -5.305 20.531 6.039 1 98.06 216 VAL A O 1
ATOM 1593 N N . LEU A 1 217 ? -3.297 21.203 5.332 1 98.5 217 LEU A N 1
ATOM 1594 C CA . LEU A 1 217 ? -2.836 19.859 5.023 1 98.5 217 LEU A CA 1
ATOM 1595 C C . LEU A 1 217 ? -2.799 19 6.281 1 98.5 217 LEU A C 1
ATOM 1597 O O . LEU A 1 217 ? -3.244 17.844 6.262 1 98.5 217 LEU A O 1
ATOM 1601 N N . ALA A 1 218 ? -2.293 19.578 7.305 1 98.62 218 ALA A N 1
ATOM 1602 C CA . ALA A 1 218 ? -2.258 18.859 8.578 1 98.62 218 ALA A CA 1
ATOM 1603 C C . ALA A 1 218 ? -3.664 18.5 9.039 1 98.62 218 ALA A C 1
ATOM 1605 O O . ALA A 1 218 ? -3.898 17.375 9.508 1 98.62 218 ALA A O 1
ATOM 1606 N N . ALA A 1 219 ? -4.562 19.438 8.906 1 98.81 219 ALA A N 1
ATOM 1607 C CA . ALA A 1 219 ? -5.945 19.188 9.312 1 98.81 219 ALA A CA 1
ATOM 1608 C C . ALA A 1 219 ? -6.543 18.016 8.547 1 98.81 219 ALA A C 1
ATOM 1610 O O . ALA A 1 219 ? -7.234 17.172 9.125 1 98.81 219 ALA A O 1
ATOM 1611 N N . ALA A 1 220 ? -6.305 17.969 7.281 1 98.5 220 ALA A N 1
ATOM 1612 C CA . ALA A 1 220 ? -6.789 16.859 6.457 1 98.5 220 ALA A CA 1
ATOM 1613 C C . ALA A 1 220 ? -6.258 15.516 6.969 1 98.5 220 ALA A C 1
ATOM 1615 O O . ALA A 1 220 ? -7.02 14.562 7.129 1 98.5 220 ALA A O 1
ATOM 1616 N N . ALA A 1 221 ? -5.008 15.492 7.262 1 98.06 221 ALA A N 1
ATOM 1617 C CA . ALA A 1 221 ? -4.383 14.273 7.766 1 98.06 221 ALA A CA 1
ATOM 1618 C C . ALA A 1 221 ? -4.945 13.891 9.133 1 98.06 221 ALA A C 1
ATOM 1620 O O . ALA A 1 221 ? -5.277 12.719 9.367 1 98.06 221 ALA A O 1
ATOM 1621 N N . LEU A 1 222 ? -5.027 14.867 9.977 1 98.12 222 LEU A N 1
ATOM 1622 C CA . LEU A 1 222 ? -5.477 14.617 11.344 1 98.12 222 LEU A CA 1
ATOM 1623 C C . LEU A 1 222 ? -6.93 14.156 11.359 1 98.12 222 LEU A C 1
ATOM 1625 O O . LEU A 1 222 ? -7.312 13.336 12.195 1 98.12 222 LEU A O 1
ATOM 1629 N N . LYS A 1 223 ? -7.691 14.68 10.484 1 97.19 223 LYS A N 1
ATOM 1630 C CA . LYS A 1 223 ? -9.078 14.227 10.391 1 97.19 223 LYS A CA 1
ATOM 1631 C C . LYS A 1 223 ? -9.148 12.742 10.062 1 97.19 223 LYS A C 1
ATOM 1633 O O . LYS A 1 223 ? -9.992 12.023 10.586 1 97.19 223 LYS A O 1
ATOM 1638 N N . CYS A 1 224 ? -8.32 12.289 9.25 1 96.06 224 CYS A N 1
ATOM 1639 C CA . CYS A 1 224 ? -8.266 10.875 8.883 1 96.06 224 CYS A CA 1
ATOM 1640 C C . CYS A 1 224 ? -7.777 10.031 10.055 1 96.06 224 CYS A C 1
ATOM 1642 O O . CYS A 1 224 ? -8.219 8.891 10.227 1 96.06 224 CYS A O 1
ATOM 1644 N N . LEU A 1 225 ? -6.898 10.602 10.875 1 96.5 225 LEU A N 1
ATOM 1645 C CA . LEU A 1 225 ? -6.211 9.828 11.906 1 96.5 225 LEU A CA 1
ATOM 1646 C C . LEU A 1 225 ? -6.938 9.938 13.242 1 96.5 225 LEU A C 1
ATOM 1648 O O . LEU A 1 225 ? -6.625 9.203 14.18 1 96.5 225 LEU A O 1
ATOM 1652 N N . GLY A 1 226 ? -7.828 10.891 13.336 1 95.12 226 GLY A N 1
ATOM 1653 C CA . GLY A 1 226 ? -8.57 11.086 14.562 1 95.12 226 GLY A CA 1
ATOM 1654 C C . GLY A 1 226 ? -7.898 12.039 15.523 1 95.12 226 GLY A C 1
ATOM 1655 O O . GLY A 1 226 ? -8.32 12.18 16.672 1 95.12 226 GLY A O 1
ATOM 1656 N N . GLY A 1 227 ? -6.828 12.688 15.055 1 97.06 227 GLY A N 1
ATOM 1657 C CA . GLY A 1 227 ? -6.195 13.734 15.852 1 97.06 227 GLY A CA 1
ATOM 1658 C C . GLY A 1 227 ? -6.91 15.07 15.758 1 97.06 227 GLY A C 1
ATOM 1659 O O . GLY A 1 227 ? -8 15.156 15.188 1 97.06 227 GLY A O 1
ATOM 1660 N N . GLU A 1 228 ? -6.266 16.078 16.391 1 98.31 228 GLU A N 1
ATOM 1661 C CA . GLU A 1 228 ? -6.891 17.391 16.391 1 98.31 228 GLU A CA 1
ATOM 1662 C C . GLU A 1 228 ? -5.859 18.5 16.156 1 98.31 228 GLU A C 1
ATOM 1664 O O . GLU A 1 228 ? -4.742 18.422 16.672 1 98.31 228 GLU A O 1
ATOM 1669 N N . ILE A 1 229 ? -6.281 19.438 15.406 1 98.88 229 ILE A N 1
ATOM 1670 C CA . ILE A 1 229 ? -5.555 20.703 15.289 1 98.88 229 ILE A CA 1
ATOM 1671 C C . ILE A 1 229 ? -6.453 21.859 15.727 1 98.88 229 ILE A C 1
ATOM 1673 O O . ILE A 1 229 ? -7.641 21.891 15.398 1 98.88 229 ILE A O 1
ATOM 1677 N N . GLN A 1 230 ? -6.004 22.672 16.531 1 98.88 230 GLN A N 1
ATOM 1678 C CA . GLN A 1 230 ? -6.52 24 16.797 1 98.88 230 GLN A CA 1
ATOM 1679 C C . GLN A 1 230 ? -5.566 25.078 16.281 1 98.88 230 GLN A C 1
ATOM 1681 O O . GLN A 1 230 ? -4.348 24.969 16.453 1 98.88 230 GLN A O 1
ATOM 1686 N N . ALA A 1 231 ? -6.148 26.031 15.609 1 98.62 231 ALA A N 1
ATOM 1687 C CA . ALA A 1 231 ? -5.266 26.984 14.93 1 98.62 231 ALA A CA 1
ATOM 1688 C C . ALA A 1 231 ? -5.852 28.391 14.938 1 98.62 231 ALA A C 1
ATOM 1690 O O . ALA A 1 231 ? -7.066 28.562 15.078 1 98.62 231 ALA A O 1
ATOM 1691 N N . ARG A 1 232 ? -5.012 29.312 14.82 1 98.31 232 ARG A N 1
ATOM 1692 C CA . ARG A 1 232 ? -5.375 30.719 14.734 1 98.31 232 ARG A CA 1
ATOM 1693 C C . ARG A 1 232 ? -4.465 31.453 13.766 1 98.31 232 ARG A C 1
ATOM 1695 O O . ARG A 1 232 ? -3.24 31.359 13.852 1 98.31 232 ARG A O 1
ATOM 1702 N N . PHE A 1 233 ? -5.113 32.219 12.852 1 97.81 233 PHE A N 1
ATOM 1703 C CA . PHE A 1 233 ? -4.328 32.969 11.883 1 97.81 233 PHE A CA 1
ATOM 1704 C C . PHE A 1 233 ? -3.555 34.094 12.562 1 97.81 233 PHE A C 1
ATOM 1706 O O . PHE A 1 233 ? -4.059 34.719 13.492 1 97.81 233 PHE A O 1
ATOM 1713 N N . VAL A 1 234 ? -2.316 34.281 12.086 1 97.25 234 VAL A N 1
ATOM 1714 C CA . VAL A 1 234 ? -1.443 35.312 12.664 1 97.25 234 VAL A CA 1
ATOM 1715 C C . VAL A 1 234 ? -0.957 36.25 11.57 1 97.25 234 VAL A C 1
ATOM 1717 O O . VAL A 1 234 ? 0.211 36.219 11.18 1 97.25 234 VAL A O 1
ATOM 1720 N N . PRO A 1 235 ? -1.861 37.188 11.148 1 96.31 235 PRO A N 1
ATOM 1721 C CA . PRO A 1 235 ? -1.398 38.188 10.172 1 96.31 235 PRO A CA 1
ATOM 1722 C C . PRO A 1 235 ? -0.259 39.062 10.703 1 96.31 235 PRO A C 1
ATOM 1724 O O . PRO A 1 235 ? -0.26 39.438 11.883 1 96.31 235 PRO A O 1
ATOM 1727 N N . GLN A 1 236 ? 0.689 39.312 9.852 1 95.5 236 GLN A N 1
ATOM 1728 C CA . GLN A 1 236 ? 1.882 40.031 10.266 1 95.5 236 GLN A CA 1
ATOM 1729 C C . GLN A 1 236 ? 1.745 41.531 9.961 1 95.5 236 GLN A C 1
ATOM 1731 O O . GLN A 1 236 ? 2.516 42.344 10.461 1 95.5 236 GLN A O 1
ATOM 1736 N N . ASN A 1 237 ? 0.849 41.906 9.07 1 95.56 237 ASN A N 1
ATOM 1737 C CA . ASN A 1 237 ? 0.604 43.312 8.688 1 95.56 237 ASN A CA 1
ATOM 1738 C C . ASN A 1 237 ? -0.852 43.531 8.281 1 95.56 237 ASN A C 1
ATOM 1740 O O . ASN A 1 237 ? -1.65 42.594 8.289 1 95.56 237 ASN A O 1
ATOM 1744 N N . GLU A 1 238 ? -1.163 44.719 8.047 1 94.94 238 GLU A N 1
ATOM 1745 C CA . GLU A 1 238 ? -2.549 45.094 7.762 1 94.94 238 GLU A CA 1
ATOM 1746 C C . GLU A 1 238 ? -3.008 44.5 6.43 1 94.94 238 GLU A C 1
ATOM 1748 O O . GLU A 1 238 ? -4.18 44.156 6.273 1 94.94 238 GLU A O 1
ATOM 1753 N N . GLU A 1 239 ? -2.113 44.406 5.52 1 93.81 239 GLU A N 1
ATOM 1754 C CA . GLU A 1 239 ? -2.443 43.812 4.227 1 93.81 239 GLU A CA 1
ATOM 1755 C C . GLU A 1 239 ? -2.867 42.344 4.383 1 93.81 239 GLU A C 1
ATOM 1757 O O . GLU A 1 239 ? -3.855 41.906 3.783 1 93.81 239 GLU A O 1
ATOM 1762 N N . GLU A 1 240 ? -2.092 41.625 5.109 1 93.5 240 GLU A N 1
ATOM 1763 C CA . GLU A 1 240 ? -2.436 40.219 5.395 1 93.5 240 GLU A CA 1
ATOM 1764 C C . GLU A 1 240 ? -3.77 40.125 6.133 1 93.5 240 GLU A C 1
ATOM 1766 O O . GLU A 1 240 ? -4.566 39.219 5.863 1 93.5 240 GLU A O 1
ATOM 1771 N N . ARG A 1 241 ? -4.023 41.031 7 1 94.88 241 ARG A N 1
ATOM 1772 C CA . ARG A 1 241 ? -5.27 41.062 7.762 1 94.88 241 ARG A CA 1
ATOM 1773 C C . ARG A 1 241 ? -6.469 41.281 6.848 1 94.88 241 ARG A C 1
ATOM 1775 O O . ARG A 1 241 ? -7.5 40.625 6.98 1 94.88 241 ARG A O 1
ATOM 1782 N N . ALA A 1 242 ? -6.281 42.219 6.023 1 93.94 242 ALA A N 1
ATOM 1783 C CA . ALA A 1 242 ? -7.34 42.531 5.066 1 93.94 242 ALA A CA 1
ATOM 1784 C C . ALA A 1 242 ? -7.621 41.312 4.16 1 93.94 242 ALA A C 1
ATOM 1786 O O . ALA A 1 242 ? -8.781 41 3.869 1 93.94 242 ALA A O 1
ATOM 1787 N N . ARG A 1 243 ? -6.582 40.719 3.736 1 90.06 243 ARG A N 1
ATOM 1788 C CA . ARG A 1 243 ? -6.711 39.531 2.889 1 90.06 243 ARG A CA 1
ATOM 1789 C C . ARG A 1 243 ? -7.457 38.438 3.615 1 90.06 243 ARG A C 1
ATOM 1791 O O . ARG A 1 243 ? -8.32 37.75 3.031 1 90.06 243 ARG A O 1
ATOM 1798 N N . LEU A 1 244 ? -7.105 38.188 4.82 1 92.38 244 LEU A N 1
ATOM 1799 C CA . LEU A 1 244 ? -7.762 37.188 5.645 1 92.38 244 LEU A CA 1
ATOM 1800 C C . LEU A 1 244 ? -9.258 37.438 5.746 1 92.38 244 LEU A C 1
ATOM 1802 O O . LEU A 1 244 ? -10.07 36.531 5.543 1 92.38 244 LEU A O 1
ATOM 1806 N N . ARG A 1 245 ? -9.609 38.656 5.98 1 92.25 245 ARG A N 1
ATOM 1807 C CA . ARG A 1 245 ? -11.008 39.031 6.109 1 92.25 245 ARG A CA 1
ATOM 1808 C C . ARG A 1 245 ? -11.758 38.844 4.797 1 92.25 245 ARG A C 1
ATOM 1810 O O . ARG A 1 245 ? -12.891 38.344 4.785 1 92.25 245 ARG A O 1
ATOM 1817 N N . ALA A 1 246 ? -11.086 39.219 3.801 1 89.88 246 ALA A N 1
ATOM 1818 C CA . ALA A 1 246 ? -11.688 39.094 2.475 1 89.88 246 ALA A CA 1
ATOM 1819 C C . ALA A 1 246 ? -11.984 37.656 2.125 1 89.88 246 ALA A C 1
ATOM 1821 O O . ALA A 1 246 ? -12.938 37.375 1.398 1 89.88 246 ALA A O 1
ATOM 1822 N N . MET A 1 247 ? -11.258 36.781 2.668 1 86.56 247 MET A N 1
ATOM 1823 C CA . MET A 1 247 ? -11.414 35.375 2.369 1 86.56 247 MET A CA 1
ATOM 1824 C C . MET A 1 247 ? -12.32 34.688 3.391 1 86.56 247 MET A C 1
ATOM 1826 O O . MET A 1 247 ? -12.492 33.469 3.367 1 86.56 247 MET A O 1
ATOM 1830 N N . GLY A 1 248 ? -12.797 35.5 4.293 1 85.88 248 GLY A N 1
ATOM 1831 C CA . GLY A 1 248 ? -13.75 34.969 5.258 1 85.88 248 GLY A CA 1
ATOM 1832 C C . GLY A 1 248 ? -13.102 34.438 6.52 1 85.88 248 GLY A C 1
ATOM 1833 O O . GLY A 1 248 ? -13.734 33.719 7.297 1 85.88 248 GLY A O 1
ATOM 1834 N N . GLY A 1 249 ? -11.891 34.781 6.688 1 90.19 249 GLY A N 1
ATOM 1835 C CA . GLY A 1 249 ? -11.188 34.375 7.891 1 90.19 249 GLY A CA 1
ATOM 1836 C C . GLY A 1 249 ? -11.25 35.375 9.008 1 90.19 249 GLY A C 1
ATOM 1837 O O . GLY A 1 249 ? -11.703 36.5 8.805 1 90.19 249 GLY A O 1
ATOM 1838 N N . ASP A 1 250 ? -10.945 34.938 10.227 1 93.69 250 ASP A N 1
ATOM 1839 C CA . ASP A 1 250 ? -10.953 35.75 11.438 1 93.69 250 ASP A CA 1
ATOM 1840 C C . ASP A 1 250 ? -9.734 35.438 12.305 1 93.69 250 ASP A C 1
ATOM 1842 O O . ASP A 1 250 ? -9.523 34.281 12.719 1 93.69 250 ASP A O 1
ATOM 1846 N N . GLU A 1 251 ? -8.922 36.406 12.547 1 94.12 251 GLU A N 1
ATOM 1847 C CA . GLU A 1 251 ? -7.688 36.219 13.305 1 94.12 251 GLU A CA 1
ATOM 1848 C C . GLU A 1 251 ? -7.977 36 14.781 1 94.12 251 GLU A C 1
ATOM 1850 O O . GLU A 1 251 ? -7.098 35.562 15.531 1 94.12 251 GLU A O 1
ATOM 1855 N N . ASN A 1 252 ? -9.18 36.25 15.242 1 94.69 252 ASN A N 1
ATOM 1856 C CA . ASN A 1 252 ? -9.539 36.094 16.641 1 94.69 252 ASN A CA 1
ATOM 1857 C C . ASN A 1 252 ? -10.273 34.781 16.891 1 94.69 252 ASN A C 1
ATOM 1859 O O . ASN A 1 252 ? -10.602 34.438 18.031 1 94.69 252 ASN A O 1
ATOM 1863 N N . ARG A 1 253 ? -10.453 34.094 15.891 1 96.38 253 ARG A N 1
ATOM 1864 C CA . ARG A 1 253 ? -11.172 32.812 15.961 1 96.38 253 ARG A CA 1
ATOM 1865 C C . ARG A 1 253 ? -10.195 31.656 16.016 1 96.38 253 ARG A C 1
ATOM 1867 O O . ARG A 1 253 ? -9.172 31.656 15.336 1 96.38 253 ARG A O 1
ATOM 1874 N N . VAL A 1 254 ? -10.508 30.719 16.891 1 98.25 254 VAL A N 1
ATOM 1875 C CA . VAL A 1 254 ? -9.797 29.453 16.875 1 98.25 254 VAL A CA 1
ATOM 1876 C C . VAL A 1 254 ? -10.477 28.484 15.922 1 98.25 254 VAL A C 1
ATOM 1878 O O . VAL A 1 254 ? -11.664 28.172 16.078 1 98.25 254 VAL A O 1
ATOM 1881 N N . TYR A 1 255 ? -9.742 28.094 14.93 1 98.12 255 TYR A N 1
ATOM 1882 C CA . TYR A 1 255 ? -10.211 27.109 13.969 1 98.12 255 TYR A CA 1
ATOM 1883 C C . TYR A 1 255 ? -9.844 25.703 14.398 1 98.12 255 TYR A C 1
ATOM 1885 O O . TYR A 1 255 ? -8.734 25.469 14.891 1 98.12 255 TYR A O 1
ATOM 1893 N N . ARG A 1 256 ? -10.711 24.781 14.203 1 98.44 256 ARG A N 1
ATOM 1894 C CA . ARG A 1 256 ? -10.461 23.375 14.539 1 98.44 256 ARG A CA 1
ATOM 1895 C C . ARG A 1 256 ? -10.359 22.531 13.273 1 98.44 256 ARG A C 1
ATOM 1897 O O . ARG A 1 256 ? -10.492 23.047 12.164 1 98.44 256 ARG A O 1
ATOM 1904 N N . THR A 1 257 ? -10.133 21.266 13.5 1 98.56 257 THR A N 1
ATOM 1905 C CA . THR A 1 257 ? -9.93 20.328 12.398 1 98.56 257 THR A CA 1
ATOM 1906 C C . THR A 1 257 ? -11.07 20.438 11.391 1 98.56 257 THR A C 1
ATOM 1908 O O . THR A 1 257 ? -10.836 20.547 10.18 1 98.56 257 THR A O 1
ATOM 1911 N N . GLU A 1 258 ? -12.297 20.516 11.852 1 97.94 258 GLU A N 1
ATOM 1912 C CA . GLU A 1 258 ? -13.484 20.516 11 1 97.94 258 GLU A CA 1
ATOM 1913 C C . GLU A 1 258 ? -13.625 21.828 10.242 1 97.94 258 GLU A C 1
ATOM 1915 O O . GLU A 1 258 ? -14.258 21.875 9.18 1 97.94 258 GLU A O 1
ATOM 1920 N N . ASP A 1 259 ? -13.062 22.828 10.828 1 97.75 259 ASP A N 1
ATOM 1921 C CA . ASP A 1 259 ? -13.102 24.125 10.156 1 97.75 259 ASP A CA 1
ATOM 1922 C C . ASP A 1 259 ? -12.109 24.172 9 1 97.75 259 ASP A C 1
ATOM 1924 O O . ASP A 1 259 ? -12.406 24.734 7.938 1 97.75 259 ASP A O 1
ATOM 1928 N N . LEU A 1 260 ? -10.977 23.578 9.18 1 98.06 260 LEU A N 1
ATOM 1929 C CA . LEU A 1 260 ? -9.883 23.656 8.219 1 98.06 260 LEU A CA 1
ATOM 1930 C C . LEU A 1 260 ? -10.039 22.609 7.129 1 98.06 260 LEU A C 1
ATOM 1932 O O . LEU A 1 260 ? -9.562 22.781 6.004 1 98.06 260 LEU A O 1
ATOM 1936 N N . ALA A 1 261 ? -10.656 21.5 7.48 1 98.25 261 ALA A N 1
ATOM 1937 C CA . ALA A 1 261 ? -10.953 20.406 6.559 1 98.25 261 ALA A CA 1
ATOM 1938 C C . ALA A 1 261 ? -12.398 19.922 6.73 1 98.25 261 ALA A C 1
ATOM 1940 O O . ALA A 1 261 ? -12.633 18.812 7.211 1 98.25 261 ALA A O 1
ATOM 1941 N N . PRO A 1 262 ? -13.328 20.672 6.219 1 97.94 262 PRO A N 1
ATOM 1942 C CA . PRO A 1 262 ? -14.742 20.375 6.473 1 97.94 262 PRO A CA 1
ATOM 1943 C C . PRO A 1 262 ? -15.258 19.203 5.633 1 97.94 262 PRO A C 1
ATOM 1945 O O . PRO A 1 262 ? -16.359 18.719 5.871 1 97.94 262 PRO A O 1
ATOM 1948 N N . GLY A 1 263 ? -14.508 18.719 4.711 1 97.5 263 GLY A N 1
ATOM 1949 C CA . GLY A 1 263 ? -14.961 17.703 3.787 1 97.5 263 GLY A CA 1
ATOM 1950 C C . GLY A 1 263 ? -15.391 16.422 4.48 1 97.5 263 GLY A C 1
ATOM 1951 O O . GLY A 1 263 ? -14.875 16.078 5.547 1 97.5 263 GLY A O 1
ATOM 1952 N N . LYS A 1 264 ? -16.328 15.773 3.848 1 96.94 264 LYS A N 1
ATOM 1953 C CA . LYS A 1 264 ? -16.781 14.477 4.332 1 96.94 264 LYS A CA 1
ATOM 1954 C C . LYS A 1 264 ? -15.945 13.344 3.748 1 96.94 264 LYS A C 1
ATOM 1956 O O . LYS A 1 264 ? -15.852 12.266 4.34 1 96.94 264 LYS A O 1
ATOM 1961 N N . GLU A 1 265 ? -15.414 13.562 2.588 1 97 265 GLU A N 1
ATOM 1962 C CA . GLU A 1 265 ? -14.461 12.656 1.961 1 97 265 GLU A CA 1
ATOM 1963 C C . GLU A 1 265 ? -13.102 13.328 1.777 1 97 265 GLU A C 1
ATOM 1965 O O . GLU A 1 265 ? -13 14.375 1.133 1 97 265 GLU A O 1
ATOM 1970 N N . ILE A 1 266 ? -12.133 12.758 2.35 1 97.44 266 ILE A N 1
ATOM 1971 C CA . ILE A 1 266 ? -10.781 13.297 2.268 1 97.44 266 ILE A CA 1
ATOM 1972 C C . ILE A 1 266 ? -9.797 12.164 1.976 1 97.44 266 ILE A C 1
ATOM 1974 O O . ILE A 1 266 ? -9.875 11.094 2.578 1 97.44 266 ILE A O 1
ATOM 1978 N N . VAL A 1 267 ? -8.969 12.367 1.013 1 97.12 267 VAL A N 1
ATOM 1979 C CA . VAL A 1 267 ? -7.82 11.5 0.745 1 97.12 267 VAL A CA 1
ATOM 1980 C C . VAL A 1 267 ? -6.523 12.266 1.006 1 97.12 267 VAL A C 1
ATOM 1982 O O . VAL A 1 267 ? -6.344 13.375 0.512 1 97.12 267 VAL A O 1
ATOM 1985 N N . PHE A 1 268 ? -5.742 11.711 1.824 1 98.06 268 PHE A N 1
ATOM 1986 C CA . PHE A 1 268 ? -4.43 12.281 2.113 1 98.06 268 PHE A CA 1
ATOM 1987 C C . PHE A 1 268 ? -3.322 11.297 1.771 1 98.06 268 PHE A C 1
ATOM 1989 O O . PHE A 1 268 ? -3.432 10.102 2.076 1 98.06 268 PHE A O 1
ATOM 1996 N N . ALA A 1 269 ? -2.23 11.789 1.151 1 98.25 269 ALA A N 1
ATOM 1997 C CA . ALA A 1 269 ? -1.082 10.938 0.851 1 98.25 269 ALA A CA 1
ATOM 1998 C C . ALA A 1 269 ? 0.228 11.703 1.036 1 98.25 269 ALA A C 1
ATOM 2000 O O . ALA A 1 269 ? 0.279 12.914 0.835 1 98.25 269 ALA A O 1
ATOM 2001 N N . ALA A 1 270 ? 1.206 11.008 1.443 1 98.44 270 ALA A N 1
ATOM 2002 C CA . ALA A 1 270 ? 2.568 11.531 1.549 1 98.44 270 ALA A CA 1
ATOM 2003 C C . ALA A 1 270 ? 3.59 10.469 1.148 1 98.44 270 ALA A C 1
ATOM 2005 O O . ALA A 1 270 ? 3.385 9.273 1.389 1 98.44 270 ALA A O 1
ATOM 2006 N N . THR A 1 271 ? 4.66 10.828 0.525 1 98.62 271 THR A N 1
ATOM 2007 C CA . THR A 1 271 ? 5.762 9.945 0.152 1 98.62 271 THR A CA 1
ATOM 2008 C C . THR A 1 271 ? 7.098 10.531 0.593 1 98.62 271 THR A C 1
ATOM 2010 O O . THR A 1 271 ? 7.328 11.734 0.448 1 98.62 271 THR A O 1
ATOM 2013 N N . GLY A 1 272 ? 7.949 9.742 1.156 1 98.31 272 GLY A N 1
ATOM 2014 C CA . GLY A 1 272 ? 9.258 10.195 1.601 1 98.31 272 GLY A CA 1
ATOM 2015 C C . GLY A 1 272 ? 10.188 10.555 0.455 1 98.31 272 GLY A C 1
ATOM 2016 O O . GLY A 1 272 ? 10.297 9.797 -0.516 1 98.31 272 GLY A O 1
ATOM 2017 N N . ILE A 1 273 ? 10.773 11.711 0.556 1 98.19 273 ILE A N 1
ATOM 2018 C CA . ILE A 1 273 ? 11.859 12.086 -0.339 1 98.19 273 ILE A CA 1
ATOM 2019 C C . ILE A 1 273 ? 13.195 11.695 0.281 1 98.19 273 ILE A C 1
ATOM 2021 O O . ILE A 1 273 ? 14.031 11.07 -0.376 1 98.19 273 ILE A O 1
ATOM 2025 N N . THR A 1 274 ? 13.383 12.07 1.525 1 97.31 274 THR A N 1
ATOM 2026 C CA . THR A 1 274 ? 14.5 11.633 2.361 1 97.31 274 THR A CA 1
ATOM 2027 C C . THR A 1 274 ? 14 10.82 3.549 1 97.31 274 THR A C 1
ATOM 2029 O O . THR A 1 274 ? 12.812 10.844 3.875 1 97.31 274 THR A O 1
ATOM 2032 N N . ASP A 1 275 ? 14.922 10.109 4.168 1 95.5 275 ASP A N 1
ATOM 2033 C CA . ASP A 1 275 ? 14.547 9.273 5.305 1 95.5 275 ASP A CA 1
ATOM 2034 C C . ASP A 1 275 ? 13.961 10.117 6.434 1 95.5 275 ASP A C 1
ATOM 2036 O O . ASP A 1 275 ? 14.391 11.25 6.656 1 95.5 275 ASP A O 1
ATOM 2040 N N . GLY A 1 276 ? 12.961 9.461 7.105 1 92.94 276 GLY A N 1
ATOM 2041 C CA . GLY A 1 276 ? 12.352 10.18 8.219 1 92.94 276 GLY A CA 1
ATOM 2042 C C . GLY A 1 276 ? 11.805 9.266 9.289 1 92.94 276 GLY A C 1
ATOM 2043 O O . GLY A 1 276 ? 12.102 8.07 9.305 1 92.94 276 GLY A O 1
ATOM 2044 N N . ASP A 1 277 ? 11.016 9.891 10.188 1 87.44 277 ASP A N 1
ATOM 2045 C CA . ASP A 1 277 ? 10.492 9.195 11.367 1 87.44 277 ASP A CA 1
ATOM 2046 C C . ASP A 1 277 ? 9.383 8.219 10.977 1 87.44 277 ASP A C 1
ATOM 2048 O O . ASP A 1 277 ? 9.195 7.195 11.633 1 87.44 277 ASP A O 1
ATOM 2052 N N . ILE A 1 278 ? 8.703 8.578 9.891 1 93.75 278 ILE A N 1
ATOM 2053 C CA . ILE A 1 278 ? 7.523 7.793 9.523 1 93.75 278 ILE A CA 1
ATOM 2054 C C . ILE A 1 278 ? 7.762 7.098 8.188 1 93.75 278 ILE A C 1
ATOM 2056 O O . ILE A 1 278 ? 7.426 5.922 8.023 1 93.75 278 ILE A O 1
ATOM 2060 N N . LEU A 1 279 ? 8.391 7.852 7.312 1 96.69 279 LEU A N 1
ATOM 2061 C CA . LEU A 1 279 ? 8.547 7.359 5.949 1 96.69 279 LEU A CA 1
ATOM 2062 C C . LEU A 1 279 ? 10.016 7.258 5.57 1 96.69 279 LEU A C 1
ATOM 2064 O O . LEU A 1 279 ? 10.82 8.125 5.945 1 96.69 279 LEU A O 1
ATOM 2068 N N . GLU A 1 280 ? 10.359 6.266 4.797 1 96.56 280 GLU A N 1
ATOM 2069 C CA . GLU A 1 280 ? 11.703 6.125 4.242 1 96.56 280 GLU A CA 1
ATOM 2070 C C . GLU A 1 280 ? 11.859 6.945 2.963 1 96.56 280 GLU A C 1
ATOM 2072 O O . GLU A 1 280 ? 10.891 7.152 2.229 1 96.56 280 GLU A O 1
ATOM 2077 N N . GLY A 1 281 ? 13.062 7.383 2.775 1 97.19 281 GLY A N 1
ATOM 2078 C CA . GLY A 1 281 ? 13.344 8.125 1.559 1 97.19 281 GLY A CA 1
ATOM 2079 C C . GLY A 1 281 ? 13.438 7.25 0.327 1 97.19 281 GLY A C 1
ATOM 2080 O O . GLY A 1 281 ? 13.523 6.023 0.438 1 97.19 281 GLY A O 1
ATOM 2081 N N . VAL A 1 282 ? 13.43 7.934 -0.828 1 97.88 282 VAL A N 1
ATOM 2082 C CA . VAL A 1 282 ? 13.555 7.227 -2.1 1 97.88 282 VAL A CA 1
ATOM 2083 C C . VAL A 1 282 ? 14.914 6.52 -2.168 1 97.88 282 VAL A C 1
ATOM 2085 O O . VAL A 1 282 ? 15.938 7.098 -1.803 1 97.88 282 VAL A O 1
ATOM 2088 N N . ARG A 1 283 ? 14.914 5.297 -2.566 1 96.25 283 ARG A N 1
ATOM 2089 C CA . ARG A 1 283 ? 16.125 4.527 -2.803 1 96.25 283 ARG A CA 1
ATOM 2090 C C . ARG A 1 283 ? 16.172 4.016 -4.238 1 96.25 283 ARG A C 1
ATOM 2092 O O . ARG A 1 283 ? 15.367 3.176 -4.633 1 96.25 283 ARG A O 1
ATOM 2099 N N . PHE A 1 284 ? 17.141 4.449 -4.898 1 94.62 284 PHE A N 1
ATOM 2100 C CA . PHE A 1 284 ? 17.359 3.941 -6.25 1 94.62 284 PHE A CA 1
ATOM 2101 C C . PHE A 1 284 ? 18.203 2.672 -6.219 1 94.62 284 PHE A C 1
ATOM 2103 O O . PHE A 1 284 ? 19.094 2.527 -5.375 1 94.62 284 PHE A O 1
ATOM 2110 N N . PHE A 1 285 ? 17.969 1.729 -7.012 1 92.25 285 PHE A N 1
ATOM 2111 C CA . PHE A 1 285 ? 18.766 0.524 -7.207 1 92.25 285 PHE A CA 1
ATOM 2112 C C . PHE A 1 285 ? 18.859 0.173 -8.688 1 92.25 285 PHE A C 1
ATOM 2114 O O . PHE A 1 285 ? 18.328 0.883 -9.539 1 92.25 285 PHE A O 1
ATOM 2121 N N . GLY A 1 286 ? 19.734 -0.759 -8.945 1 89.19 286 GLY A N 1
ATOM 2122 C CA . GLY A 1 286 ? 19.922 -1.134 -10.336 1 89.19 286 GLY A CA 1
ATOM 2123 C C . GLY A 1 286 ? 18.625 -1.503 -11.031 1 89.19 286 GLY A C 1
ATOM 2124 O O . GLY A 1 286 ? 18 -2.51 -10.695 1 89.19 286 GLY A O 1
ATOM 2125 N N . GLY A 1 287 ? 18.109 -0.581 -11.852 1 90.88 287 GLY A N 1
ATOM 2126 C CA . GLY A 1 287 ? 16.953 -0.861 -12.68 1 90.88 287 GLY A CA 1
ATOM 2127 C C . GLY A 1 287 ? 15.641 -0.442 -12.039 1 90.88 287 GLY A C 1
ATOM 2128 O O . GLY A 1 287 ? 14.562 -0.804 -12.516 1 90.88 287 GLY A O 1
ATOM 2129 N N . GLY A 1 288 ? 15.82 0.296 -10.867 1 94.69 288 GLY A N 1
ATOM 2130 C CA . GLY A 1 288 ? 14.555 0.677 -10.266 1 94.69 288 GLY A CA 1
ATOM 2131 C C . GLY A 1 288 ? 14.711 1.619 -9.086 1 94.69 288 GLY A C 1
ATOM 2132 O O . GLY A 1 288 ? 15.773 2.207 -8.891 1 94.69 288 GLY A O 1
ATOM 2133 N N . ALA A 1 289 ? 13.578 1.808 -8.43 1 97.06 289 ALA A N 1
ATOM 2134 C CA . ALA A 1 289 ? 13.539 2.648 -7.238 1 97.06 289 ALA A CA 1
ATOM 2135 C C . ALA A 1 289 ? 12.492 2.146 -6.242 1 97.06 289 ALA A C 1
ATOM 2137 O O . ALA A 1 289 ? 11.578 1.406 -6.613 1 97.06 289 ALA A O 1
ATOM 2138 N N . ARG A 1 290 ? 12.719 2.469 -5.078 1 96.94 290 ARG A N 1
ATOM 2139 C CA . ARG A 1 290 ? 11.797 2.127 -4 1 96.94 290 ARG A CA 1
ATOM 2140 C C . ARG A 1 290 ? 11.297 3.381 -3.291 1 96.94 290 ARG A C 1
ATOM 2142 O O . ARG A 1 290 ? 12.07 4.309 -3.043 1 96.94 290 ARG A O 1
ATOM 2149 N N . THR A 1 291 ? 9.992 3.486 -3.098 1 97.94 291 THR A N 1
ATOM 2150 C CA . THR A 1 291 ? 9.375 4.598 -2.381 1 97.94 291 THR A CA 1
ATOM 2151 C C . THR A 1 291 ? 8.555 4.094 -1.198 1 97.94 291 THR A C 1
ATOM 2153 O O . THR A 1 291 ? 8.18 2.92 -1.154 1 97.94 291 THR A O 1
ATOM 2156 N N . HIS A 1 292 ? 8.383 4.887 -0.254 1 97.88 292 HIS A N 1
ATOM 2157 C CA . HIS A 1 292 ? 7.562 4.609 0.918 1 97.88 292 HIS A CA 1
ATOM 2158 C C . HIS A 1 292 ? 6.527 5.707 1.139 1 97.88 292 HIS A C 1
ATOM 2160 O O . HIS A 1 292 ? 6.879 6.887 1.225 1 97.88 292 HIS A O 1
ATOM 2166 N N . SER A 1 293 ? 5.285 5.293 1.202 1 97.88 293 SER A N 1
ATOM 2167 C CA . SER A 1 293 ? 4.188 6.25 1.24 1 97.88 293 SER A CA 1
ATOM 2168 C C . SER A 1 293 ? 3.193 5.91 2.344 1 97.88 293 SER A C 1
ATOM 2170 O O . SER A 1 293 ? 3.156 4.773 2.826 1 97.88 293 SER A O 1
ATOM 2172 N N . ILE A 1 294 ? 2.494 6.902 2.773 1 97.62 294 ILE A N 1
ATOM 2173 C CA . ILE A 1 294 ? 1.295 6.73 3.59 1 97.62 294 ILE A CA 1
ATOM 2174 C C . ILE A 1 294 ? 0.088 7.316 2.857 1 97.62 294 ILE A C 1
ATOM 2176 O O . ILE A 1 294 ? 0.189 8.367 2.217 1 97.62 294 ILE A O 1
ATOM 2180 N N . VAL A 1 295 ? -1.008 6.621 2.834 1 96.75 295 VAL A N 1
ATOM 2181 C CA . VAL A 1 295 ? -2.256 7.125 2.266 1 96.75 295 VAL A CA 1
ATOM 2182 C C . VAL A 1 295 ? -3.42 6.781 3.193 1 96.75 295 VAL A C 1
ATOM 2184 O O . VAL A 1 295 ? -3.426 5.727 3.83 1 96.75 295 VAL A O 1
ATOM 2187 N N . MET A 1 296 ? -4.348 7.707 3.285 1 95.75 296 MET A N 1
ATOM 2188 C CA . MET A 1 296 ? -5.469 7.504 4.199 1 95.75 296 MET A CA 1
ATOM 2189 C C . MET A 1 296 ? -6.746 8.117 3.635 1 95.75 296 MET A C 1
ATOM 2191 O O . MET A 1 296 ? -6.691 9.086 2.873 1 95.75 296 MET A O 1
ATOM 2195 N N . GLY A 1 297 ? -7.836 7.508 3.982 1 94.88 297 GLY A N 1
ATOM 2196 C CA . GLY A 1 297 ? -9.172 8 3.688 1 94.88 297 GLY A CA 1
ATOM 2197 C C . GLY A 1 297 ? -10.008 8.242 4.93 1 94.88 297 GLY A C 1
ATOM 2198 O O . GLY A 1 297 ? -10.047 7.395 5.828 1 94.88 297 GLY A O 1
ATOM 2199 N N . HIS A 1 298 ? -10.602 9.383 4.938 1 95.5 298 HIS A N 1
ATOM 2200 C CA . HIS A 1 298 ? -11.398 9.727 6.109 1 95.5 298 HIS A CA 1
ATOM 2201 C C . HIS A 1 298 ? -12.664 8.875 6.18 1 95.5 298 HIS A C 1
ATOM 2203 O O . HIS A 1 298 ? -12.953 8.266 7.211 1 95.5 298 HIS A O 1
ATOM 2209 N N . ALA A 1 299 ? -13.391 8.82 5.098 1 93.88 299 ALA A N 1
ATOM 2210 C CA . ALA A 1 299 ? -14.664 8.102 5.082 1 93.88 299 ALA A CA 1
ATOM 2211 C C . ALA A 1 299 ? -14.445 6.594 5.141 1 93.88 299 ALA A C 1
ATOM 2213 O O . ALA A 1 299 ? -15.219 5.871 5.77 1 93.88 299 ALA A O 1
ATOM 2214 N N . THR A 1 300 ? -13.391 6.094 4.496 1 89.69 300 THR A N 1
ATOM 2215 C CA . THR A 1 300 ? -13.133 4.656 4.449 1 89.69 300 THR A CA 1
ATOM 2216 C C . THR A 1 300 ? -12.547 4.168 5.766 1 89.69 300 THR A C 1
ATOM 2218 O O . THR A 1 300 ? -12.594 2.973 6.066 1 89.69 300 THR A O 1
ATOM 2221 N N . ARG A 1 301 ? -11.875 5.078 6.48 1 93.25 301 ARG A N 1
ATOM 2222 C CA . ARG A 1 301 ? -11.266 4.785 7.773 1 93.25 301 ARG A CA 1
ATOM 2223 C C . ARG A 1 301 ? -10.164 3.74 7.633 1 93.25 301 ARG A C 1
ATOM 2225 O O . ARG A 1 301 ? -10.07 2.816 8.445 1 93.25 301 ARG A O 1
ATOM 2232 N N . VAL A 1 302 ? -9.406 3.828 6.566 1 93.69 302 VAL A N 1
ATOM 2233 C CA . VAL A 1 302 ? -8.266 2.941 6.34 1 93.69 302 VAL A CA 1
ATOM 2234 C C . VAL A 1 302 ? -7 3.768 6.145 1 93.69 302 VAL A C 1
ATOM 2236 O O . VAL A 1 302 ? -7.012 4.781 5.441 1 93.69 302 VAL A O 1
ATOM 2239 N N . VAL A 1 303 ? -5.98 3.434 6.82 1 96 303 VAL A N 1
ATOM 2240 C CA . VAL A 1 303 ? -4.641 3.994 6.656 1 96 303 VAL A CA 1
ATOM 2241 C C . VAL A 1 303 ? -3.705 2.936 6.078 1 96 303 VAL A C 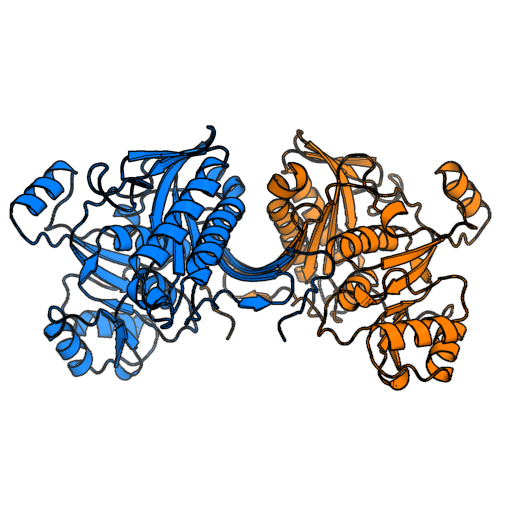1
ATOM 2243 O O . VAL A 1 303 ? -3.646 1.811 6.578 1 96 303 VAL A O 1
ATOM 2246 N N . ARG A 1 304 ? -2.957 3.252 5.039 1 96.19 304 ARG A N 1
ATOM 2247 C CA . ARG A 1 304 ? -2.059 2.299 4.395 1 96.19 304 ARG A CA 1
ATOM 2248 C C . ARG A 1 304 ? -0.637 2.846 4.324 1 96.19 304 ARG A C 1
ATOM 2250 O O . ARG A 1 304 ? -0.42 3.965 3.852 1 96.19 304 ARG A O 1
ATOM 2257 N N . PHE A 1 305 ? 0.275 2.123 4.848 1 96.94 305 PHE A N 1
ATOM 2258 C CA . PHE A 1 305 ? 1.684 2.326 4.527 1 96.94 305 PHE A CA 1
ATOM 2259 C C . PHE A 1 305 ? 2.094 1.48 3.326 1 96.94 305 PHE A C 1
ATOM 2261 O O . PHE A 1 305 ? 1.891 0.265 3.32 1 96.94 305 PHE A O 1
ATOM 2268 N N . ILE A 1 306 ? 2.709 2.062 2.34 1 96.81 306 ILE A N 1
ATOM 2269 C CA . ILE A 1 306 ? 2.953 1.374 1.076 1 96.81 306 ILE A CA 1
ATOM 2270 C C . ILE A 1 306 ? 4.445 1.41 0.75 1 96.81 306 ILE A C 1
ATOM 2272 O O . ILE A 1 306 ? 5.031 2.486 0.62 1 96.81 306 ILE A O 1
ATOM 2276 N N . ASP A 1 307 ? 5.02 0.267 0.685 1 97 307 ASP A N 1
ATOM 2277 C CA . ASP A 1 307 ? 6.363 0.063 0.153 1 97 307 ASP A CA 1
ATOM 2278 C C . ASP A 1 307 ? 6.32 -0.303 -1.329 1 97 307 ASP A C 1
ATOM 2280 O O . ASP A 1 307 ? 6.012 -1.443 -1.684 1 97 307 ASP A O 1
ATOM 2284 N N . SER A 1 308 ? 6.633 0.62 -2.215 1 96.62 308 SER A N 1
ATOM 2285 C CA . SER A 1 308 ? 6.5 0.428 -3.654 1 96.62 308 SER A CA 1
ATOM 2286 C C . SER A 1 308 ? 7.855 0.202 -4.312 1 96.62 308 SER A C 1
ATOM 2288 O O . SER A 1 308 ? 8.789 0.977 -4.102 1 96.62 308 SER A O 1
ATOM 2290 N N . ILE A 1 309 ? 7.961 -0.815 -5.074 1 97 309 ILE A N 1
ATOM 2291 C CA . ILE A 1 309 ? 9.141 -1.096 -5.891 1 97 309 ILE A CA 1
ATOM 2292 C C . ILE A 1 309 ? 8.82 -0.833 -7.359 1 97 309 ILE A C 1
ATOM 2294 O O . ILE A 1 309 ? 8.023 -1.55 -7.969 1 97 309 ILE A O 1
ATOM 2298 N N . HIS A 1 310 ? 9.438 0.194 -7.883 1 95.5 310 HIS A N 1
ATOM 2299 C CA . HIS A 1 310 ? 9.289 0.574 -9.281 1 95.5 310 HIS A CA 1
ATOM 2300 C C . HIS A 1 310 ? 10.352 -0.099 -10.148 1 95.5 310 HIS A C 1
ATOM 2302 O O . HIS A 1 310 ? 11.547 0.162 -9.992 1 95.5 310 HIS A O 1
ATOM 2308 N N . LEU A 1 311 ? 9.883 -0.932 -11.023 1 94.81 311 LEU A N 1
ATOM 2309 C CA . LEU A 1 311 ? 10.797 -1.68 -11.883 1 94.81 311 LEU A CA 1
ATOM 2310 C C . LEU A 1 311 ? 10.953 -0.99 -13.234 1 94.81 311 LEU A C 1
ATOM 2312 O O . LEU A 1 311 ? 10.172 -1.228 -14.156 1 94.81 311 LEU A O 1
ATOM 2316 N N . PHE A 1 312 ? 12.008 -0.23 -13.406 1 91.56 312 PHE A N 1
ATOM 2317 C CA . PHE A 1 312 ? 12.227 0.576 -14.602 1 91.56 312 PHE A CA 1
ATOM 2318 C C . PHE A 1 312 ? 12.758 -0.281 -15.75 1 91.56 312 PHE A C 1
ATOM 2320 O O . PHE A 1 312 ? 12.5 0.008 -16.922 1 91.56 312 PHE A O 1
ATOM 2327 N N . GLU A 1 313 ? 13.586 -1.285 -15.414 1 88.25 313 GLU A N 1
ATOM 2328 C CA . GLU A 1 313 ? 14.219 -2.129 -16.422 1 88.25 313 GLU A CA 1
ATOM 2329 C C . GLU A 1 313 ? 13.828 -3.592 -16.25 1 88.25 313 GLU A C 1
ATOM 2331 O O . GLU A 1 313 ? 13.484 -4.02 -15.141 1 88.25 313 GLU A O 1
ATOM 2336 N N . THR A 1 314 ? 14.102 -4.164 -17.469 1 79.25 314 THR A N 1
ATOM 2337 C CA . THR A 1 314 ? 13.883 -5.609 -17.422 1 79.25 314 THR A CA 1
ATOM 2338 C C . THR A 1 314 ? 14.938 -6.297 -16.578 1 79.25 314 THR A C 1
ATOM 2340 O O . THR A 1 314 ? 16.125 -5.953 -16.641 1 79.25 314 THR A O 1
ATOM 2343 N N . GLY A 1 315 ? 14.648 -7.047 -15.57 1 78.56 315 GLY A N 1
ATOM 2344 C CA . GLY A 1 315 ? 15.617 -7.742 -14.742 1 78.56 315 GLY A CA 1
ATOM 2345 C C . GLY A 1 315 ? 15.656 -7.23 -13.312 1 78.56 315 GLY A C 1
ATOM 2346 O O . GLY A 1 315 ? 16.281 -7.836 -12.445 1 78.56 315 GLY A O 1
ATOM 2347 N N . ALA A 1 316 ? 15.141 -6.02 -13.211 1 81.19 316 ALA A N 1
ATOM 2348 C CA . ALA A 1 316 ? 15.062 -5.523 -11.836 1 81.19 316 ALA A CA 1
ATOM 2349 C C . ALA A 1 316 ? 14.391 -6.543 -10.922 1 81.19 316 ALA A C 1
ATOM 2351 O O . ALA A 1 316 ? 13.461 -7.242 -11.344 1 81.19 316 ALA A O 1
ATOM 2352 N N . ARG A 1 317 ? 14.953 -6.617 -9.695 1 85.38 317 ARG A N 1
ATOM 2353 C CA . ARG A 1 317 ? 14.461 -7.633 -8.773 1 85.38 317 ARG A CA 1
ATOM 2354 C C . ARG A 1 317 ? 13.766 -6.996 -7.57 1 85.38 317 ARG A C 1
ATOM 2356 O O . ARG A 1 317 ? 14.211 -5.961 -7.07 1 85.38 317 ARG A O 1
ATOM 2363 N N . VAL A 1 318 ? 12.805 -7.652 -7.191 1 88.38 318 VAL A N 1
ATOM 2364 C CA . VAL A 1 318 ? 12.086 -7.258 -5.98 1 88.38 318 VAL A CA 1
ATOM 2365 C C . VAL A 1 318 ? 12.758 -7.887 -4.758 1 88.38 318 VAL A C 1
ATOM 2367 O O . VAL A 1 318 ? 13.047 -9.086 -4.75 1 88.38 318 VAL A O 1
ATOM 2370 N N . THR A 1 319 ? 13.055 -7.086 -3.805 1 86.12 319 THR A N 1
ATOM 2371 C CA . THR A 1 319 ? 13.633 -7.559 -2.551 1 86.12 319 THR A CA 1
ATOM 2372 C C . THR A 1 319 ? 12.711 -7.238 -1.379 1 86.12 319 THR A C 1
ATOM 2374 O O . THR A 1 319 ? 12.188 -6.125 -1.275 1 86.12 319 THR A O 1
ATOM 2377 N N . ILE A 1 320 ? 12.422 -8.141 -0.603 1 82.38 320 ILE A N 1
ATOM 2378 C CA . ILE A 1 320 ? 11.586 -7.891 0.571 1 82.38 320 ILE A CA 1
ATOM 2379 C C . ILE A 1 320 ? 12.422 -7.195 1.648 1 82.38 320 ILE A C 1
ATOM 2381 O O . ILE A 1 320 ? 13.648 -7.281 1.645 1 82.38 320 ILE A O 1
ATOM 2385 N N . ARG A 1 321 ? 11.609 -6.434 2.473 1 72.06 321 ARG A N 1
ATOM 2386 C CA . ARG A 1 321 ? 12.281 -5.832 3.621 1 72.06 321 ARG A CA 1
ATOM 2387 C C . ARG A 1 321 ? 12.305 -6.793 4.805 1 72.06 321 ARG A C 1
ATOM 2389 O O . ARG A 1 321 ? 11.289 -7.41 5.133 1 72.06 321 ARG A O 1
ATOM 2396 N N . VAL A 1 322 ? 13.375 -7.285 5.137 1 51.5 322 VAL A N 1
ATOM 2397 C CA . VAL A 1 322 ? 13.492 -8.188 6.273 1 51.5 322 VAL A CA 1
ATOM 2398 C C . VAL A 1 322 ? 13.664 -7.387 7.559 1 51.5 322 VAL A C 1
ATOM 2400 O O . VAL A 1 322 ? 14.289 -6.32 7.555 1 51.5 322 VAL A O 1
ATOM 2403 N N . MET B 1 1 ? -3.32 0.227 -20.484 1 71.06 1 MET B N 1
ATOM 2404 C CA . MET B 1 1 ? -2.992 0.095 -19.078 1 71.06 1 MET B CA 1
ATOM 2405 C C . MET B 1 1 ? -4.176 0.492 -18.203 1 71.06 1 MET B C 1
ATOM 2407 O O . MET B 1 1 ? -3.994 0.924 -17.062 1 71.06 1 MET B O 1
ATOM 2411 N N . GLU B 1 2 ? -5.211 0.335 -18.781 1 80.56 2 GLU B N 1
ATOM 2412 C CA . GLU B 1 2 ? -6.438 0.775 -18.125 1 80.56 2 GLU B CA 1
ATOM 2413 C C . GLU B 1 2 ? -6.801 -0.14 -16.953 1 80.56 2 GLU B C 1
ATOM 2415 O O . GLU B 1 2 ? -7.148 0.334 -15.875 1 80.56 2 GLU B O 1
ATOM 2420 N N . ILE B 1 3 ? -6.527 -1.468 -17.141 1 87.81 3 ILE B N 1
ATOM 2421 C CA . ILE B 1 3 ? -6.914 -2.443 -16.125 1 87.81 3 ILE B CA 1
ATOM 2422 C C . ILE B 1 3 ? -6.059 -2.254 -14.875 1 87.81 3 ILE B C 1
ATOM 2424 O O . ILE B 1 3 ? -6.586 -2.143 -13.766 1 87.81 3 ILE B O 1
ATOM 2428 N N . GLU B 1 4 ? -4.836 -2.145 -15.07 1 87.31 4 GLU B N 1
ATOM 2429 C CA . GLU B 1 4 ? -3.936 -2.025 -13.922 1 87.31 4 GLU B CA 1
ATOM 2430 C C . GLU B 1 4 ? -4.113 -0.684 -13.219 1 87.31 4 GLU B C 1
ATOM 2432 O O . GLU B 1 4 ? -4.117 -0.62 -11.992 1 87.31 4 GLU B O 1
ATOM 2437 N N . ARG B 1 5 ? -4.305 0.381 -13.922 1 79.5 5 ARG B N 1
ATOM 2438 C CA . ARG B 1 5 ? -4.461 1.709 -13.336 1 79.5 5 ARG B CA 1
ATOM 2439 C C . ARG B 1 5 ? -5.746 1.797 -12.516 1 79.5 5 ARG B C 1
ATOM 2441 O O . ARG B 1 5 ? -5.77 2.428 -11.461 1 79.5 5 ARG B O 1
ATOM 2448 N N . ARG B 1 6 ? -6.652 1.041 -12.945 1 81.44 6 ARG B N 1
ATOM 2449 C CA . ARG B 1 6 ? -7.965 1.203 -12.328 1 81.44 6 ARG B CA 1
ATOM 2450 C C . ARG B 1 6 ? -8.195 0.159 -11.242 1 81.44 6 ARG B C 1
ATOM 2452 O O . ARG B 1 6 ? -8.953 0.394 -10.297 1 81.44 6 ARG B O 1
ATOM 2459 N N . LEU B 1 7 ? -7.508 -0.896 -11.367 1 87.25 7 LEU B N 1
ATOM 2460 C CA . LEU B 1 7 ? -8.016 -2 -10.562 1 87.25 7 LEU B CA 1
ATOM 2461 C C . LEU B 1 7 ? -6.992 -2.426 -9.516 1 87.25 7 LEU B C 1
ATOM 2463 O O . LEU B 1 7 ? -7.309 -3.209 -8.617 1 87.25 7 LEU B O 1
ATOM 2467 N N . VAL B 1 8 ? -5.848 -1.89 -9.516 1 86.38 8 VAL B N 1
ATOM 2468 C CA . VAL B 1 8 ? -4.785 -2.355 -8.625 1 86.38 8 VAL B CA 1
ATOM 2469 C C . VAL B 1 8 ? -5.234 -2.232 -7.172 1 86.38 8 VAL B C 1
ATOM 2471 O O . VAL B 1 8 ? -5.16 -3.199 -6.41 1 86.38 8 VAL B O 1
ATOM 2474 N N . LEU B 1 9 ? -5.789 -1.127 -6.773 1 81.5 9 LEU B N 1
ATOM 2475 C CA . LEU B 1 9 ? -6.176 -0.947 -5.379 1 81.5 9 LEU B CA 1
ATOM 2476 C C . LEU B 1 9 ? -7.461 -1.704 -5.066 1 81.5 9 LEU B C 1
ATOM 2478 O O . LEU B 1 9 ? -7.656 -2.178 -3.945 1 81.5 9 LEU B O 1
ATOM 2482 N N . GLU B 1 10 ? -8.281 -1.781 -6.016 1 86.75 10 GLU B N 1
ATOM 2483 C CA . GLU B 1 10 ? -9.539 -2.49 -5.816 1 86.75 10 GLU B CA 1
ATOM 2484 C C . GLU B 1 10 ? -9.305 -3.971 -5.535 1 86.75 10 GLU B C 1
ATOM 2486 O O . GLU B 1 10 ? -9.992 -4.57 -4.711 1 86.75 10 GLU B O 1
ATOM 2491 N N . VAL B 1 11 ? -8.367 -4.445 -6.199 1 92.62 11 VAL B N 1
ATOM 2492 C CA . VAL B 1 11 ? -8.102 -5.875 -6.066 1 92.62 11 VAL B CA 1
ATOM 2493 C C . VAL B 1 11 ? -7.477 -6.152 -4.699 1 92.62 11 VAL B C 1
ATOM 2495 O O . VAL B 1 11 ? -7.715 -7.207 -4.105 1 92.62 11 VAL B O 1
ATOM 2498 N N . VAL B 1 12 ? -6.734 -5.176 -4.199 1 94.44 12 VAL B N 1
ATOM 2499 C CA . VAL B 1 12 ? -6.199 -5.309 -2.848 1 94.44 12 VAL B CA 1
ATOM 2500 C C . VAL B 1 12 ? -7.348 -5.379 -1.843 1 94.44 12 VAL B C 1
ATOM 2502 O O . VAL B 1 12 ? -7.332 -6.207 -0.93 1 94.44 12 VAL B O 1
ATOM 2505 N N . ARG B 1 13 ? -8.281 -4.535 -2.029 1 93.56 13 ARG B N 1
ATOM 2506 C CA . ARG B 1 13 ? -9.43 -4.52 -1.135 1 93.56 13 ARG B CA 1
ATOM 2507 C C . ARG B 1 13 ? -10.141 -5.871 -1.131 1 93.56 13 ARG B C 1
ATOM 2509 O O . ARG B 1 13 ? -10.602 -6.332 -0.086 1 93.56 13 ARG B O 1
ATOM 2516 N N . VAL B 1 14 ? -10.219 -6.484 -2.273 1 97.12 14 VAL B N 1
ATOM 2517 C CA . VAL B 1 14 ? -10.867 -7.785 -2.398 1 97.12 14 VAL B CA 1
ATOM 2518 C C . VAL B 1 14 ? -10.148 -8.805 -1.514 1 97.12 14 VAL B C 1
ATOM 2520 O O . VAL B 1 14 ? -10.781 -9.492 -0.708 1 97.12 14 VAL B O 1
ATOM 2523 N N . THR B 1 15 ? -8.828 -8.844 -1.642 1 98.38 15 THR B N 1
ATOM 2524 C CA . THR B 1 15 ? -8.07 -9.836 -0.877 1 98.38 15 THR B CA 1
ATOM 2525 C C . THR B 1 15 ? -8.07 -9.477 0.607 1 98.38 15 THR B C 1
ATOM 2527 O O . THR B 1 15 ? -8.102 -10.367 1.462 1 98.38 15 THR B O 1
ATOM 2530 N N . GLU B 1 16 ? -8 -8.203 0.944 1 97.75 16 GLU B N 1
ATOM 2531 C CA . GLU B 1 16 ? -8.008 -7.777 2.342 1 97.75 16 GLU B CA 1
ATOM 2532 C C . GLU B 1 16 ? -9.297 -8.195 3.039 1 97.75 16 GLU B C 1
ATOM 2534 O O . GLU B 1 16 ? -9.266 -8.734 4.145 1 97.75 16 GLU B O 1
ATOM 2539 N N . GLN B 1 17 ? -10.406 -7.977 2.371 1 97.56 17 GLN B N 1
ATOM 2540 C CA . GLN B 1 17 ? -11.695 -8.32 2.977 1 97.56 17 GLN B CA 1
ATOM 2541 C C . GLN B 1 17 ? -11.844 -9.836 3.125 1 97.56 17 GLN B C 1
ATOM 2543 O O . GLN B 1 17 ? -12.375 -10.312 4.129 1 97.56 17 GLN B O 1
ATOM 2548 N N . ALA B 1 18 ? -11.406 -10.523 2.125 1 98.5 18 ALA B N 1
ATOM 2549 C CA . ALA B 1 18 ? -11.445 -11.984 2.211 1 98.5 18 ALA B CA 1
ATOM 2550 C C . ALA B 1 18 ? -10.57 -12.484 3.355 1 98.5 18 ALA B C 1
ATOM 2552 O O . ALA B 1 18 ? -10.977 -13.367 4.113 1 98.5 18 ALA B O 1
ATOM 2553 N N . ALA B 1 19 ? -9.383 -11.922 3.471 1 98.62 19 ALA B N 1
ATOM 2554 C CA . ALA B 1 19 ? -8.469 -12.32 4.535 1 98.62 19 ALA B CA 1
ATOM 2555 C C . ALA B 1 19 ? -9.047 -12.008 5.91 1 98.62 19 ALA B C 1
ATOM 2557 O O . ALA B 1 19 ? -8.953 -12.82 6.832 1 98.62 19 ALA B O 1
ATOM 2558 N N . LEU B 1 20 ? -9.625 -10.82 6.062 1 98.31 20 LEU B N 1
ATOM 2559 C CA . LEU B 1 20 ? -10.258 -10.422 7.316 1 98.31 20 LEU B CA 1
ATOM 2560 C C . LEU B 1 20 ? -11.352 -11.414 7.711 1 98.31 20 LEU B C 1
ATOM 2562 O O . LEU B 1 20 ? -11.414 -11.844 8.859 1 98.31 20 LEU B O 1
ATOM 2566 N N . ALA B 1 21 ? -12.188 -11.797 6.758 1 98.25 21 ALA B N 1
ATOM 2567 C CA . ALA B 1 21 ? -13.289 -12.719 7.008 1 98.25 21 ALA B CA 1
ATOM 2568 C C . ALA B 1 21 ? -12.758 -14.109 7.367 1 98.25 21 ALA B C 1
ATOM 2570 O O . ALA B 1 21 ? -13.203 -14.711 8.352 1 98.25 21 ALA B O 1
ATOM 2571 N N . ALA B 1 22 ? -11.805 -14.617 6.617 1 98.12 22 ALA B N 1
ATOM 2572 C CA . ALA B 1 22 ? -11.258 -15.953 6.82 1 98.12 22 ALA B CA 1
ATOM 2573 C C . ALA B 1 22 ? -10.516 -16.047 8.148 1 98.12 22 ALA B C 1
ATOM 2575 O O . ALA B 1 22 ? -10.578 -17.078 8.836 1 98.12 22 ALA B O 1
ATOM 2576 N N . SER B 1 23 ? -9.859 -14.984 8.523 1 97.56 23 SER B N 1
ATOM 2577 C CA . SER B 1 23 ? -9.008 -14.977 9.703 1 97.56 23 SER B CA 1
ATOM 2578 C C . SER B 1 23 ? -9.828 -15.18 10.977 1 97.56 23 SER B C 1
ATOM 2580 O O . SER B 1 23 ? -9.312 -15.664 11.984 1 97.56 23 SER B O 1
ATOM 2582 N N . ARG B 1 24 ? -11.078 -14.82 10.953 1 96.38 24 ARG B N 1
ATOM 2583 C CA . ARG B 1 24 ? -11.945 -15 12.109 1 96.38 24 ARG B CA 1
ATOM 2584 C C . ARG B 1 24 ? -12.148 -16.469 12.43 1 96.38 24 ARG B C 1
ATOM 2586 O O . ARG B 1 24 ? -12.484 -16.828 13.562 1 96.38 24 ARG B O 1
ATOM 2593 N N . PHE B 1 25 ? -11.906 -17.297 11.445 1 95.62 25 PHE B N 1
ATOM 2594 C CA . PHE B 1 25 ? -12.094 -18.734 11.617 1 95.62 25 PHE B CA 1
ATOM 2595 C C . PHE B 1 25 ? -10.75 -19.453 11.688 1 95.62 25 PHE B C 1
ATOM 2597 O O . PHE B 1 25 ? -10.695 -20.672 11.883 1 95.62 25 PHE B O 1
ATOM 2604 N N . ALA B 1 26 ? -9.68 -18.75 11.508 1 94.19 26 ALA B N 1
ATOM 2605 C CA . ALA B 1 26 ? -8.344 -19.344 11.539 1 94.19 26 ALA B CA 1
ATOM 2606 C C . ALA B 1 26 ? -8.047 -19.969 12.898 1 94.19 26 ALA B C 1
ATOM 2608 O O . ALA B 1 26 ? -8.344 -19.375 13.938 1 94.19 26 ALA B O 1
ATOM 2609 N N . GLY B 1 27 ? -7.504 -21.188 12.859 1 94.62 27 GLY B N 1
ATOM 2610 C CA . GLY B 1 27 ? -7.125 -21.859 14.094 1 94.62 27 GLY B CA 1
ATOM 2611 C C . GLY B 1 27 ? -8.289 -22.547 14.781 1 94.62 27 GLY B C 1
ATOM 2612 O O . GLY B 1 27 ? -8.117 -23.141 15.844 1 94.62 27 GLY B O 1
ATOM 2613 N N . LYS B 1 28 ? -9.484 -22.5 14.219 1 96 28 LYS B N 1
ATOM 2614 C CA . LYS B 1 28 ? -10.656 -23.078 14.867 1 96 28 LYS B CA 1
ATOM 2615 C C . LYS B 1 28 ? -10.906 -24.5 14.383 1 96 28 LYS B C 1
ATOM 2617 O O . LYS B 1 28 ? -11.867 -25.156 14.797 1 96 28 LYS B O 1
ATOM 2622 N N . GLY B 1 29 ? -10.109 -24.922 13.461 1 95.12 29 GLY B N 1
ATOM 2623 C CA . GLY B 1 29 ? -10.125 -26.328 13.062 1 95.12 29 GLY B CA 1
ATOM 2624 C C . GLY B 1 29 ? -11.18 -26.641 12.031 1 95.12 29 GLY B C 1
ATOM 2625 O O . GLY B 1 29 ? -11.375 -27.812 11.672 1 95.12 29 GLY B O 1
ATOM 2626 N N . ASP B 1 30 ? -11.859 -25.656 11.516 1 95.56 30 ASP B N 1
ATOM 2627 C CA . ASP B 1 30 ? -12.93 -25.859 10.547 1 95.56 30 ASP B CA 1
ATOM 2628 C C . ASP B 1 30 ? -12.547 -25.312 9.172 1 95.56 30 ASP B C 1
ATOM 2630 O O . ASP B 1 30 ? -12.836 -24.172 8.844 1 95.56 30 ASP B O 1
ATOM 2634 N N . LYS B 1 31 ? -12.023 -26.156 8.359 1 94.06 31 LYS B N 1
ATOM 2635 C CA . LYS B 1 31 ? -11.516 -25.766 7.047 1 94.06 31 LYS B CA 1
ATOM 2636 C C . LYS B 1 31 ? -12.641 -25.266 6.152 1 94.06 31 LYS B C 1
ATOM 2638 O O . LYS B 1 31 ? -12.445 -24.312 5.379 1 94.06 31 LYS B O 1
ATOM 2643 N N . GLU B 1 32 ? -13.781 -25.859 6.246 1 94.81 32 GLU B N 1
ATOM 2644 C CA . GLU B 1 32 ? -14.922 -25.453 5.422 1 94.81 32 GLU B CA 1
ATOM 2645 C C . GLU B 1 32 ? -15.391 -24.062 5.785 1 94.81 32 GLU B C 1
ATOM 2647 O O . GLU B 1 32 ? -15.703 -23.25 4.902 1 94.81 32 GLU B O 1
ATOM 2652 N N . ALA B 1 33 ? -15.406 -23.828 7.043 1 95.75 33 ALA B N 1
ATOM 2653 C CA . ALA B 1 33 ? -15.859 -22.516 7.508 1 95.75 33 ALA B CA 1
ATOM 2654 C C . ALA B 1 33 ? -14.898 -21.422 7.059 1 95.75 33 ALA B C 1
ATOM 2656 O O . ALA B 1 33 ? -15.328 -20.328 6.652 1 95.75 33 ALA B O 1
ATOM 2657 N N . VAL B 1 34 ? -13.609 -21.656 7.172 1 96.44 34 VAL B N 1
ATOM 2658 C CA . VAL B 1 34 ? -12.602 -20.672 6.758 1 96.44 34 VAL B CA 1
ATOM 2659 C C . VAL B 1 34 ? -12.742 -20.391 5.266 1 96.44 34 VAL B C 1
ATOM 2661 O O . VAL B 1 34 ? -12.711 -19.234 4.84 1 96.44 34 VAL B O 1
ATOM 2664 N N . ASP B 1 35 ? -12.883 -21.438 4.555 1 95.5 35 ASP B N 1
ATOM 2665 C CA . ASP B 1 35 ? -13 -21.312 3.104 1 95.5 35 ASP B CA 1
ATOM 2666 C C . ASP B 1 35 ? -14.266 -20.562 2.705 1 95.5 35 ASP B C 1
ATOM 2668 O O . ASP B 1 35 ? -14.227 -19.703 1.824 1 95.5 35 ASP B O 1
ATOM 2672 N N . GLU B 1 36 ? -15.336 -20.922 3.301 1 96.44 36 GLU B N 1
ATOM 2673 C CA . GLU B 1 36 ? -16.609 -20.281 3.014 1 96.44 36 GLU B CA 1
ATOM 2674 C C . GLU B 1 36 ? -16.562 -18.781 3.328 1 96.44 36 GLU B C 1
ATOM 2676 O O . GLU B 1 36 ? -17.047 -17.969 2.549 1 96.44 36 GLU B O 1
ATOM 2681 N N . ALA B 1 37 ? -15.992 -18.453 4.426 1 97.56 37 ALA B N 1
ATOM 2682 C CA . ALA B 1 37 ? -15.891 -17.062 4.848 1 97.56 37 ALA B CA 1
ATOM 2683 C C . ALA B 1 37 ? -15.094 -16.234 3.838 1 97.56 37 ALA B C 1
ATOM 2685 O O . ALA B 1 37 ? -15.516 -15.156 3.441 1 97.56 37 ALA B O 1
ATOM 2686 N N . GLY B 1 38 ? -13.945 -16.766 3.451 1 97.88 38 GLY B N 1
ATOM 2687 C CA . GLY B 1 38 ? -13.133 -16.078 2.453 1 97.88 38 GLY B CA 1
ATOM 2688 C C . GLY B 1 38 ? -13.828 -15.945 1.11 1 97.88 38 GLY B C 1
ATOM 2689 O O . GLY B 1 38 ? -13.789 -14.883 0.491 1 97.88 38 GLY B O 1
ATOM 2690 N N . THR B 1 39 ? -14.477 -17 0.706 1 98.12 39 THR B N 1
ATOM 2691 C CA . THR B 1 39 ? -15.148 -17.047 -0.585 1 98.12 39 THR B CA 1
ATOM 2692 C C . THR B 1 39 ? -16.297 -16.047 -0.639 1 98.12 39 THR B C 1
ATOM 2694 O O . THR B 1 39 ? -16.406 -15.281 -1.598 1 98.12 39 THR B O 1
ATOM 2697 N N . GLU B 1 40 ? -17.062 -16.047 0.358 1 98 40 GLU B N 1
ATOM 2698 C CA . GLU B 1 40 ? -18.219 -15.141 0.411 1 98 40 GLU B CA 1
ATOM 2699 C C . GLU B 1 40 ? -17.766 -13.68 0.405 1 98 40 GLU B C 1
ATOM 2701 O O . GLU B 1 40 ? -18.344 -12.852 -0.309 1 98 40 GLU B O 1
ATOM 2706 N N . ALA B 1 41 ? -16.797 -13.438 1.208 1 98.12 41 ALA B N 1
ATOM 2707 C CA . ALA B 1 41 ? -16.312 -12.07 1.311 1 98.12 41 ALA B CA 1
ATOM 2708 C C . ALA B 1 41 ? -15.703 -11.602 -0.011 1 98.12 41 ALA B C 1
ATOM 2710 O O . ALA B 1 41 ? -15.969 -10.484 -0.462 1 98.12 41 ALA B O 1
ATOM 2711 N N . MET B 1 42 ? -14.914 -12.43 -0.606 1 98.25 42 MET B N 1
ATOM 2712 C CA . MET B 1 42 ? -14.297 -12.102 -1.888 1 98.25 42 MET B CA 1
ATOM 2713 C C . MET B 1 42 ? -15.352 -11.836 -2.951 1 98.25 42 MET B C 1
ATOM 2715 O O . MET B 1 42 ? -15.281 -10.836 -3.668 1 98.25 42 MET B O 1
ATOM 2719 N N . ARG B 1 43 ? -16.312 -12.688 -3.033 1 98.31 43 ARG B N 1
ATOM 2720 C CA . ARG B 1 43 ? -17.375 -12.547 -4.02 1 98.31 43 ARG B CA 1
ATOM 2721 C C . ARG B 1 43 ? -18.141 -11.242 -3.811 1 98.31 43 ARG B C 1
ATOM 2723 O O . ARG B 1 43 ? -18.484 -10.555 -4.773 1 98.31 43 ARG B O 1
ATOM 2730 N N . ARG B 1 44 ? -18.438 -10.992 -2.58 1 97.75 44 ARG B N 1
ATOM 2731 C CA . ARG B 1 44 ? -19.172 -9.781 -2.254 1 97.75 44 ARG B CA 1
ATOM 2732 C C . ARG B 1 44 ? -18.453 -8.539 -2.768 1 97.75 44 ARG B C 1
ATOM 2734 O O . ARG B 1 44 ? -19.047 -7.703 -3.443 1 97.75 44 ARG B O 1
ATOM 2741 N N . VAL B 1 45 ? -17.172 -8.422 -2.479 1 96.12 45 VAL B N 1
ATOM 2742 C CA . VAL B 1 45 ? -16.422 -7.23 -2.857 1 96.12 45 VAL B CA 1
ATOM 2743 C C . VAL B 1 45 ? -16.25 -7.191 -4.375 1 96.12 45 VAL B C 1
ATOM 2745 O O . VAL B 1 45 ? -16.328 -6.121 -4.988 1 96.12 45 VAL B O 1
ATOM 2748 N N . LEU B 1 46 ? -15.977 -8.312 -4.984 1 97.38 46 LEU B N 1
ATOM 2749 C CA . LEU B 1 46 ? -15.859 -8.367 -6.438 1 97.38 46 LEU B CA 1
ATOM 2750 C C . LEU B 1 46 ? -17.125 -7.82 -7.105 1 97.38 46 LEU B C 1
ATOM 2752 O O . LEU B 1 46 ? -17.031 -7.137 -8.125 1 97.38 46 LEU B O 1
ATOM 2756 N N . ASN B 1 47 ? -18.25 -8.07 -6.488 1 97.38 47 ASN B N 1
ATOM 2757 C CA . ASN B 1 47 ? -19.516 -7.645 -7.059 1 97.38 47 ASN B CA 1
ATOM 2758 C C . ASN B 1 47 ? -19.734 -6.145 -6.887 1 97.38 47 ASN B C 1
ATOM 2760 O O . ASN B 1 47 ? -20.672 -5.578 -7.457 1 97.38 47 ASN B O 1
ATOM 2764 N N . GLU B 1 48 ? -18.891 -5.5 -6.199 1 93.12 48 GLU B N 1
ATOM 2765 C CA . GLU B 1 48 ? -18.969 -4.055 -6.031 1 93.12 48 GLU B CA 1
ATOM 2766 C C . GLU B 1 48 ? -18.109 -3.328 -7.062 1 93.12 48 GLU B C 1
ATOM 2768 O O . GLU B 1 48 ? -18.219 -2.113 -7.23 1 93.12 48 GLU B O 1
ATOM 2773 N N . LEU B 1 49 ? -17.281 -4.031 -7.719 1 92.31 49 LEU B N 1
ATOM 2774 C CA . LEU B 1 49 ? -16.312 -3.414 -8.609 1 92.31 49 LEU B CA 1
ATOM 2775 C C . LEU B 1 49 ? -16.938 -3.059 -9.953 1 92.31 49 LEU B C 1
ATOM 2777 O O . LEU B 1 49 ? -17.875 -3.736 -10.398 1 92.31 49 LEU B O 1
ATOM 2781 N N . PRO B 1 50 ? -16.453 -2.002 -10.641 1 89.56 50 PRO B N 1
ATOM 2782 C CA . PRO B 1 50 ? -16.938 -1.632 -11.969 1 89.56 50 PRO B CA 1
ATOM 2783 C C . PRO B 1 50 ? -16.328 -2.482 -13.078 1 89.56 50 PRO B C 1
ATOM 2785 O O . PRO B 1 50 ? -15.68 -1.951 -13.984 1 89.56 50 PRO B O 1
ATOM 2788 N N . ILE B 1 51 ? -16.609 -3.789 -12.992 1 94.94 51 ILE B N 1
ATOM 2789 C CA . ILE B 1 51 ? -16.078 -4.734 -13.977 1 94.94 51 ILE B CA 1
ATOM 2790 C C . ILE B 1 51 ? -17.188 -5.699 -14.406 1 94.94 51 ILE B C 1
ATOM 2792 O O . ILE B 1 51 ? -18.219 -5.797 -13.758 1 94.94 51 ILE B O 1
ATOM 2796 N N . ARG B 1 52 ? -17.016 -6.199 -15.594 1 97.44 52 ARG B N 1
ATOM 2797 C CA . ARG B 1 52 ? -17.672 -7.441 -15.992 1 97.44 52 ARG B CA 1
ATOM 2798 C C . ARG B 1 52 ? -16.672 -8.594 -16.016 1 97.44 52 ARG B C 1
ATOM 2800 O O . ARG B 1 52 ? -16.062 -8.883 -17.047 1 97.44 52 ARG B O 1
ATOM 2807 N N . GLY B 1 53 ? -16.531 -9.203 -14.891 1 97.81 53 GLY B N 1
ATOM 2808 C CA . GLY B 1 53 ? -15.484 -10.195 -14.703 1 97.81 53 GLY B CA 1
ATOM 2809 C C . GLY B 1 53 ? -15.992 -11.625 -14.805 1 97.81 53 GLY B C 1
ATOM 2810 O O . GLY B 1 53 ? -17.016 -11.969 -14.219 1 97.81 53 GLY B O 1
ATOM 2811 N N . THR B 1 54 ? -15.305 -12.367 -15.547 1 98 54 THR B N 1
ATOM 2812 C CA . THR B 1 54 ? -15.617 -13.789 -15.641 1 98 54 THR B CA 1
ATOM 2813 C C . THR B 1 54 ? -14.594 -14.617 -14.875 1 98 54 THR B C 1
ATOM 2815 O O . THR B 1 54 ? -13.391 -14.5 -15.109 1 98 54 THR B O 1
ATOM 2818 N N . VAL B 1 55 ? -15.07 -15.469 -14.023 1 97.69 55 VAL B N 1
ATOM 2819 C CA . VAL B 1 55 ? -14.195 -16.359 -13.266 1 97.69 55 VAL B CA 1
ATOM 2820 C C . VAL B 1 55 ? -13.664 -17.453 -14.18 1 97.69 55 VAL B C 1
ATOM 2822 O O . VAL B 1 55 ? -14.43 -18.297 -14.664 1 97.69 55 VAL B O 1
ATOM 2825 N N . VAL B 1 56 ? -12.398 -17.453 -14.383 1 96.25 56 VAL B N 1
ATOM 2826 C CA . VAL B 1 56 ? -11.797 -18.469 -15.234 1 96.25 56 VAL B CA 1
ATOM 2827 C C . VAL B 1 56 ? -11.102 -19.531 -14.367 1 96.25 56 VAL B C 1
ATOM 2829 O O . VAL B 1 56 ? -10.914 -20.672 -14.797 1 96.25 56 VAL B O 1
ATOM 2832 N N . ILE B 1 57 ? -10.586 -19.125 -13.227 1 95.81 57 ILE B N 1
ATOM 2833 C CA . ILE B 1 57 ? -10.086 -20 -12.156 1 95.81 57 ILE B CA 1
ATOM 2834 C C . ILE B 1 57 ? -10.812 -19.672 -10.852 1 95.81 57 ILE B C 1
ATOM 2836 O O . ILE B 1 57 ? -10.836 -18.531 -10.406 1 95.81 57 ILE B O 1
ATOM 2840 N N . GLY B 1 58 ? -11.422 -20.656 -10.281 1 94.25 58 GLY B N 1
ATOM 2841 C CA . GLY B 1 58 ? -12.148 -20.438 -9.047 1 94.25 58 GLY B CA 1
ATOM 2842 C C . GLY B 1 58 ? -12.289 -21.688 -8.195 1 94.25 58 GLY B C 1
ATOM 2843 O O . GLY B 1 58 ? -11.352 -22.484 -8.102 1 94.25 58 GLY B O 1
ATOM 2844 N N . GLU B 1 59 ? -13.367 -21.75 -7.531 1 91.12 59 GLU B N 1
ATOM 2845 C CA . GLU B 1 59 ? -13.57 -22.797 -6.539 1 91.12 59 GLU B CA 1
ATOM 2846 C C . GLU B 1 59 ? -13.906 -24.125 -7.207 1 91.12 59 GLU B C 1
ATOM 2848 O O . GLU B 1 59 ? -13.812 -25.188 -6.578 1 91.12 59 GLU B O 1
ATOM 2853 N N . GLY B 1 60 ? -14.336 -24.047 -8.406 1 87.88 60 GLY B N 1
ATOM 2854 C CA . GLY B 1 60 ? -14.711 -25.25 -9.125 1 87.88 60 GLY B CA 1
ATOM 2855 C C . GLY B 1 60 ? -15.805 -25.031 -10.148 1 87.88 60 GLY B C 1
ATOM 2856 O O . GLY B 1 60 ? -16.125 -23.875 -10.477 1 87.88 60 GLY B O 1
ATOM 2857 N N . GLU B 1 61 ? -16.281 -26.156 -10.703 1 85.5 61 GLU B N 1
ATOM 2858 C CA . GLU B 1 61 ? -17.406 -26.078 -11.633 1 85.5 61 GLU B CA 1
ATOM 2859 C C . GLU B 1 61 ? -18.688 -25.688 -10.922 1 85.5 61 GLU B C 1
ATOM 2861 O O . GLU B 1 61 ? -18.797 -25.828 -9.695 1 85.5 61 GLU B O 1
ATOM 2866 N N . MET B 1 62 ? -19.609 -25.25 -11.688 1 83.88 62 MET B N 1
ATOM 2867 C CA . MET B 1 62 ? -20.844 -24.703 -11.141 1 83.88 62 MET B CA 1
ATOM 2868 C C . MET B 1 62 ? -21.562 -25.734 -10.273 1 83.88 62 MET B C 1
ATOM 2870 O O . MET B 1 62 ? -22.125 -25.391 -9.234 1 83.88 62 MET B O 1
ATOM 2874 N N . ASP B 1 63 ? -21.484 -26.938 -10.648 1 84.69 63 ASP B N 1
ATOM 2875 C CA . ASP B 1 63 ? -22.188 -27.984 -9.922 1 84.69 63 ASP B CA 1
ATOM 2876 C C . ASP B 1 63 ? -21.5 -28.297 -8.594 1 84.69 63 ASP B C 1
ATOM 2878 O O . ASP B 1 63 ? -22.141 -28.828 -7.672 1 84.69 63 ASP B O 1
ATOM 2882 N N . GLU B 1 64 ? -20.312 -27.922 -8.461 1 83.62 64 GLU B N 1
ATOM 2883 C CA . GLU B 1 64 ? -19.516 -28.25 -7.281 1 83.62 64 GLU B CA 1
ATOM 2884 C C . GLU B 1 64 ? -19.359 -27.031 -6.371 1 83.62 64 GLU B C 1
ATOM 2886 O O . GLU B 1 64 ? -19.172 -27.172 -5.16 1 83.62 64 GLU B O 1
ATOM 2891 N N . ALA B 1 65 ? -19.422 -25.875 -6.992 1 85.44 65 ALA B N 1
ATOM 2892 C CA . ALA B 1 65 ? -19.156 -24.656 -6.238 1 85.44 65 ALA B CA 1
ATOM 2893 C C . ALA B 1 65 ? -20.297 -23.656 -6.41 1 85.44 65 ALA B C 1
ATOM 2895 O O . ALA B 1 65 ? -20.484 -23.094 -7.496 1 85.44 65 ALA B O 1
ATOM 2896 N N . PRO B 1 66 ? -20.969 -23.312 -5.32 1 87.44 66 PRO B N 1
ATOM 2897 C CA . PRO B 1 66 ? -22.094 -22.375 -5.438 1 87.44 66 PRO B CA 1
ATOM 2898 C C . PRO B 1 66 ? -21.641 -20.938 -5.672 1 87.44 66 PRO B C 1
ATOM 2900 O O . PRO B 1 66 ? -22.422 -20.094 -6.117 1 87.44 66 PRO B O 1
ATOM 2903 N N . MET B 1 67 ? -20.406 -20.688 -5.309 1 94.25 67 MET B N 1
ATOM 2904 C CA . MET B 1 67 ? -19.859 -19.344 -5.465 1 94.25 67 MET B CA 1
ATOM 2905 C C . MET B 1 67 ? -18.484 -19.391 -6.125 1 94.25 67 MET B C 1
ATOM 2907 O O . MET B 1 67 ? -17.75 -20.375 -5.977 1 94.25 67 MET B O 1
ATOM 2911 N N . LEU B 1 68 ? -18.219 -18.312 -6.852 1 96.81 68 LEU B N 1
ATOM 2912 C CA . LEU B 1 68 ? -16.938 -18.172 -7.535 1 96.81 68 LEU B CA 1
ATOM 2913 C C . LEU B 1 68 ? -16.625 -19.406 -8.383 1 96.81 68 LEU B C 1
ATOM 2915 O O . LEU B 1 68 ? -15.5 -19.891 -8.391 1 96.81 68 LEU B O 1
ATOM 2919 N N . TYR B 1 69 ? -17.641 -19.953 -8.961 1 94.56 69 TYR B N 1
ATOM 2920 C CA . TYR B 1 69 ? -17.453 -21.078 -9.867 1 94.56 69 TYR B CA 1
ATOM 2921 C C . TYR B 1 69 ? -16.906 -20.609 -11.219 1 94.56 69 TYR B C 1
ATOM 2923 O O . TYR B 1 69 ? -17.062 -19.438 -11.578 1 94.56 69 TYR B O 1
ATOM 2931 N N . ILE B 1 70 ? -16.375 -21.5 -11.891 1 93.06 70 ILE B N 1
ATOM 2932 C CA . ILE B 1 70 ? -15.828 -21.203 -13.211 1 93.06 70 ILE B CA 1
ATOM 2933 C C . ILE B 1 70 ? -16.953 -20.75 -14.141 1 93.06 70 ILE B C 1
ATOM 2935 O O . ILE B 1 70 ? -17.969 -21.422 -14.258 1 93.06 70 ILE B O 1
ATOM 2939 N N . GLY B 1 71 ? -16.766 -19.594 -14.727 1 94.56 71 GLY B N 1
ATOM 2940 C CA . GLY B 1 71 ? -17.766 -19.062 -15.641 1 94.56 71 GLY B CA 1
ATOM 2941 C C . GLY B 1 71 ? -18.688 -18.031 -14.992 1 94.56 71 GLY B C 1
ATOM 2942 O O . GLY B 1 71 ? -19.438 -17.328 -15.68 1 94.56 71 GLY B O 1
ATOM 2943 N N . GLU B 1 72 ? -18.609 -17.906 -13.703 1 97.06 72 GLU B N 1
ATOM 2944 C CA . GLU B 1 72 ? -19.438 -16.906 -13.031 1 97.06 72 GLU B CA 1
ATOM 2945 C C . GLU B 1 72 ? -19.062 -15.492 -13.461 1 97.06 72 GLU B C 1
ATOM 2947 O O . GLU B 1 72 ? -17.875 -15.172 -13.578 1 97.06 72 GLU B O 1
ATOM 2952 N N . VAL B 1 73 ? -20.109 -14.742 -13.703 1 98 73 VAL B N 1
ATOM 2953 C CA . VAL B 1 73 ? -19.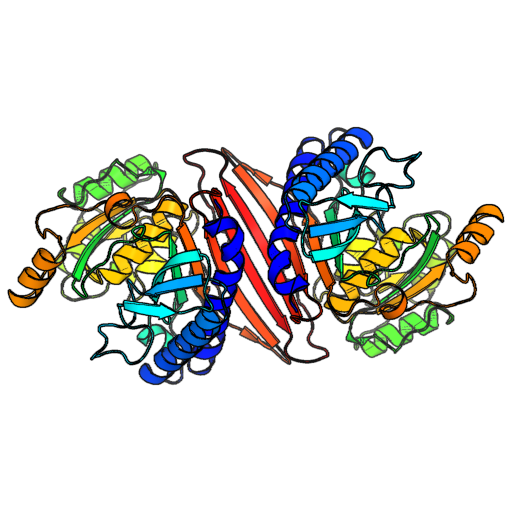875 -13.344 -14.062 1 98 73 VAL B CA 1
ATOM 2954 C C . VAL B 1 73 ? -20.156 -12.445 -12.859 1 98 73 VAL B C 1
ATOM 2956 O O . VAL B 1 73 ? -21.203 -12.539 -12.234 1 98 73 VAL B O 1
ATOM 2959 N N . LEU B 1 74 ? -19.203 -11.609 -12.516 1 98 74 LEU B N 1
ATOM 2960 C CA . LEU B 1 74 ? -19.266 -10.773 -11.32 1 98 74 LEU B CA 1
ATOM 2961 C C . LEU B 1 74 ? -19.031 -9.312 -11.664 1 98 74 LEU B C 1
ATOM 2963 O O . LEU B 1 74 ? -18.469 -9 -12.719 1 98 74 LEU B O 1
ATOM 2967 N N . GLY B 1 75 ? -19.438 -8.445 -10.758 1 97.06 75 GLY B N 1
ATOM 2968 C CA . GLY B 1 75 ? -19.188 -7.016 -10.898 1 97.06 75 GLY B CA 1
ATOM 2969 C C . GLY B 1 75 ? -20.438 -6.234 -11.266 1 97.06 75 GLY B C 1
ATOM 2970 O O . GLY B 1 75 ? -21.531 -6.809 -11.375 1 97.06 75 GLY B O 1
ATOM 2971 N N . GLN B 1 76 ? -20.297 -4.934 -11.477 1 95.5 76 GLN B N 1
ATOM 2972 C CA . GLN B 1 76 ? -21.406 -4.023 -11.773 1 95.5 76 GLN B CA 1
ATOM 2973 C C . GLN B 1 76 ? -21.375 -3.598 -13.242 1 95.5 76 GLN B C 1
ATOM 2975 O O . GLN B 1 76 ? -22.094 -2.676 -13.633 1 95.5 76 GLN B O 1
ATOM 2980 N N . GLY B 1 77 ? -20.578 -4.199 -13.977 1 93.88 77 GLY B N 1
ATOM 2981 C CA . GLY B 1 77 ? -20.375 -3.801 -15.359 1 93.88 77 GLY B CA 1
ATOM 2982 C C . GLY B 1 77 ? -19.141 -2.947 -15.57 1 93.88 77 GLY B C 1
ATOM 2983 O O . GLY B 1 77 ? -18.547 -2.475 -14.602 1 93.88 77 GLY B O 1
ATOM 2984 N N . GLY B 1 78 ? -18.719 -2.795 -16.859 1 91.75 78 GLY B N 1
ATOM 2985 C CA . GLY B 1 78 ? -17.547 -2 -17.156 1 91.75 78 GLY B CA 1
ATOM 2986 C C . GLY B 1 78 ? -16.453 -2.797 -17.844 1 91.75 78 GLY B C 1
ATOM 2987 O O . GLY B 1 78 ? -16.719 -3.5 -18.828 1 91.75 78 GLY B O 1
ATOM 2988 N N . LEU B 1 79 ? -15.25 -2.697 -17.328 1 92.38 79 LEU B N 1
ATOM 2989 C CA . LEU B 1 79 ? -14.109 -3.352 -17.953 1 92.38 79 LEU B CA 1
ATOM 2990 C C . LEU B 1 79 ? -14.289 -4.867 -17.969 1 92.38 79 LEU B C 1
ATOM 2992 O O . LEU B 1 79 ? -14.609 -5.469 -16.938 1 92.38 79 LEU B O 1
ATOM 2996 N N . GLU B 1 80 ? -14.156 -5.457 -19.109 1 96.44 80 GLU B N 1
ATOM 2997 C CA . GLU B 1 80 ? -14.203 -6.91 -19.219 1 96.44 80 GLU B CA 1
ATOM 2998 C C . GLU B 1 80 ? -12.883 -7.539 -18.781 1 96.44 80 GLU B C 1
ATOM 3000 O O . GLU B 1 80 ? -11.828 -7.234 -19.344 1 96.44 80 GLU B O 1
ATOM 3005 N N . VAL B 1 81 ? -12.977 -8.406 -17.797 1 97.75 81 VAL B N 1
ATOM 3006 C CA . VAL B 1 81 ? -11.734 -8.977 -17.281 1 97.75 81 VAL B CA 1
ATOM 3007 C C . VAL B 1 81 ? -11.938 -10.461 -16.969 1 97.75 81 VAL B C 1
ATOM 3009 O O . VAL B 1 81 ? -13.055 -10.891 -16.688 1 97.75 81 VAL B O 1
ATOM 3012 N N . ASP B 1 82 ? -10.883 -11.227 -17.109 1 98.06 82 ASP B N 1
ATOM 3013 C CA . ASP B 1 82 ? -10.789 -12.562 -16.531 1 98.06 82 ASP B CA 1
ATOM 3014 C C . ASP B 1 82 ? -10.383 -12.5 -15.07 1 98.06 82 ASP B C 1
ATOM 3016 O O . ASP B 1 82 ? -9.516 -11.703 -14.695 1 98.06 82 ASP B O 1
ATOM 3020 N N . ILE B 1 83 ? -11 -13.375 -14.273 1 98.19 83 ILE B N 1
ATOM 3021 C CA . ILE B 1 83 ? -10.711 -13.406 -12.844 1 98.19 83 ILE B CA 1
ATOM 3022 C C . ILE B 1 83 ? -10.195 -14.789 -12.453 1 98.19 83 ILE B C 1
ATOM 3024 O O . ILE B 1 83 ? -10.82 -15.805 -12.766 1 98.19 83 ILE B O 1
ATOM 3028 N N . ALA B 1 84 ? -9.086 -14.852 -11.852 1 98.25 84 ALA B N 1
ATOM 3029 C CA . ALA B 1 84 ? -8.578 -16.047 -11.188 1 98.25 84 ALA B CA 1
ATOM 3030 C C . ALA B 1 84 ? -8.469 -15.828 -9.68 1 98.25 84 ALA B C 1
ATOM 3032 O O . ALA B 1 84 ? -7.84 -14.867 -9.227 1 98.25 84 ALA B O 1
ATOM 3033 N N . VAL B 1 85 ? -9.07 -16.719 -8.898 1 97.88 85 VAL B N 1
ATOM 3034 C CA . VAL B 1 85 ? -9.102 -16.469 -7.457 1 97.88 85 VAL B CA 1
ATOM 3035 C C . VAL B 1 85 ? -8.734 -17.75 -6.707 1 97.88 85 VAL B C 1
ATOM 3037 O O . VAL B 1 85 ? -8.93 -18.859 -7.219 1 97.88 85 VAL B O 1
ATOM 3040 N N . ASP B 1 86 ? -8.18 -17.641 -5.621 1 97.31 86 ASP B N 1
ATOM 3041 C CA . ASP B 1 86 ? -8.031 -18.578 -4.516 1 97.31 86 ASP B CA 1
ATOM 3042 C C . ASP B 1 86 ? -8.289 -17.906 -3.174 1 97.31 86 ASP B C 1
ATOM 3044 O O . ASP B 1 86 ? -7.355 -17.391 -2.539 1 97.31 86 ASP B O 1
ATOM 3048 N N . PRO B 1 87 ? -9.57 -17.906 -2.775 1 97.5 87 PRO B N 1
ATOM 3049 C CA . PRO B 1 87 ? -9.945 -17.109 -1.602 1 97.5 87 PRO B CA 1
ATOM 3050 C C . PRO B 1 87 ? -9.156 -17.5 -0.353 1 97.5 87 PRO B C 1
ATOM 3052 O O . PRO B 1 87 ? -8.852 -16.641 0.478 1 97.5 87 PRO B O 1
ATOM 3055 N N . VAL B 1 88 ? -8.922 -18.75 -0.229 1 96.94 88 VAL B N 1
ATOM 3056 C CA . VAL B 1 88 ? -8.086 -19.234 0.864 1 96.94 88 VAL B CA 1
ATOM 3057 C C . VAL B 1 88 ? -7.074 -20.234 0.331 1 96.94 88 VAL B C 1
ATOM 3059 O O . VAL B 1 88 ? -7.387 -21.422 0.193 1 96.94 88 VAL B O 1
ATOM 3062 N N . GLU B 1 89 ? -5.934 -19.75 0.029 1 94.88 89 GLU B N 1
ATOM 3063 C CA . GLU B 1 89 ? -4.812 -20.609 -0.309 1 94.88 89 GLU B CA 1
ATOM 3064 C C . GLU B 1 89 ? -4.199 -21.234 0.942 1 94.88 89 GLU B C 1
ATOM 3066 O O . GLU B 1 89 ? -3.566 -20.547 1.739 1 94.88 89 GLU B O 1
ATOM 3071 N N . GLY B 1 90 ? -4.355 -22.469 1.071 1 92.38 90 GLY B N 1
ATOM 3072 C CA . GLY B 1 90 ? -3.979 -23.156 2.301 1 92.38 90 GLY B CA 1
ATOM 3073 C C . GLY B 1 90 ? -5.105 -23.219 3.312 1 92.38 90 GLY B C 1
ATOM 3074 O O . GLY B 1 90 ? -4.969 -22.734 4.438 1 92.38 90 GLY B O 1
ATOM 3075 N N . THR B 1 91 ? -6.176 -23.859 2.941 1 91.88 91 THR B N 1
ATOM 3076 C CA . THR B 1 91 ? -7.355 -23.953 3.789 1 91.88 91 THR B CA 1
ATOM 3077 C C . THR B 1 91 ? -7.043 -24.734 5.07 1 91.88 91 THR B C 1
ATOM 3079 O O . THR B 1 91 ? -7.453 -24.328 6.16 1 91.88 91 THR B O 1
ATOM 3082 N N . THR B 1 92 ? -6.316 -25.797 4.855 1 91.12 92 THR B N 1
ATOM 3083 C CA . THR B 1 92 ? -5.91 -26.594 6.016 1 91.12 92 THR B CA 1
ATOM 3084 C C . THR B 1 92 ? -4.984 -25.781 6.922 1 91.12 92 THR B C 1
ATOM 3086 O O . THR B 1 92 ? -5.148 -25.766 8.141 1 91.12 92 THR B O 1
ATOM 3089 N N . THR B 1 93 ? -4.082 -25.188 6.289 1 92.5 93 THR B N 1
ATOM 3090 C CA . THR B 1 93 ? -3.131 -24.344 7.008 1 92.5 93 THR B CA 1
ATOM 3091 C C . THR B 1 93 ? -3.855 -23.25 7.797 1 92.5 93 THR B C 1
ATOM 3093 O O . THR B 1 93 ? -3.547 -23.016 8.969 1 92.5 93 THR B O 1
ATOM 3096 N N . ALA B 1 94 ? -4.82 -22.641 7.223 1 94.56 94 ALA B N 1
ATOM 3097 C CA . ALA B 1 94 ? -5.578 -21.578 7.887 1 94.56 94 ALA B CA 1
ATOM 3098 C C . ALA B 1 94 ? -6.391 -22.141 9.055 1 94.56 94 ALA B C 1
ATOM 3100 O O . ALA B 1 94 ? -6.367 -21.578 10.156 1 94.56 94 ALA B O 1
ATOM 3101 N N . ALA B 1 95 ? -7.043 -23.266 8.812 1 94.56 95 ALA B N 1
ATOM 3102 C CA . ALA B 1 95 ? -7.902 -23.859 9.828 1 94.56 95 ALA B CA 1
ATOM 3103 C C . ALA B 1 95 ? -7.098 -24.281 11.055 1 94.56 95 ALA B C 1
ATOM 3105 O O . ALA B 1 95 ? -7.586 -24.203 12.18 1 94.56 95 ALA B O 1
ATOM 3106 N N . LYS B 1 96 ? -5.867 -24.703 10.773 1 94.5 96 LYS B N 1
ATOM 3107 C CA . LYS B 1 96 ? -5.012 -25.188 11.859 1 94.5 96 LYS B CA 1
ATOM 3108 C C . LYS B 1 96 ? -4.172 -24.047 12.438 1 94.5 96 LYS B C 1
ATOM 3110 O O . LYS B 1 96 ? -3.436 -24.25 13.406 1 94.5 96 LYS B O 1
ATOM 3115 N N . GLY B 1 97 ? -4.203 -22.938 11.836 1 93.06 97 GLY B N 1
ATOM 3116 C CA . GLY B 1 97 ? -3.43 -21.797 12.297 1 93.06 97 GLY B CA 1
ATOM 3117 C C . GLY B 1 97 ? -1.961 -21.875 11.93 1 93.06 97 GLY B C 1
ATOM 3118 O O . GLY B 1 97 ? -1.107 -21.328 12.633 1 93.06 97 GLY B O 1
ATOM 3119 N N . LEU B 1 98 ? -1.601 -22.641 10.945 1 93.06 98 LEU B N 1
ATOM 3120 C CA . LEU B 1 98 ? -0.226 -22.797 10.484 1 93.06 98 LEU B CA 1
ATOM 3121 C C . LEU B 1 98 ? 0.17 -21.641 9.562 1 93.06 98 LEU B C 1
ATOM 3123 O O . LEU B 1 98 ? -0.694 -20.922 9.047 1 93.06 98 LEU B O 1
ATOM 3127 N N . PRO B 1 99 ? 1.409 -21.453 9.344 1 92.94 99 PRO B N 1
ATOM 3128 C CA . PRO B 1 99 ? 1.882 -20.297 8.594 1 92.94 99 PRO B CA 1
ATOM 3129 C C . PRO B 1 99 ? 1.568 -20.375 7.105 1 92.94 99 PRO B C 1
ATOM 3131 O O . PRO B 1 99 ? 1.452 -21.469 6.559 1 92.94 99 PRO B O 1
ATOM 3134 N N . ASN B 1 100 ? 1.452 -19.125 6.449 1 94.62 100 ASN B N 1
ATOM 3135 C CA . ASN B 1 100 ? 1.486 -18.938 5.004 1 94.62 100 ASN B CA 1
ATOM 3136 C C . ASN B 1 100 ? 0.121 -19.188 4.371 1 94.62 100 ASN B C 1
ATOM 3138 O O . ASN B 1 100 ? 0.036 -19.594 3.209 1 94.62 100 ASN B O 1
ATOM 3142 N N . ALA B 1 101 ? -0.929 -19.062 5.125 1 96.69 101 ALA B N 1
ATOM 3143 C CA . ALA B 1 101 ? -2.244 -18.984 4.496 1 96.69 101 ALA B CA 1
ATOM 3144 C C . ALA B 1 101 ? -2.508 -17.578 3.955 1 96.69 101 ALA B C 1
ATOM 3146 O O . ALA B 1 101 ? -2.293 -16.594 4.656 1 96.69 101 ALA B O 1
ATOM 3147 N N . VAL B 1 102 ? -2.957 -17.531 2.68 1 98 102 VAL B N 1
ATOM 3148 C CA . VAL B 1 102 ? -3.146 -16.219 2.059 1 98 102 VAL B CA 1
ATOM 3149 C C . VAL B 1 102 ? -4.41 -16.234 1.199 1 98 102 VAL B C 1
ATOM 3151 O O . VAL B 1 102 ? -4.938 -17.297 0.882 1 98 102 VAL B O 1
ATOM 3154 N N . THR B 1 103 ? -4.902 -15.078 0.884 1 98.38 103 THR B N 1
ATOM 3155 C CA . THR B 1 103 ? -5.891 -14.867 -0.17 1 98.38 103 THR B CA 1
ATOM 3156 C C . THR B 1 103 ? -5.219 -14.375 -1.449 1 98.38 103 THR B C 1
ATOM 3158 O O . THR B 1 103 ? -4.324 -13.531 -1.401 1 98.38 103 THR B O 1
ATOM 3161 N N . VAL B 1 104 ? -5.688 -14.898 -2.57 1 98.44 104 VAL B N 1
ATOM 3162 C CA . VAL B 1 104 ? -5.008 -14.57 -3.818 1 98.44 104 VAL B CA 1
ATOM 3163 C C . VAL B 1 104 ? -6.035 -14.258 -4.902 1 98.44 104 VAL B C 1
ATOM 3165 O O . VAL B 1 104 ? -7.09 -14.898 -4.969 1 98.44 104 VAL B O 1
ATOM 3168 N N . ILE B 1 105 ? -5.688 -13.289 -5.75 1 98.44 105 ILE B N 1
ATOM 3169 C CA . ILE B 1 105 ? -6.504 -12.977 -6.918 1 98.44 105 ILE B CA 1
ATOM 3170 C C . ILE B 1 105 ? -5.609 -12.461 -8.047 1 98.44 105 ILE B C 1
ATOM 3172 O O . ILE B 1 105 ? -4.574 -11.844 -7.789 1 98.44 105 ILE B O 1
ATOM 3176 N N . ALA B 1 106 ? -5.938 -12.789 -9.211 1 98.44 106 ALA B N 1
ATOM 3177 C CA . ALA B 1 106 ? -5.34 -12.219 -10.414 1 98.44 106 ALA B CA 1
ATOM 3178 C C . ALA B 1 106 ? -6.414 -11.805 -11.422 1 98.44 106 ALA B C 1
ATOM 3180 O O . ALA B 1 106 ? -7.406 -12.516 -11.602 1 98.44 106 ALA B O 1
ATOM 3181 N N . LEU B 1 107 ? -6.27 -10.648 -12.039 1 98 107 LEU B N 1
ATOM 3182 C CA . LEU B 1 107 ? -7.133 -10.164 -13.117 1 98 107 LEU B CA 1
ATOM 3183 C C . LEU B 1 107 ? -6.32 -9.875 -14.375 1 98 107 LEU B C 1
ATOM 3185 O O . LEU B 1 107 ? -5.168 -9.445 -14.289 1 98 107 LEU B O 1
ATOM 3189 N N . SER B 1 108 ? -6.891 -10.086 -15.438 1 98.12 108 SER B N 1
ATOM 3190 C CA . SER B 1 108 ? -6.336 -9.734 -16.734 1 98.12 108 SER B CA 1
ATOM 3191 C C . SER B 1 108 ? -7.438 -9.453 -17.75 1 98.12 108 SER B C 1
ATOM 3193 O O . SER B 1 108 ? -8.617 -9.695 -17.484 1 98.12 108 SER B O 1
ATOM 3195 N N . GLU B 1 109 ? -7.059 -8.867 -18.891 1 97.56 109 GLU B N 1
ATOM 3196 C CA . GLU B 1 109 ? -8.039 -8.734 -19.969 1 97.56 109 GLU B CA 1
ATOM 3197 C C . GLU B 1 109 ? -8.57 -10.094 -20.406 1 97.56 109 GLU B C 1
ATOM 3199 O O . GLU B 1 109 ? -7.953 -11.125 -20.125 1 97.56 109 GLU B O 1
ATOM 3204 N N . LYS B 1 110 ? -9.719 -10.086 -21.047 1 96.44 110 LYS B N 1
ATOM 3205 C CA . LYS B 1 110 ? -10.32 -11.32 -21.547 1 96.44 110 LYS B CA 1
ATOM 3206 C C . LYS B 1 110 ? -9.32 -12.141 -22.359 1 96.44 110 LYS B C 1
ATOM 3208 O O . LYS B 1 110 ? -8.688 -11.617 -23.281 1 96.44 110 LYS B O 1
ATOM 3213 N N . GLY B 1 111 ? -9.156 -13.336 -21.953 1 96.31 111 GLY B N 1
ATOM 3214 C CA . GLY B 1 111 ? -8.203 -14.203 -22.625 1 96.31 111 GLY B CA 1
ATOM 3215 C C . GLY B 1 111 ? -6.801 -14.094 -22.047 1 96.31 111 GLY B C 1
ATOM 3216 O O . GLY B 1 111 ? -5.871 -14.719 -22.562 1 96.31 111 GLY B O 1
ATOM 3217 N N . GLY B 1 112 ? -6.699 -13.367 -20.984 1 97.75 112 GLY B N 1
ATOM 3218 C CA . GLY B 1 112 ? -5.371 -13.086 -20.469 1 97.75 112 GLY B CA 1
ATOM 3219 C C . GLY B 1 112 ? -4.902 -14.102 -19.453 1 97.75 112 GLY B C 1
ATOM 3220 O O . GLY B 1 112 ? -3.742 -14.086 -19.031 1 97.75 112 GLY B O 1
ATOM 3221 N N . LEU B 1 113 ? -5.727 -14.992 -19.016 1 97.81 113 LEU B N 1
ATOM 3222 C CA . LEU B 1 113 ? -5.406 -16.078 -18.094 1 97.81 113 LEU B CA 1
ATOM 3223 C C . LEU B 1 113 ? -5.867 -17.422 -18.656 1 97.81 113 LEU B C 1
ATOM 3225 O O . LEU B 1 113 ? -6.984 -17.531 -19.156 1 97.81 113 LEU B O 1
ATOM 3229 N N . PHE B 1 114 ? -4.996 -18.344 -18.547 1 95.5 114 PHE B N 1
ATOM 3230 C CA . PHE B 1 114 ? -5.309 -19.672 -19.062 1 95.5 114 PHE B CA 1
ATOM 3231 C C . PHE B 1 114 ? -6.453 -20.297 -18.266 1 95.5 114 PHE B C 1
ATOM 3233 O O . PHE B 1 114 ? -6.496 -20.203 -17.047 1 95.5 114 PHE B O 1
ATOM 3240 N N . HIS B 1 115 ? -7.383 -20.828 -19.016 1 92 115 HIS B N 1
ATOM 3241 C CA . HIS B 1 115 ? -8.453 -21.594 -18.391 1 92 115 HIS B CA 1
ATOM 3242 C C . HIS B 1 115 ? -8.008 -23.016 -18.109 1 92 115 HIS B C 1
ATOM 3244 O O . HIS B 1 115 ? -8.133 -23.906 -18.953 1 92 115 HIS B O 1
ATOM 3250 N N . ALA B 1 116 ? -7.617 -23.25 -16.938 1 87.94 116 ALA B N 1
ATOM 3251 C CA . ALA B 1 116 ? -7.07 -24.547 -16.594 1 87.94 116 ALA B CA 1
ATOM 3252 C C . ALA B 1 116 ? -8.133 -25.438 -15.945 1 87.94 116 ALA B C 1
ATOM 3254 O O . ALA B 1 116 ? -8.852 -25 -15.047 1 87.94 116 ALA B O 1
ATOM 3255 N N . PRO B 1 117 ? -8.242 -26.656 -16.469 1 88.12 117 PRO B N 1
ATOM 3256 C CA . PRO B 1 117 ? -9.109 -27.594 -15.766 1 88.12 117 PRO B CA 1
ATOM 3257 C C . PRO B 1 117 ? -8.578 -27.953 -14.375 1 88.12 117 PRO B C 1
ATOM 3259 O O . PRO B 1 117 ? -7.391 -27.766 -14.102 1 88.12 117 PRO B O 1
ATOM 3262 N N . ASP B 1 118 ? -9.477 -28.391 -13.586 1 89.62 118 ASP B N 1
ATOM 3263 C CA . ASP B 1 118 ? -9.094 -28.844 -12.25 1 89.62 118 ASP B CA 1
ATOM 3264 C C . ASP B 1 118 ? -8.352 -30.172 -12.312 1 89.62 118 ASP B C 1
ATOM 3266 O O . ASP B 1 118 ? -8.961 -31.234 -12.25 1 89.62 118 ASP B O 1
ATOM 3270 N N . MET B 1 119 ? -7.043 -30.172 -12.398 1 94.56 119 MET B N 1
ATOM 3271 C CA . MET B 1 119 ? -6.18 -31.344 -12.445 1 94.56 119 MET B CA 1
ATOM 3272 C C . MET B 1 119 ? -4.77 -31 -11.969 1 94.56 119 MET B C 1
ATOM 3274 O O . MET B 1 119 ? -4.477 -29.844 -11.656 1 94.56 119 MET B O 1
ATOM 3278 N N . TYR B 1 120 ? -3.961 -31.969 -11.953 1 96.88 120 TYR B N 1
ATOM 3279 C CA . TYR B 1 120 ? -2.588 -31.766 -11.5 1 96.88 120 TYR B CA 1
ATOM 3280 C C . TYR B 1 120 ? -1.712 -31.234 -12.625 1 96.88 120 TYR B C 1
ATOM 3282 O O . TYR B 1 120 ? -2.014 -31.422 -13.805 1 96.88 120 TYR B O 1
ATOM 3290 N N . MET B 1 121 ? -0.701 -30.578 -12.164 1 97.56 121 MET B N 1
ATOM 3291 C CA . MET B 1 121 ? 0.284 -29.969 -13.062 1 97.56 121 MET B CA 1
ATOM 3292 C C . MET B 1 121 ? 1.681 -30.031 -12.453 1 97.56 121 MET B C 1
ATOM 3294 O O . MET B 1 121 ? 1.863 -29.719 -11.273 1 97.56 121 MET B O 1
ATOM 3298 N N . GLU B 1 122 ? 2.607 -30.547 -13.242 1 98.56 122 GLU B N 1
ATOM 3299 C CA . GLU B 1 122 ? 4.016 -30.5 -12.859 1 98.56 122 GLU B CA 1
ATOM 3300 C C . GLU B 1 122 ? 4.594 -29.094 -13.086 1 98.56 122 GLU B C 1
ATOM 3302 O O . GLU B 1 122 ? 4.395 -28.5 -14.148 1 98.56 122 GLU B O 1
ATOM 3307 N N . LYS B 1 123 ? 5.277 -28.578 -12.094 1 98.69 123 LYS B N 1
ATOM 3308 C CA . LYS B 1 123 ? 5.742 -27.188 -12.172 1 98.69 123 LYS B CA 1
ATOM 3309 C C . LYS B 1 123 ? 7.234 -27.094 -11.883 1 98.69 123 LYS B C 1
ATOM 3311 O O . LYS B 1 123 ? 7.754 -27.812 -11.016 1 98.69 123 LYS B O 1
ATOM 3316 N N . LEU B 1 124 ? 7.922 -26.312 -12.562 1 98.94 124 LEU B N 1
ATOM 3317 C CA . LEU B 1 124 ? 9.25 -25.766 -12.305 1 98.94 124 LEU B CA 1
ATOM 3318 C C . LEU B 1 124 ? 9.234 -24.25 -12.289 1 98.94 124 LEU B C 1
ATOM 3320 O O . LEU B 1 124 ? 9 -23.609 -13.32 1 98.94 124 LEU B O 1
ATOM 3324 N N . ILE B 1 125 ? 9.43 -23.656 -11.109 1 98.88 125 ILE B N 1
ATOM 3325 C CA . ILE B 1 125 ? 9.352 -22.219 -10.922 1 98.88 125 ILE B CA 1
ATOM 3326 C C . ILE B 1 125 ? 10.711 -21.688 -10.477 1 98.88 125 ILE B C 1
ATOM 3328 O O . ILE B 1 125 ? 11.305 -22.188 -9.523 1 98.88 125 ILE B O 1
ATOM 3332 N N . VAL B 1 126 ? 11.203 -20.672 -11.141 1 98.69 126 VAL B N 1
ATOM 3333 C CA . VAL B 1 126 ? 12.539 -20.141 -10.852 1 98.69 126 VAL B CA 1
ATOM 3334 C C . VAL B 1 126 ? 12.5 -18.625 -10.805 1 98.69 126 VAL B C 1
ATOM 3336 O O . VAL B 1 126 ? 11.57 -18 -11.336 1 98.69 126 VAL B O 1
ATOM 3339 N N . PRO B 1 127 ? 13.469 -18.031 -10.164 1 97.5 127 PRO B N 1
ATOM 3340 C CA . PRO B 1 127 ? 13.531 -16.562 -10.047 1 97.5 127 PRO B CA 1
ATOM 3341 C C . PRO B 1 127 ? 13.969 -15.891 -11.352 1 97.5 127 PRO B C 1
ATOM 3343 O O . PRO B 1 127 ? 14.391 -16.562 -12.289 1 97.5 127 PRO B O 1
ATOM 3346 N N . PRO B 1 128 ? 13.922 -14.57 -11.359 1 95.81 128 PRO B N 1
ATOM 3347 C CA . PRO B 1 128 ? 14.18 -13.805 -12.578 1 95.81 128 PRO B CA 1
ATOM 3348 C C . PRO B 1 128 ? 15.555 -14.094 -13.172 1 95.81 128 PRO B C 1
ATOM 3350 O O . PRO B 1 128 ? 15.68 -14.297 -14.383 1 95.81 128 PRO B O 1
ATOM 3353 N N . PRO B 1 129 ? 16.609 -14.258 -12.414 1 95.44 129 PRO B N 1
ATOM 3354 C CA . PRO B 1 129 ? 17.922 -14.492 -13.039 1 95.44 129 PRO B CA 1
ATOM 3355 C C . PRO B 1 129 ? 18.016 -15.844 -13.742 1 95.44 129 PRO B C 1
ATOM 3357 O O . PRO B 1 129 ? 18.859 -16.047 -14.609 1 95.44 129 PRO B O 1
ATOM 3360 N N . ALA B 1 130 ? 17.156 -16.734 -13.383 1 97.75 130 ALA B N 1
ATOM 3361 C CA . ALA B 1 130 ? 17.234 -18.094 -13.922 1 97.75 130 ALA B CA 1
ATOM 3362 C C . ALA B 1 130 ? 16.203 -18.297 -15.039 1 97.75 130 ALA B C 1
ATOM 3364 O O . ALA B 1 130 ? 16.156 -19.359 -15.664 1 97.75 130 ALA B O 1
ATOM 3365 N N . ALA B 1 131 ? 15.438 -17.266 -15.289 1 97.31 131 ALA B N 1
ATOM 3366 C CA . ALA B 1 131 ? 14.43 -17.375 -16.344 1 97.31 131 ALA B CA 1
ATOM 3367 C C . ALA B 1 131 ? 15.078 -17.641 -17.703 1 97.31 131 ALA B C 1
ATOM 3369 O O . ALA B 1 131 ? 16.047 -16.969 -18.078 1 97.31 131 ALA B O 1
ATOM 3370 N N . GLY B 1 132 ? 14.617 -18.656 -18.359 1 97.12 132 GLY B N 1
ATOM 3371 C CA . GLY B 1 132 ? 15.133 -19 -19.672 1 97.12 132 GLY B CA 1
ATOM 3372 C C . GLY B 1 132 ? 16.328 -19.922 -19.609 1 97.12 132 GLY B C 1
ATOM 3373 O O . GLY B 1 132 ? 16.828 -20.375 -20.641 1 97.12 132 GLY B O 1
ATOM 3374 N N . LEU B 1 133 ? 16.688 -20.328 -18.391 1 98.25 133 LEU B N 1
ATOM 3375 C CA . LEU B 1 133 ? 17.938 -21.062 -18.281 1 98.25 133 LEU B CA 1
ATOM 3376 C C . LEU B 1 133 ? 17.688 -22.469 -17.75 1 98.25 133 LEU B C 1
ATOM 3378 O O . LEU B 1 133 ? 18.641 -23.219 -17.516 1 98.25 133 LEU B O 1
ATOM 3382 N N . VAL B 1 134 ? 16.422 -22.812 -17.562 1 98.56 134 VAL B N 1
ATOM 3383 C CA . VAL B 1 134 ? 16.062 -24.125 -17.031 1 98.56 134 VAL B CA 1
ATOM 3384 C C . VAL B 1 134 ? 15.133 -24.828 -18.031 1 98.56 134 VAL B C 1
ATOM 3386 O O . VAL B 1 134 ? 14.711 -24.25 -19.031 1 98.56 134 VAL B O 1
ATOM 3389 N N . ASP B 1 135 ? 14.922 -26.109 -17.703 1 98.69 135 ASP B N 1
ATOM 3390 C CA . ASP B 1 135 ? 14.047 -26.922 -18.562 1 98.69 135 ASP B CA 1
ATOM 3391 C C . ASP B 1 135 ? 13.359 -28.016 -17.75 1 98.69 135 ASP B C 1
ATOM 3393 O O . ASP B 1 135 ? 14.023 -28.859 -17.156 1 98.69 135 ASP B O 1
ATOM 3397 N N . LEU B 1 136 ? 12.055 -27.984 -17.859 1 98.62 136 LEU B N 1
ATOM 3398 C CA . LEU B 1 136 ? 11.258 -28.922 -17.078 1 98.62 136 LEU B CA 1
ATOM 3399 C C . LEU B 1 136 ? 11.578 -30.359 -17.469 1 98.62 136 LEU B C 1
ATOM 3401 O O . LEU B 1 136 ? 11.445 -31.281 -16.656 1 98.62 136 LEU B O 1
ATOM 3405 N N . THR B 1 137 ? 12.125 -30.578 -18.688 1 97.94 137 THR B N 1
ATOM 3406 C CA . THR B 1 137 ? 12.367 -31.922 -19.188 1 97.94 137 THR B CA 1
ATOM 3407 C C . THR B 1 137 ? 13.758 -32.406 -18.797 1 97.94 137 THR B C 1
ATOM 3409 O O . THR B 1 137 ? 14.094 -33.562 -19 1 97.94 137 THR B O 1
ATOM 3412 N N . TRP B 1 138 ? 14.562 -31.578 -18.234 1 98.44 138 TRP B N 1
ATOM 3413 C CA . TRP B 1 138 ? 15.906 -31.953 -17.797 1 98.44 138 TRP B CA 1
ATOM 3414 C C . TRP B 1 138 ? 15.844 -32.719 -16.469 1 98.44 138 TRP B C 1
ATOM 3416 O O . TRP B 1 138 ? 14.875 -32.594 -15.727 1 98.44 138 TRP B O 1
ATOM 3426 N N . PRO B 1 139 ? 16.906 -33.531 -16.219 1 98.25 139 PRO B N 1
ATOM 3427 C CA . PRO B 1 139 ? 17.016 -34.094 -14.875 1 98.25 139 PRO B CA 1
ATOM 3428 C C . PRO B 1 139 ? 17.078 -33.031 -13.789 1 98.25 139 PRO B C 1
ATOM 3430 O O . PRO B 1 139 ? 17.547 -31.906 -14.039 1 98.25 139 PRO B O 1
ATOM 3433 N N . VAL B 1 140 ? 16.672 -33.375 -12.633 1 98.62 140 VAL B N 1
ATOM 3434 C CA . VAL B 1 140 ? 16.641 -32.469 -11.5 1 98.62 140 VAL B CA 1
ATOM 3435 C C . VAL B 1 140 ? 18.031 -31.891 -11.273 1 98.62 140 VAL B C 1
ATOM 3437 O O . VAL B 1 140 ? 18.172 -30.672 -11.086 1 98.62 140 VAL B O 1
ATOM 3440 N N . SER B 1 141 ? 19.031 -32.688 -11.344 1 98.5 141 SER B N 1
ATOM 3441 C CA . SER B 1 141 ? 20.406 -32.25 -11.078 1 98.5 141 SER B CA 1
ATOM 3442 C C . SER B 1 141 ? 20.859 -31.203 -12.078 1 98.5 141 SER B C 1
ATOM 3444 O O . SER B 1 141 ? 21.562 -30.266 -11.719 1 98.5 141 SER B O 1
ATOM 3446 N N . ALA B 1 142 ? 20.469 -31.375 -13.297 1 98.62 142 ALA B N 1
ATOM 3447 C CA . ALA B 1 142 ? 20.828 -30.406 -14.336 1 98.62 142 ALA B CA 1
ATOM 3448 C C . ALA B 1 142 ? 20.172 -29.062 -14.086 1 98.62 142 ALA B C 1
ATOM 3450 O O . ALA B 1 142 ? 20.797 -28.016 -14.25 1 98.62 142 ALA B O 1
ATOM 3451 N N . ASN B 1 143 ? 18.922 -29.047 -13.711 1 98.88 143 ASN B N 1
ATOM 3452 C CA . ASN B 1 143 ? 18.219 -27.812 -13.398 1 98.88 143 ASN B CA 1
ATOM 3453 C C . ASN B 1 143 ? 18.812 -27.109 -12.18 1 98.88 143 ASN B C 1
ATOM 3455 O O . ASN B 1 143 ? 18.938 -25.891 -12.164 1 98.88 143 ASN B O 1
ATOM 3459 N N . LEU B 1 144 ? 19.188 -27.906 -11.188 1 98.81 144 LEU B N 1
ATOM 3460 C CA . LEU B 1 144 ? 19.781 -27.328 -9.977 1 98.81 144 LEU B CA 1
ATOM 3461 C C . LEU B 1 144 ? 21.125 -26.688 -10.281 1 98.81 144 LEU B C 1
ATOM 3463 O O . LEU B 1 144 ? 21.453 -25.641 -9.734 1 98.81 144 LEU B O 1
ATOM 3467 N N . LYS B 1 145 ? 21.875 -27.281 -11.156 1 98.62 145 LYS B N 1
ATOM 3468 C CA . LYS B 1 145 ? 23.156 -26.703 -11.555 1 98.62 145 LYS B CA 1
ATOM 3469 C C . LYS B 1 145 ? 22.938 -25.391 -12.32 1 98.62 145 LYS B C 1
ATOM 3471 O O . LYS B 1 145 ? 23.641 -24.406 -12.078 1 98.62 145 LYS B O 1
ATOM 3476 N N . ALA B 1 146 ? 22 -25.438 -13.227 1 98.69 146 ALA B N 1
ATOM 3477 C CA . ALA B 1 146 ? 21.688 -24.234 -13.992 1 98.69 146 ALA B CA 1
ATOM 3478 C C . ALA B 1 146 ? 21.219 -23.109 -13.07 1 98.69 146 ALA B C 1
ATOM 3480 O O . ALA B 1 146 ? 21.609 -21.953 -13.242 1 98.69 146 ALA B O 1
ATOM 3481 N N . LEU B 1 147 ? 20.375 -23.469 -12.125 1 98.62 147 LEU B N 1
ATOM 3482 C CA . LEU B 1 147 ? 19.875 -22.5 -11.148 1 98.62 147 LEU B CA 1
ATOM 3483 C C . LEU B 1 147 ? 21 -21.922 -10.312 1 98.62 147 LEU B C 1
ATOM 3485 O O . LEU B 1 147 ? 21.078 -20.719 -10.109 1 98.62 147 LEU B O 1
ATOM 3489 N N . ALA B 1 148 ? 21.859 -22.75 -9.82 1 98.62 148 ALA B N 1
ATOM 3490 C CA . ALA B 1 148 ? 22.984 -22.328 -9.008 1 98.62 148 ALA B CA 1
ATOM 3491 C C . ALA B 1 148 ? 23.875 -21.344 -9.773 1 98.62 148 ALA B C 1
ATOM 3493 O O . ALA B 1 148 ? 24.281 -20.312 -9.234 1 98.62 148 ALA B O 1
ATOM 3494 N N . LEU B 1 149 ? 24.125 -21.656 -11.016 1 98.19 149 LEU B N 1
ATOM 3495 C CA . LEU B 1 149 ? 24.953 -20.797 -11.852 1 98.19 149 LEU B CA 1
ATOM 3496 C C . LEU B 1 149 ? 24.281 -19.438 -12.062 1 98.19 149 LEU B C 1
ATOM 3498 O O . LEU B 1 149 ? 24.922 -18.406 -11.961 1 98.19 149 LEU B O 1
ATOM 3502 N N . ALA B 1 150 ? 23.031 -19.469 -12.336 1 97.62 150 ALA B N 1
ATOM 3503 C CA . ALA B 1 150 ? 22.281 -18.25 -12.594 1 97.62 150 ALA B CA 1
ATOM 3504 C C . ALA B 1 150 ? 22.25 -17.359 -11.359 1 97.62 150 ALA B C 1
ATOM 3506 O O . ALA B 1 150 ? 22.266 -16.125 -11.477 1 97.62 150 ALA B O 1
ATOM 3507 N N . LEU B 1 151 ? 22.25 -17.953 -10.227 1 97 151 LEU B N 1
ATOM 3508 C CA . LEU B 1 151 ? 22.156 -17.219 -8.977 1 97 151 LEU B CA 1
ATOM 3509 C C . LEU B 1 151 ? 23.531 -16.969 -8.375 1 97 151 LEU B C 1
ATOM 3511 O O . LEU B 1 151 ? 23.656 -16.406 -7.285 1 97 151 LEU B O 1
ATOM 3515 N N . GLN B 1 152 ? 24.531 -17.469 -9.008 1 96.56 152 GLN B N 1
ATOM 3516 C CA . GLN B 1 152 ? 25.906 -17.312 -8.547 1 96.56 152 GLN B CA 1
ATOM 3517 C C . GLN B 1 152 ? 26.078 -17.859 -7.133 1 96.56 152 GLN B C 1
ATOM 3519 O O . GLN B 1 152 ? 26.578 -17.172 -6.25 1 96.56 152 GLN B O 1
ATOM 3524 N N . ARG B 1 153 ? 25.656 -19.078 -7.031 1 96.44 153 ARG B N 1
ATOM 3525 C CA . ARG B 1 153 ? 25.781 -19.781 -5.758 1 96.44 153 ARG B CA 1
ATOM 3526 C C . ARG B 1 153 ? 26.062 -21.266 -5.98 1 96.44 153 ARG B C 1
ATOM 3528 O O . ARG B 1 153 ? 26.047 -21.734 -7.113 1 96.44 153 ARG B O 1
ATOM 3535 N N . SER B 1 154 ? 26.375 -21.938 -4.848 1 97.75 154 SER B N 1
ATOM 3536 C CA . SER B 1 154 ? 26.562 -23.375 -4.91 1 97.75 154 SER B CA 1
ATOM 3537 C C . SER B 1 154 ? 25.234 -24.109 -4.82 1 97.75 154 SER B C 1
ATOM 3539 O O . SER B 1 154 ? 24.266 -23.578 -4.27 1 97.75 154 SER B O 1
ATOM 3541 N N . VAL B 1 155 ? 25.188 -25.297 -5.359 1 98.44 155 VAL B N 1
ATOM 3542 C CA . VAL B 1 155 ? 23.969 -26.109 -5.301 1 98.44 155 VAL B CA 1
ATOM 3543 C C . VAL B 1 155 ? 23.578 -26.359 -3.846 1 98.44 155 VAL B C 1
ATOM 3545 O O . VAL B 1 155 ? 22.391 -26.391 -3.514 1 98.44 155 VAL B O 1
ATOM 3548 N N . GLU B 1 156 ? 24.594 -26.391 -2.951 1 98.06 156 GLU B N 1
ATOM 3549 C CA . GLU B 1 156 ? 24.375 -26.656 -1.535 1 98.06 156 GLU B CA 1
ATOM 3550 C C . GLU B 1 156 ? 23.641 -25.516 -0.854 1 98.06 156 GLU B C 1
ATOM 3552 O O . GLU B 1 156 ? 23.047 -25.688 0.213 1 98.06 156 GLU B O 1
ATOM 3557 N N . ASP B 1 157 ? 23.656 -24.391 -1.476 1 97.62 157 ASP B N 1
ATOM 3558 C CA . ASP B 1 157 ? 23.031 -23.203 -0.901 1 97.62 157 ASP B CA 1
ATOM 3559 C C . ASP B 1 157 ? 21.578 -23.062 -1.363 1 97.62 157 ASP B C 1
ATOM 3561 O O . ASP B 1 157 ? 20.844 -22.203 -0.876 1 97.62 157 ASP B O 1
ATOM 3565 N N . LEU B 1 158 ? 21.172 -23.891 -2.273 1 98.5 158 LEU B N 1
ATOM 3566 C CA . LEU B 1 158 ? 19.828 -23.781 -2.852 1 98.5 158 LEU B CA 1
ATOM 3567 C C . LEU B 1 158 ? 18.781 -24.375 -1.923 1 98.5 158 LEU B C 1
ATOM 3569 O O . LEU B 1 158 ? 19 -25.422 -1.308 1 98.5 158 LEU B O 1
ATOM 3573 N N . VAL B 1 159 ? 17.703 -23.641 -1.811 1 98.62 159 VAL B N 1
ATOM 3574 C CA . VAL B 1 159 ? 16.531 -24.141 -1.108 1 98.62 159 VAL B CA 1
ATOM 3575 C C . VAL B 1 159 ? 15.375 -24.312 -2.092 1 98.62 159 VAL B C 1
ATOM 3577 O O . VAL B 1 159 ? 14.906 -23.328 -2.688 1 98.62 159 VAL B O 1
ATOM 3580 N N . ILE B 1 160 ? 14.891 -25.547 -2.223 1 98.81 160 ILE B N 1
ATOM 3581 C CA . ILE B 1 160 ? 13.828 -25.875 -3.16 1 98.81 160 ILE B CA 1
ATOM 3582 C C . ILE B 1 160 ? 12.555 -26.219 -2.393 1 98.81 160 ILE B C 1
ATOM 3584 O O . ILE B 1 160 ? 12.555 -27.109 -1.538 1 98.81 160 ILE B O 1
ATOM 3588 N N . VAL B 1 161 ? 11.469 -25.578 -2.74 1 98.56 161 VAL B N 1
ATOM 3589 C CA . VAL B 1 161 ? 10.188 -25.859 -2.092 1 98.56 161 VAL B CA 1
ATOM 3590 C C . VAL B 1 161 ? 9.469 -26.984 -2.842 1 98.56 161 VAL B C 1
ATOM 3592 O O . VAL B 1 161 ? 9.383 -26.953 -4.07 1 98.56 161 VAL B O 1
ATOM 3595 N N . VAL B 1 162 ? 8.961 -27.938 -2.086 1 98.69 162 VAL B N 1
ATOM 3596 C CA . VAL B 1 162 ? 8.219 -29.078 -2.625 1 98.69 162 VAL B CA 1
ATOM 3597 C C . VAL B 1 162 ? 7 -29.359 -1.751 1 98.69 162 VAL B C 1
ATOM 3599 O O . VAL B 1 162 ? 7.074 -29.281 -0.523 1 98.69 162 VAL B O 1
ATOM 3602 N N . LEU B 1 163 ? 5.891 -29.594 -2.365 1 97.31 163 LEU B N 1
ATOM 3603 C CA . LEU B 1 163 ? 4.73 -30.062 -1.608 1 97.31 163 LEU B CA 1
ATOM 3604 C C . LEU B 1 163 ? 5.016 -31.406 -0.95 1 97.31 163 LEU B C 1
ATOM 3606 O O . LEU B 1 163 ? 5.543 -32.312 -1.593 1 97.31 163 LEU B O 1
ATOM 3610 N N . ASP B 1 164 ? 4.652 -31.5 0.303 1 96.88 164 ASP B N 1
ATOM 3611 C CA . ASP B 1 164 ? 4.863 -32.719 1.049 1 96.88 164 ASP B CA 1
ATOM 3612 C C . ASP B 1 164 ? 3.771 -33.75 0.739 1 96.88 164 ASP B C 1
ATOM 3614 O O . ASP B 1 164 ? 2.779 -33.844 1.465 1 96.88 164 ASP B O 1
ATOM 3618 N N . ARG B 1 165 ? 3.998 -34.5 -0.291 1 97.38 165 ARG B N 1
ATOM 3619 C CA . ARG B 1 165 ? 3.113 -35.531 -0.789 1 97.38 165 ARG B CA 1
ATOM 3620 C C . ARG B 1 165 ? 3.898 -36.812 -1.11 1 97.38 165 ARG B C 1
ATOM 3622 O O . ARG B 1 165 ? 5.043 -36.75 -1.558 1 97.38 165 ARG B O 1
ATOM 3629 N N . PRO B 1 166 ? 3.256 -37.969 -1.025 1 97.56 166 PRO B N 1
ATOM 3630 C CA . PRO B 1 166 ? 3.939 -39.188 -1.397 1 97.56 166 PRO B CA 1
ATOM 3631 C C . PRO B 1 166 ? 4.445 -39.188 -2.838 1 97.56 166 PRO B C 1
ATOM 3633 O O . PRO B 1 166 ? 5.516 -39.719 -3.125 1 97.56 166 PRO B O 1
ATOM 3636 N N . ARG B 1 167 ? 3.818 -38.562 -3.691 1 97.19 167 ARG B N 1
ATOM 3637 C CA . ARG B 1 167 ? 4.168 -38.531 -5.105 1 97.19 167 ARG B CA 1
ATOM 3638 C C . ARG B 1 167 ? 5.48 -37.781 -5.324 1 97.19 167 ARG B C 1
ATOM 3640 O O . ARG B 1 167 ? 6.082 -37.875 -6.398 1 97.19 167 ARG B O 1
ATOM 3647 N N . HIS B 1 168 ? 5.973 -37.125 -4.301 1 98.44 168 HIS B N 1
ATOM 3648 C CA . HIS B 1 168 ? 7.172 -36.312 -4.473 1 98.44 168 HIS B CA 1
ATOM 3649 C C . HIS B 1 168 ? 8.383 -36.969 -3.818 1 98.44 168 HIS B C 1
ATOM 3651 O O . HIS B 1 168 ? 9.445 -36.344 -3.709 1 98.44 168 HIS B O 1
ATOM 3657 N N . GLU B 1 169 ? 8.273 -38.156 -3.393 1 98.44 169 GLU B N 1
ATOM 3658 C CA . GLU B 1 169 ? 9.375 -38.844 -2.709 1 98.44 169 GLU B CA 1
ATOM 3659 C C . GLU B 1 169 ? 10.609 -38.938 -3.594 1 98.44 169 GLU B C 1
ATOM 3661 O O . GLU B 1 169 ? 11.727 -38.656 -3.141 1 98.44 169 GLU B O 1
ATOM 3666 N N . ARG B 1 170 ? 10.422 -39.344 -4.781 1 98.38 170 ARG B N 1
ATOM 3667 C CA . ARG B 1 170 ? 11.539 -39.469 -5.715 1 98.38 170 ARG B CA 1
ATOM 3668 C C . ARG B 1 170 ? 12.172 -38.094 -5.973 1 98.38 170 ARG B C 1
ATOM 3670 O O . ARG B 1 170 ? 13.391 -37.969 -5.965 1 98.38 170 ARG B O 1
ATOM 3677 N N . LEU B 1 171 ? 11.336 -37.125 -6.234 1 98.62 171 LEU B N 1
ATOM 3678 C CA . LEU B 1 171 ? 11.812 -35.75 -6.48 1 98.62 171 LEU B CA 1
ATOM 3679 C C . LEU B 1 171 ? 12.648 -35.25 -5.309 1 98.62 171 LEU B C 1
ATOM 3681 O O . LEU B 1 171 ? 13.742 -34.719 -5.512 1 98.62 171 LEU B O 1
ATOM 3685 N N . ILE B 1 172 ? 12.172 -35.438 -4.109 1 98.75 172 ILE B N 1
ATOM 3686 C CA . ILE B 1 172 ? 12.852 -35 -2.895 1 98.75 172 ILE B CA 1
ATOM 3687 C C . ILE B 1 172 ? 14.219 -35.688 -2.797 1 98.75 172 ILE B C 1
ATOM 3689 O O . ILE B 1 172 ? 15.227 -35.031 -2.52 1 98.75 172 ILE B O 1
ATOM 3693 N N . ARG B 1 173 ? 14.242 -36.938 -3.055 1 98.56 173 ARG B N 1
ATOM 3694 C CA . ARG B 1 173 ? 15.484 -37.688 -3.014 1 98.56 173 ARG B CA 1
ATOM 3695 C C . ARG B 1 173 ? 16.484 -37.156 -4.031 1 98.56 173 ARG B C 1
ATOM 3697 O O . ARG B 1 173 ? 17.672 -37 -3.719 1 98.56 173 ARG B O 1
ATOM 3704 N N . GLU B 1 174 ? 16.031 -36.938 -5.195 1 98.69 174 GLU B N 1
ATOM 3705 C CA . GLU B 1 174 ? 16.906 -36.438 -6.262 1 98.69 174 GLU B CA 1
ATOM 3706 C C . GLU B 1 174 ? 17.469 -35.062 -5.922 1 98.69 174 GLU B C 1
ATOM 3708 O O . GLU B 1 174 ? 18.641 -34.781 -6.195 1 98.69 174 GLU B O 1
ATOM 3713 N N . ILE B 1 175 ? 16.656 -34.156 -5.371 1 98.81 175 ILE B N 1
ATOM 3714 C CA . ILE B 1 175 ? 17.109 -32.844 -4.973 1 98.81 175 ILE B CA 1
ATOM 3715 C C . ILE B 1 175 ? 18.203 -32.969 -3.912 1 98.81 175 ILE B C 1
ATOM 3717 O O . ILE B 1 175 ? 19.266 -32.344 -4.023 1 98.81 175 ILE B O 1
ATOM 3721 N N . ARG B 1 176 ? 17.953 -33.812 -2.92 1 98.44 176 ARG B N 1
ATOM 3722 C CA . ARG B 1 176 ? 18.906 -33.969 -1.826 1 98.44 176 ARG B CA 1
ATOM 3723 C C . ARG B 1 176 ? 20.188 -34.625 -2.322 1 98.44 176 ARG B C 1
ATOM 3725 O O . ARG B 1 176 ? 21.281 -34.219 -1.915 1 98.44 176 ARG B O 1
ATOM 3732 N N . GLU B 1 177 ? 20.094 -35.562 -3.178 1 98.38 177 GLU B N 1
ATOM 3733 C CA . GLU B 1 177 ? 21.266 -36.219 -3.734 1 98.38 177 GLU B CA 1
ATOM 3734 C C . GLU B 1 177 ? 22.125 -35.25 -4.531 1 98.38 177 GLU B C 1
ATOM 3736 O O . GLU B 1 177 ? 23.359 -35.406 -4.57 1 98.38 177 GLU B O 1
ATOM 3741 N N . ALA B 1 178 ? 21.469 -34.375 -5.133 1 98.31 178 ALA B N 1
ATOM 3742 C CA . ALA B 1 178 ? 22.188 -33.344 -5.914 1 98.31 178 ALA B CA 1
ATOM 3743 C C . ALA B 1 178 ? 22.891 -32.344 -5 1 98.31 178 ALA B C 1
ATOM 3745 O O . ALA B 1 178 ? 23.734 -31.578 -5.449 1 98.31 178 ALA B O 1
ATOM 3746 N N . GLY B 1 179 ? 22.469 -32.312 -3.746 1 98.38 179 GLY B N 1
ATOM 3747 C CA . GLY B 1 179 ? 23.156 -31.484 -2.77 1 98.38 179 GLY B CA 1
ATOM 3748 C C . GLY B 1 179 ? 22.312 -30.312 -2.289 1 98.38 179 GLY B C 1
ATOM 3749 O O . GLY B 1 179 ? 22.703 -29.609 -1.359 1 98.38 179 GLY B O 1
ATOM 3750 N N . ALA B 1 180 ? 21.188 -30.141 -2.914 1 98.75 180 ALA B N 1
ATOM 3751 C CA . ALA B 1 180 ? 20.344 -29 -2.555 1 98.75 180 ALA B CA 1
ATOM 3752 C C . ALA B 1 180 ? 19.484 -29.312 -1.34 1 98.75 180 ALA B C 1
ATOM 3754 O O . ALA B 1 180 ? 19.312 -30.484 -0.974 1 98.75 180 ALA B O 1
ATOM 3755 N N . ARG B 1 181 ? 18.969 -28.25 -0.68 1 98.5 181 ARG B N 1
ATOM 3756 C CA . ARG B 1 181 ? 18.094 -28.391 0.476 1 98.5 181 ARG B CA 1
ATOM 3757 C C . ARG B 1 181 ? 16.625 -28.328 0.057 1 98.5 181 ARG B C 1
ATOM 3759 O O . ARG B 1 181 ? 16.281 -27.656 -0.917 1 98.5 181 ARG B O 1
ATOM 3766 N N . VAL B 1 182 ? 15.812 -29.047 0.806 1 98.56 182 VAL B N 1
ATOM 3767 C CA . VAL B 1 182 ? 14.383 -29.078 0.495 1 98.56 182 VAL B CA 1
ATOM 3768 C C . VAL B 1 182 ? 13.594 -28.422 1.619 1 98.56 182 VAL B C 1
ATOM 3770 O O . VAL B 1 182 ? 13.859 -28.656 2.799 1 98.56 182 VAL B O 1
ATOM 3773 N N . LYS B 1 183 ? 12.742 -27.516 1.276 1 97.75 183 LYS B N 1
ATOM 3774 C CA . LYS B 1 183 ? 11.711 -27 2.178 1 97.75 183 LYS B CA 1
ATOM 3775 C C . LYS B 1 183 ? 10.344 -27.578 1.837 1 97.75 183 LYS B C 1
ATOM 3777 O O . LYS B 1 183 ? 9.75 -27.234 0.812 1 97.75 183 LYS B O 1
ATOM 3782 N N . LEU B 1 184 ? 9.859 -28.422 2.697 1 96.88 184 LEU B N 1
ATOM 3783 C CA . LEU B 1 184 ? 8.57 -29.062 2.471 1 96.88 184 LEU B CA 1
ATOM 3784 C C . LEU B 1 184 ? 7.43 -28.172 2.963 1 96.88 184 LEU B C 1
ATOM 3786 O O . LEU B 1 184 ? 7.543 -27.531 4.016 1 96.88 184 LEU B O 1
ATOM 3790 N N . ILE B 1 185 ? 6.379 -28.094 2.141 1 93.88 185 ILE B N 1
ATOM 3791 C CA . ILE B 1 185 ? 5.176 -27.391 2.562 1 93.88 185 ILE B CA 1
ATOM 3792 C C . ILE B 1 185 ? 3.955 -28.281 2.391 1 93.88 185 ILE B C 1
ATOM 3794 O O . ILE B 1 185 ? 3.928 -29.141 1.506 1 93.88 185 ILE B O 1
ATOM 3798 N N . SER B 1 186 ? 3.008 -28.078 3.213 1 91.88 186 SER B N 1
ATOM 3799 C CA . SER B 1 186 ? 1.794 -28.875 3.137 1 91.88 186 SER B CA 1
ATOM 3800 C C . SER B 1 186 ? 0.844 -28.344 2.068 1 91.88 186 SER B C 1
ATOM 3802 O O . SER B 1 186 ? 0.15 -29.125 1.408 1 91.88 186 SER B O 1
ATOM 3804 N N . ASP B 1 187 ? 0.761 -26.984 1.999 1 90.06 187 ASP B N 1
ATOM 3805 C CA . ASP B 1 187 ? -0.106 -26.266 1.067 1 90.06 187 ASP B CA 1
ATOM 3806 C C . ASP B 1 187 ? 0.486 -24.906 0.696 1 90.06 187 ASP B C 1
ATOM 3808 O O . ASP B 1 187 ? 1.486 -24.484 1.278 1 90.06 187 ASP B O 1
ATOM 3812 N N . GLY B 1 188 ? -0.036 -24.375 -0.421 1 91.12 188 GLY B N 1
ATOM 3813 C CA . GLY B 1 188 ? 0.316 -22.984 -0.677 1 91.12 188 GLY B CA 1
ATOM 3814 C C . GLY B 1 188 ? 1.448 -22.828 -1.674 1 91.12 188 GLY B C 1
ATOM 3815 O O . GLY B 1 188 ? 2.428 -22.141 -1.407 1 91.12 188 GLY B O 1
ATOM 3816 N N . ASP B 1 189 ? 1.322 -23.438 -2.766 1 93 189 ASP B N 1
ATOM 3817 C CA . ASP B 1 189 ? 2.453 -23.375 -3.688 1 93 189 ASP B CA 1
ATOM 3818 C C . ASP B 1 189 ? 2.398 -22.094 -4.527 1 93 189 ASP B C 1
ATOM 3820 O O . ASP B 1 189 ? 3.348 -21.781 -5.246 1 93 189 ASP B O 1
ATOM 3824 N N . VAL B 1 190 ? 1.29 -21.281 -4.383 1 97 190 VAL B N 1
ATOM 3825 C CA . VAL B 1 190 ? 1.278 -19.969 -5.031 1 97 190 VAL B CA 1
ATOM 3826 C C . VAL B 1 190 ? 2.219 -19.016 -4.293 1 97 190 VAL B C 1
ATOM 3828 O O . VAL B 1 190 ? 3.053 -18.359 -4.914 1 97 190 VAL B O 1
ATOM 3831 N N . ILE B 1 191 ? 2.092 -19 -2.982 1 95.81 191 ILE B N 1
ATOM 3832 C CA . ILE B 1 191 ? 2.943 -18.109 -2.201 1 95.81 191 ILE B CA 1
ATOM 3833 C C . ILE B 1 191 ? 4.398 -18.562 -2.309 1 95.81 191 ILE B C 1
ATOM 3835 O O . ILE B 1 191 ? 5.312 -17.734 -2.283 1 95.81 191 ILE B O 1
ATOM 3839 N N . ALA B 1 192 ? 4.582 -19.844 -2.408 1 96.69 192 ALA B N 1
ATOM 3840 C CA . ALA B 1 192 ? 5.934 -20.359 -2.629 1 96.69 192 ALA B CA 1
ATOM 3841 C C . ALA B 1 192 ? 6.508 -19.828 -3.943 1 96.69 192 ALA B C 1
ATOM 3843 O O . ALA B 1 192 ? 7.699 -19.531 -4.027 1 96.69 192 ALA B O 1
ATOM 3844 N N . ALA B 1 193 ? 5.656 -19.812 -4.945 1 98 193 ALA B N 1
ATOM 3845 C CA . ALA B 1 193 ? 6.078 -19.281 -6.238 1 98 193 ALA B CA 1
ATOM 3846 C C . ALA B 1 193 ? 6.535 -17.828 -6.105 1 98 193 ALA B C 1
ATOM 3848 O O . ALA B 1 193 ? 7.566 -17.438 -6.656 1 98 193 ALA B O 1
ATOM 3849 N N . LEU B 1 194 ? 5.797 -17.031 -5.387 1 97.25 194 LEU B N 1
ATOM 3850 C CA . LEU B 1 194 ? 6.188 -15.648 -5.137 1 97.25 194 LEU B CA 1
ATOM 3851 C C . LEU B 1 194 ? 7.523 -15.586 -4.406 1 97.25 194 LEU B C 1
ATOM 3853 O O . LEU B 1 194 ? 8.391 -14.789 -4.758 1 97.25 194 LEU B O 1
ATOM 3857 N N . ALA B 1 195 ? 7.648 -16.406 -3.434 1 96.69 195 ALA B N 1
ATOM 3858 C CA . ALA B 1 195 ? 8.867 -16.422 -2.627 1 96.69 195 ALA B CA 1
ATOM 3859 C C . ALA B 1 195 ? 10.094 -16.703 -3.49 1 96.69 195 ALA B C 1
ATOM 3861 O O . ALA B 1 195 ? 11.164 -16.125 -3.262 1 96.69 195 ALA B O 1
ATOM 3862 N N . ALA B 1 196 ? 9.953 -17.531 -4.445 1 97.12 196 ALA B N 1
ATOM 3863 C CA . ALA B 1 196 ? 11.062 -17.875 -5.324 1 97.12 196 ALA B CA 1
ATOM 3864 C C . ALA B 1 196 ? 11.477 -16.672 -6.176 1 97.12 196 ALA B C 1
ATOM 3866 O O . ALA B 1 196 ? 12.641 -16.547 -6.555 1 97.12 196 ALA B O 1
ATOM 3867 N N . ALA B 1 197 ? 10.508 -15.82 -6.43 1 96.75 197 ALA B N 1
ATOM 3868 C CA . ALA B 1 197 ? 10.758 -14.727 -7.359 1 96.75 197 ALA B CA 1
ATOM 3869 C C . ALA B 1 197 ? 11.164 -13.453 -6.613 1 96.75 197 ALA B C 1
ATOM 3871 O O . ALA B 1 197 ? 11.609 -12.484 -7.227 1 96.75 197 ALA B O 1
ATOM 3872 N N . ILE B 1 198 ? 11.008 -13.461 -5.352 1 95.75 198 ILE B N 1
ATOM 3873 C CA . ILE B 1 198 ? 11.328 -12.289 -4.535 1 95.75 198 ILE B CA 1
ATOM 3874 C C . ILE B 1 198 ? 12.617 -12.547 -3.75 1 95.75 198 ILE B C 1
ATOM 3876 O O . ILE B 1 198 ? 12.734 -13.562 -3.057 1 95.75 198 ILE B O 1
ATOM 3880 N N . ARG B 1 199 ? 13.539 -11.633 -3.828 1 93.44 199 ARG B N 1
ATOM 3881 C CA . ARG B 1 199 ? 14.812 -11.773 -3.133 1 93.44 199 ARG B CA 1
ATOM 3882 C C . ARG B 1 199 ? 14.641 -11.586 -1.63 1 93.44 199 ARG B C 1
ATOM 3884 O O . ARG B 1 199 ? 13.828 -10.766 -1.189 1 93.44 199 ARG B O 1
ATOM 3891 N N . GLY B 1 200 ? 15.422 -12.398 -0.855 1 92.06 200 GLY B N 1
ATOM 3892 C CA . GLY B 1 200 ? 15.438 -12.242 0.59 1 92.06 200 GLY B CA 1
ATOM 3893 C C . GLY B 1 200 ? 14.523 -13.227 1.305 1 92.06 200 GLY B C 1
ATOM 3894 O O . GLY B 1 200 ? 14.484 -13.258 2.535 1 92.06 200 GLY B O 1
ATOM 3895 N N . THR B 1 201 ? 13.781 -14.031 0.56 1 92.88 201 THR B N 1
ATOM 3896 C CA . THR B 1 201 ? 12.836 -14.961 1.166 1 92.88 201 THR B CA 1
ATOM 3897 C C . THR B 1 201 ? 13.531 -16.25 1.577 1 92.88 201 THR B C 1
ATOM 3899 O O . THR B 1 201 ? 12.992 -17.031 2.365 1 92.88 201 THR B O 1
ATOM 3902 N N . GLY B 1 202 ? 14.672 -16.531 0.947 1 93.81 202 GLY B N 1
ATOM 3903 C CA . GLY B 1 202 ? 15.398 -17.766 1.208 1 93.81 202 GLY B CA 1
ATOM 3904 C C . GLY B 1 202 ? 14.961 -18.922 0.316 1 93.81 202 GLY B C 1
ATOM 3905 O O . GLY B 1 202 ? 15.516 -20.016 0.394 1 93.81 202 GLY B O 1
ATOM 3906 N N . VAL B 1 203 ? 14.039 -18.719 -0.57 1 96.81 203 VAL B N 1
ATOM 3907 C CA . VAL B 1 203 ? 13.555 -19.719 -1.505 1 96.81 203 VAL B CA 1
ATOM 3908 C C . VAL B 1 203 ? 14.164 -19.484 -2.885 1 96.81 203 VAL B C 1
ATOM 3910 O O . VAL B 1 203 ? 14.219 -18.344 -3.357 1 96.81 203 VAL B O 1
ATOM 3913 N N . HIS B 1 204 ? 14.578 -20.594 -3.533 1 98.31 204 HIS B N 1
ATOM 3914 C CA . HIS B 1 204 ? 15.305 -20.406 -4.785 1 98.31 204 HIS B CA 1
ATOM 3915 C C . HIS B 1 204 ? 14.547 -21.016 -5.957 1 98.31 204 HIS B C 1
ATOM 3917 O O . HIS B 1 204 ? 14.789 -20.672 -7.113 1 98.31 204 HIS B O 1
ATOM 3923 N N . ALA B 1 205 ? 13.641 -21.953 -5.629 1 98.81 205 ALA B N 1
ATOM 3924 C CA . ALA B 1 205 ? 12.805 -22.547 -6.668 1 98.81 205 ALA B CA 1
ATOM 3925 C C . ALA B 1 205 ? 11.664 -23.359 -6.055 1 98.81 205 ALA B C 1
ATOM 3927 O O . ALA B 1 205 ? 11.672 -23.656 -4.855 1 98.81 205 ALA B O 1
ATOM 3928 N N . VAL B 1 206 ? 10.695 -23.625 -6.898 1 98.81 206 VAL B N 1
ATOM 3929 C CA . VAL B 1 206 ? 9.625 -24.562 -6.57 1 98.81 206 VAL B CA 1
ATOM 3930 C C . VAL B 1 206 ? 9.562 -25.672 -7.617 1 98.81 206 VAL B C 1
ATOM 3932 O O . VAL B 1 206 ? 9.617 -25.391 -8.82 1 98.81 206 VAL B O 1
ATOM 3935 N N . MET B 1 207 ? 9.5 -26.906 -7.16 1 98.88 207 MET B N 1
ATOM 3936 C CA . MET B 1 207 ? 9.398 -28.062 -8.062 1 98.88 207 MET B CA 1
ATOM 3937 C C . MET B 1 207 ? 8.336 -29.031 -7.578 1 98.88 207 MET B C 1
ATOM 3939 O O . MET B 1 207 ? 8.117 -29.172 -6.371 1 98.88 207 MET B O 1
ATOM 3943 N N . GLY B 1 208 ? 7.73 -29.672 -8.539 1 98.62 208 GLY B N 1
ATOM 3944 C CA . GLY B 1 208 ? 6.828 -30.766 -8.188 1 98.62 208 GLY B CA 1
ATOM 3945 C C . GLY B 1 208 ? 5.453 -30.625 -8.812 1 98.62 208 GLY B C 1
ATOM 3946 O O . GLY B 1 208 ? 5.254 -29.797 -9.703 1 98.62 208 GLY B O 1
ATOM 3947 N N . ILE B 1 209 ? 4.574 -31.484 -8.375 1 98.38 209 ILE B N 1
ATOM 3948 C CA . ILE B 1 209 ? 3.24 -31.578 -8.953 1 98.38 209 ILE B CA 1
ATOM 3949 C C . ILE B 1 209 ? 2.213 -30.984 -7.984 1 98.38 209 ILE B C 1
ATOM 3951 O O . ILE B 1 209 ? 2.17 -31.375 -6.812 1 98.38 209 ILE B O 1
ATOM 3955 N N . GLY B 1 210 ? 1.509 -30 -8.414 1 96.81 210 GLY B N 1
ATOM 3956 C CA . GLY B 1 210 ? 0.408 -29.391 -7.684 1 96.81 210 GLY B CA 1
ATOM 3957 C C . GLY B 1 210 ? -0.799 -29.094 -8.555 1 96.81 210 GLY B C 1
ATOM 3958 O O . GLY B 1 210 ? -0.958 -29.688 -9.625 1 96.81 210 GLY B O 1
ATOM 3959 N N . GLY B 1 211 ? -1.667 -28.266 -8.07 1 95.75 211 GLY B N 1
ATOM 3960 C CA . GLY B 1 211 ? -2.877 -27.969 -8.82 1 95.75 211 GLY B CA 1
ATOM 3961 C C . GLY B 1 211 ? -2.629 -27.047 -10 1 95.75 211 GLY B C 1
ATOM 3962 O O . GLY B 1 211 ? -1.855 -26.094 -9.906 1 95.75 211 GLY B O 1
ATOM 3963 N N . ALA B 1 212 ? -3.307 -27.359 -11.125 1 96.62 212 ALA B N 1
ATOM 3964 C CA . ALA B 1 212 ? -3.16 -26.562 -12.336 1 96.62 212 ALA B CA 1
ATOM 3965 C C . ALA B 1 212 ? -3.713 -25.156 -12.141 1 96.62 212 ALA B C 1
ATOM 3967 O O . ALA B 1 212 ? -3.111 -24.188 -12.594 1 96.62 212 ALA B O 1
ATOM 3968 N N . PRO B 1 213 ? -4.91 -25 -11.461 1 96 213 PRO B N 1
ATOM 3969 C CA . PRO B 1 213 ? -5.402 -23.641 -11.219 1 96 213 PRO B CA 1
ATOM 3970 C C . PRO B 1 213 ? -4.391 -22.766 -10.484 1 96 213 PRO B C 1
ATOM 3972 O O . PRO B 1 213 ? -4.168 -21.625 -10.867 1 96 213 PRO B O 1
ATOM 3975 N N . GLU B 1 214 ? -3.717 -23.328 -9.484 1 97.12 214 GLU B N 1
ATOM 3976 C CA . GLU B 1 214 ? -2.686 -22.609 -8.75 1 97.12 214 GLU B CA 1
ATOM 3977 C C . GLU B 1 214 ? -1.505 -22.266 -9.656 1 97.12 214 GLU B C 1
ATOM 3979 O O . GLU B 1 214 ? -0.85 -21.234 -9.461 1 97.12 214 GLU B O 1
ATOM 3984 N N . GLY B 1 215 ? -1.275 -23.109 -10.602 1 98.06 215 GLY B N 1
ATOM 3985 C CA . GLY B 1 215 ? -0.236 -22.828 -11.578 1 98.06 215 GLY B CA 1
ATOM 3986 C C . GLY B 1 215 ? -0.499 -21.578 -12.383 1 98.06 215 GLY B C 1
ATOM 3987 O O . GLY B 1 215 ? 0.425 -20.812 -12.664 1 98.06 215 GLY B O 1
ATOM 3988 N N . VAL B 1 216 ? -1.714 -21.375 -12.742 1 98.12 216 VAL B N 1
ATOM 3989 C CA . VAL B 1 216 ? -2.092 -20.188 -13.516 1 98.12 216 VAL B CA 1
ATOM 3990 C C . VAL B 1 216 ? -1.92 -18.938 -12.656 1 98.12 216 VAL B C 1
ATOM 3992 O O . VAL B 1 216 ? -1.401 -17.922 -13.125 1 98.12 216 VAL B O 1
ATOM 3995 N N . LEU B 1 217 ? -2.324 -19 -11.398 1 98.5 217 LEU B N 1
ATOM 3996 C CA . LEU B 1 217 ? -2.127 -17.891 -10.469 1 98.5 217 LEU B CA 1
ATOM 3997 C C . LEU B 1 217 ? -0.643 -17.594 -10.297 1 98.5 217 LEU B C 1
ATOM 3999 O O . LEU B 1 217 ? -0.238 -16.422 -10.312 1 98.5 217 LEU B O 1
ATOM 4003 N N . ALA B 1 218 ? 0.1 -18.625 -10.148 1 98.62 218 ALA B N 1
ATOM 4004 C CA . ALA B 1 218 ? 1.546 -18.453 -10.031 1 98.62 218 ALA B CA 1
ATOM 4005 C C . ALA B 1 218 ? 2.123 -17.781 -11.273 1 98.62 218 ALA B C 1
ATOM 4007 O O . ALA B 1 218 ? 2.965 -16.891 -11.164 1 98.62 218 ALA B O 1
ATOM 4008 N N . ALA B 1 219 ? 1.656 -18.219 -12.414 1 98.81 219 ALA B N 1
ATOM 4009 C CA . ALA B 1 219 ? 2.133 -17.641 -13.672 1 98.81 219 ALA B CA 1
ATOM 4010 C C . ALA B 1 219 ? 1.855 -16.141 -13.727 1 98.81 219 ALA B C 1
ATOM 4012 O O . ALA B 1 219 ? 2.709 -15.359 -14.148 1 98.81 219 ALA B O 1
ATOM 4013 N N . ALA B 1 220 ? 0.696 -15.758 -13.328 1 98.5 220 ALA B N 1
ATOM 4014 C CA . ALA B 1 220 ? 0.336 -14.344 -13.297 1 98.5 220 ALA B CA 1
ATOM 4015 C C . ALA B 1 220 ? 1.291 -13.555 -12.406 1 98.5 220 ALA B C 1
ATOM 4017 O O . ALA B 1 220 ? 1.792 -12.5 -12.805 1 98.5 220 ALA B O 1
ATOM 4018 N N . ALA B 1 221 ? 1.559 -14.086 -11.273 1 98.12 221 ALA B N 1
ATOM 4019 C CA . ALA B 1 221 ? 2.461 -13.43 -10.336 1 98.12 221 ALA B CA 1
ATOM 4020 C C . ALA B 1 221 ? 3.879 -13.352 -10.898 1 98.12 221 ALA B C 1
ATOM 4022 O O . ALA B 1 221 ? 4.523 -12.305 -10.836 1 98.12 221 ALA B O 1
ATOM 4023 N N . LEU B 1 222 ? 4.32 -14.461 -11.414 1 98.12 222 LEU B N 1
ATOM 4024 C CA . LEU B 1 222 ? 5.688 -14.547 -11.914 1 98.12 222 LEU B CA 1
ATOM 4025 C C . LEU B 1 222 ? 5.891 -13.625 -13.109 1 98.12 222 LEU B C 1
ATOM 4027 O O . LEU B 1 222 ? 6.973 -13.062 -13.289 1 98.12 222 LEU B O 1
ATOM 4031 N N . LYS B 1 223 ? 4.887 -13.508 -13.891 1 97.19 223 LYS B N 1
ATOM 4032 C CA . LYS B 1 223 ? 4.973 -12.578 -15.008 1 97.19 223 LYS B CA 1
ATOM 4033 C C . LYS B 1 223 ? 5.207 -11.148 -14.523 1 97.19 223 LYS B C 1
ATOM 4035 O O . LYS B 1 223 ? 5.969 -10.398 -15.133 1 97.19 223 LYS B O 1
ATOM 4040 N N . CYS B 1 224 ? 4.609 -10.789 -13.5 1 96.12 224 CYS B N 1
ATOM 4041 C CA . CYS B 1 224 ? 4.781 -9.461 -12.914 1 96.12 224 CYS B CA 1
ATOM 4042 C C . CYS B 1 224 ? 6.176 -9.305 -12.32 1 96.12 224 CYS B C 1
ATOM 4044 O O . CYS B 1 224 ? 6.758 -8.219 -12.367 1 96.12 224 CYS B O 1
ATOM 4046 N N . LEU B 1 225 ? 6.727 -10.398 -11.797 1 96.5 225 LEU B N 1
ATOM 4047 C CA . LEU B 1 225 ? 7.957 -10.328 -11.023 1 96.5 225 LEU B CA 1
ATOM 4048 C C . LEU B 1 225 ? 9.172 -10.617 -11.898 1 96.5 225 LEU B C 1
ATOM 4050 O O . LEU B 1 225 ? 10.312 -10.414 -11.477 1 96.5 225 LEU B O 1
ATOM 4054 N N . GLY B 1 226 ? 8.922 -11.148 -13.078 1 95.12 226 GLY B N 1
ATOM 4055 C CA . GLY B 1 226 ? 10.008 -11.461 -13.992 1 95.12 226 GLY B CA 1
ATOM 4056 C C . GLY B 1 226 ? 10.547 -12.867 -13.805 1 95.12 226 GLY B C 1
ATOM 4057 O O . GLY B 1 226 ? 11.57 -13.227 -14.391 1 95.12 226 GLY B O 1
ATOM 4058 N N . GLY B 1 227 ? 9.859 -13.656 -12.969 1 97.12 227 GLY B N 1
ATOM 4059 C CA . GLY B 1 227 ? 10.211 -15.062 -12.836 1 97.12 227 GLY B CA 1
ATOM 4060 C C . GLY B 1 227 ? 9.648 -15.93 -13.945 1 97.12 227 GLY B C 1
ATOM 4061 O O . GLY B 1 227 ? 9.102 -15.414 -14.922 1 97.12 227 GLY B O 1
ATOM 4062 N N . GLU B 1 228 ? 9.875 -17.25 -13.766 1 98.31 228 GLU B N 1
ATOM 4063 C CA . GLU B 1 228 ? 9.406 -18.172 -14.805 1 98.31 228 GLU B CA 1
ATOM 4064 C C . GLU B 1 228 ? 8.773 -19.422 -14.188 1 98.31 228 GLU B C 1
ATOM 4066 O O . GLU B 1 228 ? 9.266 -19.953 -13.195 1 98.31 228 GLU B O 1
ATOM 4071 N N . ILE B 1 229 ? 7.723 -19.828 -14.82 1 98.88 229 ILE B N 1
ATOM 4072 C CA . ILE B 1 229 ? 7.148 -21.156 -14.562 1 98.88 229 ILE B CA 1
ATOM 4073 C C . ILE B 1 229 ? 7.148 -21.969 -15.844 1 98.88 229 ILE B C 1
ATOM 4075 O O . ILE B 1 229 ? 6.848 -21.453 -16.922 1 98.88 229 ILE B O 1
ATOM 4079 N N . GLN B 1 230 ? 7.609 -23.109 -15.805 1 98.88 230 GLN B N 1
ATOM 4080 C CA . GLN B 1 230 ? 7.375 -24.172 -16.781 1 98.88 230 GLN B CA 1
ATOM 4081 C C . GLN B 1 230 ? 6.492 -25.281 -16.188 1 98.88 230 GLN B C 1
ATOM 4083 O O . GLN B 1 230 ? 6.68 -25.688 -15.039 1 98.88 230 GLN B O 1
ATOM 4088 N N . ALA B 1 231 ? 5.516 -25.672 -16.984 1 98.62 231 ALA B N 1
ATOM 4089 C CA . ALA B 1 231 ? 4.531 -26.578 -16.391 1 98.62 231 ALA B CA 1
ATOM 4090 C C . ALA B 1 231 ? 4.031 -27.578 -17.422 1 98.62 231 ALA B C 1
ATOM 4092 O O . ALA B 1 231 ? 4.102 -27.328 -18.625 1 98.62 231 ALA B O 1
ATOM 4093 N N . ARG B 1 232 ? 3.59 -28.641 -16.938 1 98.31 232 ARG B N 1
ATOM 4094 C CA . ARG B 1 232 ? 3 -29.703 -17.75 1 98.31 232 ARG B CA 1
ATOM 4095 C C . ARG B 1 232 ? 1.817 -30.344 -17.031 1 98.31 232 ARG B C 1
ATOM 4097 O O . ARG B 1 232 ? 1.926 -30.734 -15.875 1 98.31 232 ARG B O 1
ATOM 4104 N N . PHE B 1 233 ? 0.692 -30.453 -17.781 1 97.81 233 PHE B N 1
ATOM 4105 C CA . PHE B 1 233 ? -0.493 -31.062 -17.188 1 97.81 233 PHE B CA 1
ATOM 4106 C C . PHE B 1 233 ? -0.269 -32.562 -16.938 1 97.81 233 PHE B C 1
ATOM 4108 O O . PHE B 1 233 ? 0.376 -33.219 -17.734 1 97.81 233 PHE B O 1
ATOM 4115 N N . VAL B 1 234 ? -0.801 -33 -15.789 1 97.25 234 VAL B N 1
ATOM 4116 C CA . VAL B 1 234 ? -0.64 -34.406 -15.398 1 97.25 234 VAL B CA 1
ATOM 4117 C C . VAL B 1 234 ? -2.008 -35.031 -15.133 1 97.25 234 VAL B C 1
ATOM 4119 O O . VAL B 1 234 ? -2.371 -35.281 -13.984 1 97.25 234 VAL B O 1
ATOM 4122 N N . PRO B 1 235 ? -2.74 -35.375 -16.25 1 96.31 235 PRO B N 1
ATOM 4123 C CA . PRO B 1 235 ? -4.016 -36.062 -16.031 1 96.31 235 PRO B CA 1
ATOM 4124 C C . PRO B 1 235 ? -3.85 -37.406 -15.336 1 96.31 235 PRO B C 1
ATOM 4126 O O . PRO B 1 235 ? -2.893 -38.125 -15.609 1 96.31 235 PRO B O 1
ATOM 4129 N N . GLN B 1 236 ? -4.742 -37.656 -14.438 1 95.5 236 GLN B N 1
ATOM 4130 C CA . GLN B 1 236 ? -4.641 -38.875 -13.625 1 95.5 236 GLN B CA 1
ATOM 4131 C C . GLN B 1 236 ? -5.461 -40.031 -14.227 1 95.5 236 GLN B C 1
ATOM 4133 O O . GLN B 1 236 ? -5.297 -41.188 -13.844 1 95.5 236 GLN B O 1
ATOM 4138 N N . ASN B 1 237 ? -6.414 -39.719 -15.094 1 95.62 237 ASN B N 1
ATOM 4139 C CA . ASN B 1 237 ? -7.273 -40.719 -15.75 1 95.62 237 ASN B CA 1
ATOM 4140 C C . ASN B 1 237 ? -7.715 -40.25 -17.125 1 95.62 237 ASN B C 1
ATOM 4142 O O . ASN B 1 237 ? -7.359 -39.125 -17.562 1 95.62 237 ASN B O 1
ATOM 4146 N N . GLU B 1 238 ? -8.367 -41.094 -17.797 1 94.94 238 GLU B N 1
ATOM 4147 C CA . GLU B 1 238 ? -8.75 -40.781 -19.188 1 94.94 238 GLU B CA 1
ATOM 4148 C C . GLU B 1 238 ? -9.773 -39.656 -19.25 1 94.94 238 GLU B C 1
ATOM 4150 O O . GLU B 1 238 ? -9.781 -38.875 -20.188 1 94.94 238 GLU B O 1
ATOM 4155 N N . GLU B 1 239 ? -10.594 -39.594 -18.266 1 93.88 239 GLU B N 1
ATOM 4156 C CA . GLU B 1 239 ? -11.578 -38.531 -18.203 1 93.88 239 GLU B CA 1
ATOM 4157 C C . GLU B 1 239 ? -10.898 -37.156 -18.125 1 93.88 239 GLU B C 1
ATOM 4159 O O . GLU B 1 239 ? -11.289 -36.219 -18.828 1 93.88 239 GLU B O 1
ATOM 4164 N N . GLU B 1 240 ? -9.961 -37.062 -17.25 1 93.5 240 GLU B N 1
ATOM 4165 C CA . GLU B 1 240 ? -9.188 -35.812 -17.125 1 93.5 240 GLU B CA 1
ATOM 4166 C C . GLU B 1 240 ? -8.453 -35.5 -18.422 1 93.5 240 GLU B C 1
ATOM 4168 O O . GLU B 1 240 ? -8.375 -34.344 -18.828 1 93.5 240 GLU B O 1
ATOM 4173 N N . ARG B 1 241 ? -7.98 -36.5 -19.078 1 94.88 241 ARG B N 1
ATOM 4174 C CA . ARG B 1 241 ? -7.262 -36.312 -20.344 1 94.88 241 ARG B CA 1
ATOM 4175 C C . ARG B 1 241 ? -8.188 -35.781 -21.422 1 94.88 241 ARG B C 1
ATOM 4177 O O . ARG B 1 241 ? -7.809 -34.875 -22.172 1 94.88 241 ARG B O 1
ATOM 4184 N N . ALA B 1 242 ? -9.281 -36.344 -21.469 1 93.94 242 ALA B N 1
ATOM 4185 C CA . ALA B 1 242 ? -10.273 -35.906 -22.438 1 93.94 242 ALA B CA 1
ATOM 4186 C C . ALA B 1 242 ? -10.688 -34.469 -22.172 1 93.9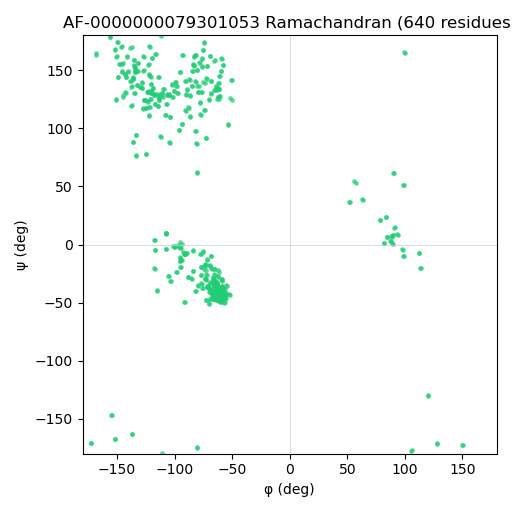4 242 ALA B C 1
ATOM 4188 O O . ALA B 1 242 ? -10.836 -33.656 -23.109 1 93.94 242 ALA B O 1
ATOM 4189 N N . ARG B 1 243 ? -10.875 -34.156 -20.953 1 90.06 243 ARG B N 1
ATOM 4190 C CA . ARG B 1 243 ? -11.234 -32.812 -20.562 1 90.06 243 ARG B CA 1
ATOM 4191 C C . ARG B 1 243 ? -10.148 -31.812 -20.969 1 90.06 243 ARG B C 1
ATOM 4193 O O . ARG B 1 243 ? -10.445 -30.734 -21.469 1 90.06 243 ARG B O 1
ATOM 4200 N N . LEU B 1 244 ? -8.953 -32.156 -20.703 1 92.38 244 LEU B N 1
ATOM 4201 C CA . LEU B 1 244 ? -7.812 -31.312 -21.078 1 92.38 244 LEU B CA 1
ATOM 4202 C C . LEU B 1 244 ? -7.805 -31.047 -22.578 1 92.38 244 LEU B C 1
ATOM 4204 O O . LEU B 1 244 ? -7.66 -29.891 -23 1 92.38 244 LEU B O 1
ATOM 4208 N N . ARG B 1 245 ? -8.016 -32.031 -23.344 1 92.19 245 ARG B N 1
ATOM 4209 C CA . ARG B 1 245 ? -8.016 -31.906 -24.797 1 92.19 245 ARG B CA 1
ATOM 4210 C C . ARG B 1 245 ? -9.164 -31.016 -25.266 1 92.19 245 ARG B C 1
ATOM 4212 O O . ARG B 1 245 ? -8.984 -30.188 -26.141 1 92.19 245 ARG B O 1
ATOM 4219 N N . ALA B 1 246 ? -10.227 -31.25 -24.641 1 89.81 246 ALA B N 1
ATOM 4220 C CA . ALA B 1 246 ? -11.414 -30.484 -25 1 89.81 246 ALA B CA 1
ATOM 4221 C C . ALA B 1 246 ? -11.203 -28.984 -24.734 1 89.81 246 ALA B C 1
ATOM 4223 O O . ALA B 1 246 ? -11.773 -28.141 -25.438 1 89.81 246 ALA B O 1
ATOM 4224 N N . MET B 1 247 ? -10.398 -28.703 -23.828 1 86.44 247 MET B N 1
ATOM 4225 C CA . MET B 1 247 ? -10.156 -27.312 -23.453 1 86.44 247 MET B CA 1
ATOM 4226 C C . MET B 1 247 ? -8.953 -26.734 -24.203 1 86.44 247 MET B C 1
ATOM 4228 O O . MET B 1 247 ? -8.531 -25.609 -23.938 1 86.44 247 MET B O 1
ATOM 4232 N N . GLY B 1 248 ? -8.398 -27.578 -25.031 1 85.88 248 GLY B N 1
ATOM 4233 C CA . GLY B 1 248 ? -7.305 -27.109 -25.859 1 85.88 248 GLY B CA 1
ATOM 4234 C C . GLY B 1 248 ? -5.941 -27.312 -25.219 1 85.88 248 GLY B C 1
ATOM 4235 O O . GLY B 1 248 ? -4.949 -26.734 -25.656 1 85.88 248 GLY B O 1
ATOM 4236 N N . GLY B 1 249 ? -5.922 -28.109 -24.234 1 90.19 249 GLY B N 1
ATOM 4237 C CA . GLY B 1 249 ? -4.66 -28.406 -23.578 1 90.19 249 GLY B CA 1
ATOM 4238 C C . GLY B 1 249 ? -3.984 -29.656 -24.125 1 90.19 249 GLY B C 1
ATOM 4239 O O . GLY B 1 249 ? -4.578 -30.391 -24.906 1 90.19 249 GLY B O 1
ATOM 4240 N N . ASP B 1 250 ? -2.686 -29.781 -23.828 1 93.62 250 ASP B N 1
ATOM 4241 C CA . ASP B 1 250 ? -1.854 -30.891 -24.266 1 93.62 250 ASP B CA 1
ATOM 4242 C C . ASP B 1 250 ? -0.949 -31.375 -23.125 1 93.62 250 ASP B C 1
ATOM 4244 O O . ASP B 1 250 ? -0.152 -30.594 -22.594 1 93.62 250 ASP B O 1
ATOM 4248 N N . GLU B 1 251 ? -1.087 -32.625 -22.734 1 94.12 251 GLU B N 1
ATOM 4249 C CA . GLU B 1 251 ? -0.325 -33.156 -21.609 1 94.12 251 GLU B CA 1
ATOM 4250 C C . GLU B 1 251 ? 1.144 -33.344 -21.984 1 94.12 251 GLU B C 1
ATOM 4252 O O . GLU B 1 251 ? 1.988 -33.531 -21.109 1 94.12 251 GLU B O 1
ATOM 4257 N N . ASN B 1 252 ? 1.492 -33.281 -23.25 1 94.69 252 ASN B N 1
ATOM 4258 C CA . ASN B 1 252 ? 2.865 -33.5 -23.703 1 94.69 252 ASN B CA 1
ATOM 4259 C C . ASN B 1 252 ? 3.574 -32.156 -23.953 1 94.69 252 ASN B C 1
ATOM 4261 O O . ASN B 1 252 ? 4.762 -32.156 -24.297 1 94.69 252 ASN B O 1
ATOM 4265 N N . ARG B 1 253 ? 2.895 -31.172 -23.781 1 96.38 253 ARG B N 1
ATOM 4266 C CA . ARG B 1 253 ? 3.432 -29.844 -24.031 1 96.38 253 ARG B CA 1
ATOM 4267 C C . ARG B 1 253 ? 3.898 -29.188 -22.734 1 96.38 253 ARG B C 1
ATOM 4269 O O . ARG B 1 253 ? 3.246 -29.328 -21.688 1 96.38 253 ARG B O 1
ATOM 4276 N N . VAL B 1 254 ? 5.047 -28.562 -22.797 1 98.25 254 VAL B N 1
ATOM 4277 C CA . VAL B 1 254 ? 5.496 -27.719 -21.703 1 98.25 254 VAL B CA 1
ATOM 4278 C C . VAL B 1 254 ? 4.965 -26.312 -21.875 1 98.25 254 VAL B C 1
ATOM 4280 O O . VAL B 1 254 ? 5.227 -25.672 -22.906 1 98.25 254 VAL B O 1
ATOM 4283 N N . TYR B 1 255 ? 4.168 -25.891 -20.953 1 98.12 255 TYR B N 1
ATOM 4284 C CA . TYR B 1 255 ? 3.627 -24.547 -20.938 1 98.12 255 TYR B CA 1
ATOM 4285 C C . TYR B 1 255 ? 4.539 -23.609 -20.156 1 98.12 255 TYR B C 1
ATOM 4287 O O . TYR B 1 255 ? 5.07 -23.969 -19.109 1 98.12 255 TYR B O 1
ATOM 4295 N N . ARG B 1 256 ? 4.707 -22.422 -20.625 1 98.44 256 ARG B N 1
ATOM 4296 C CA . ARG B 1 256 ? 5.523 -21.422 -19.953 1 98.44 256 ARG B CA 1
ATOM 4297 C C . ARG B 1 256 ? 4.66 -20.297 -19.406 1 98.44 256 ARG B C 1
ATOM 4299 O O . ARG B 1 256 ? 3.436 -20.297 -19.562 1 98.44 256 ARG B O 1
ATOM 4306 N N . THR B 1 257 ? 5.328 -19.359 -18.797 1 98.56 257 THR B N 1
ATOM 4307 C CA . THR B 1 257 ? 4.633 -18.25 -18.156 1 98.56 257 THR B CA 1
ATOM 4308 C C . THR B 1 257 ? 3.67 -17.562 -19.125 1 98.56 257 THR B C 1
ATOM 4310 O O . THR B 1 257 ? 2.5 -17.359 -18.797 1 98.56 257 THR B O 1
ATOM 4313 N N . GLU B 1 258 ? 4.094 -17.359 -20.344 1 97.94 258 GLU B N 1
ATOM 4314 C CA . GLU B 1 258 ? 3.316 -16.625 -21.344 1 97.94 258 GLU B CA 1
ATOM 4315 C C . GLU B 1 258 ? 2.131 -17.453 -21.828 1 97.94 258 GLU B C 1
ATOM 4317 O O . GLU B 1 258 ? 1.137 -16.891 -22.312 1 97.94 258 GLU B O 1
ATOM 4322 N N . ASP B 1 259 ? 2.303 -18.719 -21.719 1 97.69 259 ASP B N 1
ATOM 4323 C CA . ASP B 1 259 ? 1.207 -19.594 -22.125 1 97.69 259 ASP B CA 1
ATOM 4324 C C . ASP B 1 259 ? 0.099 -19.609 -21.078 1 97.69 259 ASP B C 1
ATOM 4326 O O . ASP B 1 259 ? -1.086 -19.625 -21.422 1 97.69 259 ASP B O 1
ATOM 4330 N N . LEU B 1 260 ? 0.474 -19.562 -19.828 1 98.06 260 LEU B N 1
ATOM 4331 C CA . LEU B 1 260 ? -0.465 -19.703 -18.734 1 98.06 260 LEU B CA 1
ATOM 4332 C C . LEU B 1 260 ? -1.095 -18.359 -18.375 1 98.06 260 LEU B C 1
ATOM 4334 O O . LEU B 1 260 ? -2.213 -18.312 -17.859 1 98.06 260 LEU B O 1
ATOM 4338 N N . ALA B 1 261 ? -0.357 -17.312 -18.609 1 98.31 261 ALA B N 1
ATOM 4339 C CA . ALA B 1 261 ? -0.815 -15.938 -18.406 1 98.31 261 ALA B CA 1
ATOM 4340 C C . ALA B 1 261 ? -0.466 -15.055 -19.609 1 98.31 261 ALA B C 1
ATOM 4342 O O . ALA B 1 261 ? 0.396 -14.18 -19.5 1 98.31 261 ALA B O 1
ATOM 4343 N N . PRO B 1 262 ? -1.206 -15.188 -20.656 1 97.94 262 PRO B N 1
ATOM 4344 C CA . PRO B 1 262 ? -0.842 -14.5 -21.906 1 97.94 262 PRO B CA 1
ATOM 4345 C C . PRO B 1 262 ? -1.198 -13.016 -21.891 1 97.94 262 PRO B C 1
ATOM 4347 O O . PRO B 1 262 ? -0.784 -12.266 -22.781 1 97.94 262 PRO B O 1
ATOM 4350 N N . GLY B 1 263 ? -1.892 -12.555 -20.906 1 97.5 263 GLY B N 1
ATOM 4351 C CA . GLY B 1 263 ? -2.375 -11.188 -20.859 1 97.5 263 GLY B CA 1
ATOM 4352 C C . GLY B 1 263 ? -1.261 -10.156 -20.906 1 97.5 263 GLY B C 1
ATOM 4353 O O . GLY B 1 263 ? -0.148 -10.414 -20.453 1 97.5 263 GLY B O 1
ATOM 4354 N N . LYS B 1 264 ? -1.607 -9.031 -21.484 1 96.94 264 LYS B N 1
ATOM 4355 C CA . LYS B 1 264 ? -0.681 -7.906 -21.516 1 96.94 264 LYS B CA 1
ATOM 4356 C C . LYS B 1 264 ? -0.823 -7.039 -20.281 1 96.94 264 LYS B C 1
ATOM 4358 O O . LYS B 1 264 ? 0.118 -6.34 -19.891 1 96.94 264 LYS B O 1
ATOM 4363 N N . GLU B 1 265 ? -1.991 -7.027 -19.719 1 97 265 GLU B N 1
ATOM 4364 C CA . GLU B 1 265 ? -2.256 -6.375 -18.438 1 97 265 GLU B CA 1
ATOM 4365 C C . GLU B 1 265 ? -2.688 -7.383 -17.391 1 97 265 GLU B C 1
ATOM 4367 O O . GLU B 1 265 ? -3.674 -8.102 -17.562 1 97 265 GLU B O 1
ATOM 4372 N N . ILE B 1 266 ? -1.949 -7.441 -16.359 1 97.5 266 ILE B N 1
ATOM 4373 C CA . ILE B 1 266 ? -2.234 -8.375 -15.273 1 97.5 266 ILE B CA 1
ATOM 4374 C C . ILE B 1 266 ? -2.104 -7.652 -13.93 1 97.5 266 ILE B C 1
ATOM 4376 O O . ILE B 1 266 ? -1.15 -6.902 -13.711 1 97.5 266 ILE B O 1
ATOM 4380 N N . VAL B 1 267 ? -3.08 -7.801 -13.102 1 97.19 267 VAL B N 1
ATOM 4381 C CA . VAL B 1 267 ? -3.027 -7.375 -11.711 1 97.19 267 VAL B CA 1
ATOM 4382 C C . VAL B 1 267 ? -3.076 -8.594 -10.797 1 97.19 267 VAL B C 1
ATOM 4384 O O . VAL B 1 267 ? -3.943 -9.461 -10.945 1 97.19 267 VAL B O 1
ATOM 4387 N N . PHE B 1 268 ? -2.121 -8.688 -9.984 1 98 268 PHE B N 1
ATOM 4388 C CA . PHE B 1 268 ? -2.074 -9.758 -9 1 98 268 PHE B CA 1
ATOM 4389 C C . PHE B 1 268 ? -2.043 -9.188 -7.582 1 98 268 PHE B C 1
ATOM 4391 O O . PHE B 1 268 ? -1.328 -8.219 -7.316 1 98 268 PHE B O 1
ATOM 4398 N N . ALA B 1 269 ? -2.811 -9.805 -6.66 1 98.25 269 ALA B N 1
ATOM 4399 C CA . ALA B 1 269 ? -2.791 -9.383 -5.262 1 98.25 269 ALA B CA 1
ATOM 4400 C C . ALA B 1 269 ? -2.908 -10.578 -4.328 1 98.25 269 ALA B C 1
ATOM 4402 O O . ALA B 1 269 ? -3.543 -11.586 -4.668 1 98.25 269 ALA B O 1
ATOM 4403 N N . ALA B 1 270 ? -2.281 -10.477 -3.227 1 98.44 270 ALA B N 1
ATOM 4404 C CA . ALA B 1 270 ? -2.385 -11.461 -2.146 1 98.44 270 ALA B CA 1
ATOM 4405 C C . ALA B 1 270 ? -2.381 -10.773 -0.783 1 98.44 270 ALA B C 1
ATOM 4407 O O . ALA B 1 270 ? -1.72 -9.75 -0.598 1 98.44 270 ALA B O 1
ATOM 4408 N N . THR B 1 271 ? -3.102 -11.258 0.162 1 98.56 271 THR B N 1
ATOM 4409 C CA . THR B 1 271 ? -3.141 -10.766 1.535 1 98.56 271 THR B CA 1
ATOM 4410 C C . THR B 1 271 ? -2.957 -11.914 2.525 1 98.56 271 THR B C 1
ATOM 4412 O O . THR B 1 271 ? -3.529 -12.992 2.348 1 98.56 271 THR B O 1
ATOM 4415 N N . GLY B 1 272 ? -2.152 -11.734 3.525 1 98.31 272 GLY B N 1
ATOM 4416 C CA . GLY B 1 272 ? -1.916 -12.75 4.535 1 98.31 272 GLY B CA 1
ATOM 4417 C C . GLY B 1 272 ? -3.123 -13.008 5.418 1 98.31 272 GLY B C 1
ATOM 4418 O O . GLY B 1 272 ? -3.752 -12.062 5.906 1 98.31 272 GLY B O 1
ATOM 4419 N N . ILE B 1 273 ? -3.457 -14.258 5.551 1 98.19 273 ILE B N 1
ATOM 4420 C CA . ILE B 1 273 ? -4.438 -14.68 6.543 1 98.19 273 ILE B CA 1
ATOM 4421 C C . ILE B 1 273 ? -3.73 -15.039 7.848 1 98.19 273 ILE B C 1
ATOM 4423 O O . ILE B 1 273 ? -4.129 -14.586 8.922 1 98.19 273 ILE B O 1
ATOM 4427 N N . THR B 1 274 ? -2.705 -15.844 7.742 1 97.25 274 THR B N 1
ATOM 4428 C CA . THR B 1 274 ? -1.781 -16.156 8.828 1 97.25 274 THR B CA 1
ATOM 4429 C C . THR B 1 274 ? -0.373 -15.68 8.492 1 97.25 274 THR B C 1
ATOM 4431 O O . THR B 1 274 ? -0.069 -15.383 7.336 1 97.25 274 THR B O 1
ATOM 4434 N N . ASP B 1 275 ? 0.452 -15.617 9.516 1 95.44 275 ASP B N 1
ATOM 4435 C CA . ASP B 1 275 ? 1.818 -15.148 9.305 1 95.44 275 ASP B CA 1
ATOM 4436 C C . ASP B 1 275 ? 2.57 -16.047 8.336 1 95.44 275 ASP B C 1
ATOM 4438 O O . ASP B 1 275 ? 2.359 -17.266 8.32 1 95.44 275 ASP B O 1
ATOM 4442 N N . GLY B 1 276 ? 3.443 -15.359 7.547 1 92.88 276 GLY B N 1
ATOM 4443 C CA . GLY B 1 276 ? 4.219 -16.141 6.598 1 92.88 276 GLY B CA 1
ATOM 4444 C C . GLY B 1 276 ? 5.559 -15.516 6.262 1 92.88 276 GLY B C 1
ATOM 4445 O O . GLY B 1 276 ? 6.008 -14.594 6.945 1 92.88 276 GLY B O 1
ATOM 4446 N N . ASP B 1 277 ? 6.18 -16.062 5.199 1 87.25 277 ASP B N 1
ATOM 4447 C CA . ASP B 1 277 ? 7.531 -15.68 4.801 1 87.25 277 ASP B CA 1
ATOM 4448 C C . ASP B 1 277 ? 7.535 -14.297 4.164 1 87.25 277 ASP B C 1
ATOM 4450 O O . ASP B 1 277 ? 8.531 -13.57 4.25 1 87.25 277 ASP B O 1
ATOM 4454 N N . ILE B 1 278 ? 6.398 -13.984 3.543 1 93.69 278 ILE B N 1
ATOM 4455 C CA . ILE B 1 278 ? 6.359 -12.75 2.764 1 93.69 278 ILE B CA 1
ATOM 4456 C C . ILE B 1 278 ? 5.359 -11.773 3.385 1 93.69 278 ILE B C 1
ATOM 4458 O O . ILE B 1 278 ? 5.633 -10.578 3.49 1 93.69 278 ILE B O 1
ATOM 4462 N N . LEU B 1 279 ? 4.266 -12.367 3.83 1 96.69 279 LEU B N 1
ATOM 4463 C CA . LEU B 1 279 ? 3.172 -11.523 4.312 1 96.69 279 LEU B CA 1
ATOM 4464 C C . LEU B 1 279 ? 2.84 -11.852 5.762 1 96.69 279 LEU B C 1
ATOM 4466 O O . LEU B 1 279 ? 2.867 -13.016 6.168 1 96.69 279 LEU B O 1
ATOM 4470 N N . GLU B 1 280 ? 2.471 -10.852 6.512 1 96.56 280 GLU B N 1
ATOM 4471 C CA . GLU B 1 280 ? 1.99 -11.031 7.879 1 96.56 280 GLU B CA 1
ATOM 4472 C C . GLU B 1 280 ? 0.502 -11.359 7.902 1 96.56 280 GLU B C 1
ATOM 4474 O O . GLU B 1 280 ? -0.247 -10.945 7.016 1 96.56 280 GLU B O 1
ATOM 4479 N N . GLY B 1 281 ? 0.15 -12.117 8.906 1 97.19 281 GLY B N 1
ATOM 4480 C CA . GLY B 1 281 ? -1.256 -12.445 9.062 1 97.19 281 GLY B CA 1
ATOM 4481 C C . GLY B 1 281 ? -2.084 -11.297 9.602 1 97.19 281 GLY B C 1
ATOM 4482 O O . GLY B 1 281 ? -1.535 -10.305 10.086 1 97.19 281 GLY B O 1
ATOM 4483 N N . VAL B 1 282 ? -3.4 -11.484 9.5 1 97.88 282 VAL B N 1
ATOM 4484 C CA . VAL B 1 282 ? -4.328 -10.477 10.008 1 97.88 282 VAL B CA 1
ATOM 4485 C C . VAL B 1 282 ? -4.156 -10.336 11.516 1 97.88 282 VAL B C 1
ATOM 4487 O O . VAL B 1 282 ? -4.043 -11.336 12.234 1 97.88 282 VAL B O 1
ATOM 4490 N N . ARG B 1 283 ? -4.074 -9.133 11.984 1 96.19 283 ARG B N 1
ATOM 4491 C CA . ARG B 1 283 ? -4.031 -8.828 13.406 1 96.19 283 ARG B CA 1
ATOM 4492 C C . ARG B 1 283 ? -5.184 -7.91 13.805 1 96.19 283 ARG B C 1
ATOM 4494 O O . ARG B 1 283 ? -5.234 -6.75 13.391 1 96.19 283 ARG B O 1
ATOM 4501 N N . PHE B 1 284 ? -5.98 -8.406 14.641 1 94.62 284 PHE B N 1
ATOM 4502 C CA . PHE B 1 284 ? -7.055 -7.586 15.18 1 94.62 284 PHE B CA 1
ATOM 4503 C C . PHE B 1 284 ? -6.578 -6.805 16.391 1 94.62 284 PHE B C 1
ATOM 4505 O O . PHE B 1 284 ? -5.75 -7.293 17.172 1 94.62 284 PHE B O 1
ATOM 4512 N N . PHE B 1 285 ? -6.957 -5.625 16.578 1 92.38 285 PHE B N 1
ATOM 4513 C CA . PHE B 1 285 ? -6.711 -4.809 17.766 1 92.38 285 PHE B CA 1
ATOM 4514 C C . PHE B 1 285 ? -7.961 -4.039 18.172 1 92.38 285 PHE B C 1
ATOM 4516 O O . PHE B 1 285 ? -9.008 -4.172 17.531 1 92.38 285 PHE B O 1
ATOM 4523 N N . GLY B 1 286 ? -7.871 -3.455 19.328 1 89.31 286 GLY B N 1
ATOM 4524 C CA . GLY B 1 286 ? -9.039 -2.723 19.797 1 89.31 286 GLY B CA 1
ATOM 4525 C C . GLY B 1 286 ? -9.539 -1.694 18.797 1 89.31 286 GLY B C 1
ATOM 4526 O O . GLY B 1 286 ? -8.852 -0.709 18.516 1 89.31 286 GLY B O 1
ATOM 4527 N N . GLY B 1 287 ? -10.633 -2.033 18.125 1 90.94 287 GLY B N 1
ATOM 4528 C CA . GLY B 1 287 ? -11.297 -1.085 17.234 1 90.94 287 GLY B CA 1
ATOM 4529 C C . GLY B 1 287 ? -10.828 -1.191 15.797 1 90.94 287 GLY B C 1
ATOM 4530 O O . GLY B 1 287 ? -11.125 -0.321 14.977 1 90.94 287 GLY B O 1
ATOM 4531 N N . GLY B 1 288 ? -10.008 -2.295 15.562 1 94.75 288 GLY B N 1
ATOM 4532 C CA . GLY B 1 288 ? -9.57 -2.367 14.172 1 94.75 288 GLY B CA 1
ATOM 4533 C C . GLY B 1 288 ? -8.82 -3.645 13.852 1 94.75 288 GLY B C 1
ATOM 4534 O O . GLY B 1 288 ? -8.867 -4.609 14.617 1 94.75 288 GLY B O 1
ATOM 4535 N N . ALA B 1 289 ? -8.258 -3.619 12.664 1 97.06 289 ALA B N 1
ATOM 4536 C CA . ALA B 1 289 ? -7.449 -4.746 12.195 1 97.06 289 ALA B CA 1
ATOM 4537 C C . ALA B 1 289 ? -6.332 -4.27 11.273 1 97.06 289 ALA B C 1
ATOM 4539 O O . ALA B 1 289 ? -6.398 -3.172 10.719 1 97.06 289 ALA B O 1
ATOM 4540 N N . ARG B 1 290 ? -5.363 -5.023 11.227 1 96.88 290 ARG B N 1
ATOM 4541 C CA . ARG B 1 290 ? -4.223 -4.762 10.352 1 96.88 290 ARG B CA 1
ATOM 4542 C C . ARG B 1 290 ? -4.012 -5.91 9.367 1 96.88 290 ARG B C 1
ATOM 4544 O O . ARG B 1 290 ? -4.129 -7.078 9.734 1 96.88 290 ARG B O 1
ATOM 4551 N N . THR B 1 291 ? -3.857 -5.594 8.086 1 97.94 291 THR B N 1
ATOM 4552 C CA . THR B 1 291 ? -3.59 -6.582 7.043 1 97.94 291 THR B CA 1
ATOM 4553 C C . THR B 1 291 ? -2.295 -6.246 6.305 1 97.94 291 THR B C 1
ATOM 4555 O O . THR B 1 291 ? -1.826 -5.109 6.348 1 97.94 291 THR B O 1
ATOM 4558 N N . HIS B 1 292 ? -1.703 -7.199 5.762 1 97.88 292 HIS B N 1
ATOM 4559 C CA . HIS B 1 292 ? -0.501 -7.062 4.949 1 97.88 292 HIS B CA 1
ATOM 4560 C C . HIS B 1 292 ? -0.684 -7.715 3.582 1 97.88 292 HIS B C 1
ATOM 4562 O O . HIS B 1 292 ? -1.032 -8.891 3.494 1 97.88 292 HIS B O 1
ATOM 4568 N N . SER B 1 293 ? -0.465 -6.926 2.557 1 97.88 293 SER B N 1
ATOM 4569 C CA . SER B 1 293 ? -0.767 -7.371 1.201 1 97.88 293 SER B CA 1
ATOM 4570 C C . SER B 1 293 ? 0.396 -7.094 0.255 1 97.88 293 SER B C 1
ATOM 4572 O O . SER B 1 293 ? 1.259 -6.266 0.552 1 97.88 293 SER B O 1
ATOM 4574 N N . ILE B 1 294 ? 0.444 -7.832 -0.79 1 97.62 294 ILE B N 1
ATOM 4575 C CA . ILE B 1 294 ? 1.276 -7.531 -1.948 1 97.62 294 ILE B CA 1
ATOM 4576 C C . ILE B 1 294 ? 0.396 -7.344 -3.182 1 97.62 294 ILE B C 1
ATOM 4578 O O . ILE B 1 294 ? -0.581 -8.07 -3.371 1 97.62 294 ILE B O 1
ATOM 4582 N N . VAL B 1 295 ? 0.631 -6.344 -3.961 1 96.81 295 VAL B N 1
ATOM 4583 C CA . VAL B 1 295 ? -0.068 -6.129 -5.223 1 96.81 295 VAL B CA 1
ATOM 4584 C C . VAL B 1 295 ? 0.931 -5.727 -6.309 1 96.81 295 VAL B C 1
ATOM 4586 O O . VAL B 1 295 ? 1.907 -5.027 -6.031 1 96.81 295 VAL B O 1
ATOM 4589 N N . MET B 1 296 ? 0.686 -6.223 -7.504 1 95.81 296 MET B N 1
ATOM 4590 C CA . MET B 1 296 ? 1.622 -5.953 -8.594 1 95.81 296 MET B CA 1
ATOM 4591 C C . MET B 1 296 ? 0.889 -5.828 -9.922 1 95.81 296 MET B C 1
ATOM 4593 O O . MET B 1 296 ? -0.172 -6.426 -10.109 1 95.81 296 MET B O 1
ATOM 4597 N N . GLY B 1 297 ? 1.441 -5.02 -10.758 1 94.88 297 GLY B N 1
ATOM 4598 C CA . GLY B 1 297 ? 1 -4.859 -12.133 1 94.88 297 GLY B CA 1
ATOM 4599 C C . GLY B 1 297 ? 2.078 -5.184 -13.148 1 94.88 297 GLY B C 1
ATOM 4600 O O . GLY B 1 297 ? 3.219 -4.734 -13.016 1 94.88 297 GLY B O 1
ATOM 4601 N N . HIS B 1 298 ? 1.683 -5.961 -14.094 1 95.56 298 HIS B N 1
ATOM 4602 C CA . HIS B 1 298 ? 2.654 -6.367 -15.109 1 95.56 298 HIS B CA 1
ATOM 4603 C C . HIS B 1 298 ? 3.041 -5.191 -16 1 95.56 298 HIS B C 1
ATOM 4605 O O . HIS B 1 298 ? 4.227 -4.91 -16.188 1 95.56 298 HIS B O 1
ATOM 4611 N N . ALA B 1 299 ? 2.057 -4.516 -16.516 1 93.94 299 ALA B N 1
ATOM 4612 C CA . ALA B 1 299 ? 2.314 -3.424 -17.453 1 93.94 299 ALA B CA 1
ATOM 4613 C C . ALA B 1 299 ? 2.918 -2.217 -16.75 1 93.94 299 ALA B C 1
ATOM 4615 O O . ALA B 1 299 ? 3.777 -1.527 -17.297 1 93.94 299 ALA B O 1
ATOM 4616 N N . THR B 1 300 ? 2.492 -1.946 -15.516 1 89.88 300 THR B N 1
ATOM 4617 C CA . THR B 1 300 ? 2.967 -0.779 -14.781 1 89.88 300 THR B CA 1
ATOM 4618 C C . THR B 1 300 ? 4.371 -1.022 -14.227 1 89.88 300 THR B C 1
ATOM 4620 O O . THR B 1 300 ? 5.086 -0.074 -13.898 1 89.88 300 THR B O 1
ATOM 4623 N N . ARG B 1 301 ? 4.699 -2.299 -14.008 1 93.31 301 ARG B N 1
ATOM 4624 C CA . ARG B 1 301 ? 6 -2.713 -13.492 1 93.31 301 ARG B CA 1
ATOM 4625 C C . ARG B 1 301 ? 6.238 -2.162 -12.094 1 93.31 301 ARG B C 1
ATOM 4627 O O . ARG B 1 301 ? 7.332 -1.674 -11.789 1 93.31 301 ARG B O 1
ATOM 4634 N N . VAL B 1 302 ? 5.207 -2.15 -11.297 1 93.75 302 VAL B N 1
ATOM 4635 C CA . VAL B 1 302 ? 5.305 -1.718 -9.906 1 93.75 302 VAL B CA 1
ATOM 4636 C C . VAL B 1 302 ? 4.809 -2.828 -8.984 1 93.75 302 VAL B C 1
ATOM 4638 O O . VAL B 1 302 ? 3.787 -3.463 -9.258 1 93.75 302 VAL B O 1
ATOM 4641 N N . VAL B 1 303 ? 5.551 -3.143 -7.996 1 96.06 303 VAL B N 1
ATOM 4642 C CA . VAL B 1 303 ? 5.184 -4.059 -6.922 1 96.06 303 VAL B CA 1
ATOM 4643 C C . VAL B 1 303 ? 5.02 -3.285 -5.617 1 96.06 303 VAL B C 1
ATOM 4645 O O . VAL B 1 303 ? 5.895 -2.5 -5.242 1 96.06 303 VAL B O 1
ATOM 4648 N N . ARG B 1 304 ? 3.932 -3.477 -4.895 1 96.25 304 ARG B N 1
ATOM 4649 C CA . ARG B 1 304 ? 3.67 -2.756 -3.652 1 96.25 304 ARG B CA 1
ATOM 4650 C C . ARG B 1 304 ? 3.391 -3.723 -2.506 1 96.25 304 ARG B C 1
ATOM 4652 O O . ARG B 1 304 ? 2.539 -4.605 -2.627 1 96.25 304 ARG B O 1
ATOM 4659 N N . PHE B 1 305 ? 4.133 -3.607 -1.475 1 96.94 305 PHE B N 1
ATOM 4660 C CA . PHE B 1 305 ? 3.746 -4.184 -0.192 1 96.94 305 PHE B CA 1
ATOM 4661 C C . PHE B 1 305 ? 2.934 -3.189 0.628 1 96.94 305 PHE B C 1
ATOM 4663 O O . PHE B 1 305 ? 3.371 -2.059 0.854 1 96.94 305 PHE B O 1
ATOM 4670 N N . ILE B 1 306 ? 1.792 -3.582 1.131 1 96.81 306 ILE B N 1
ATOM 4671 C CA . ILE B 1 306 ? 0.864 -2.645 1.751 1 96.81 306 ILE B CA 1
ATOM 4672 C C . ILE B 1 306 ? 0.534 -3.105 3.168 1 96.81 306 ILE B C 1
ATOM 4674 O O . ILE B 1 306 ? 0.023 -4.211 3.365 1 96.81 306 ILE B O 1
ATOM 4678 N N . ASP B 1 307 ? 0.887 -2.297 4.098 1 97 307 ASP B N 1
ATOM 4679 C CA . ASP B 1 307 ? 0.451 -2.422 5.484 1 97 307 ASP B CA 1
ATOM 4680 C C . ASP B 1 307 ? -0.798 -1.582 5.746 1 97 307 ASP B C 1
ATOM 4682 O O . ASP B 1 307 ? -0.712 -0.361 5.891 1 97 307 ASP B O 1
ATOM 4686 N N . SER B 1 308 ? -1.963 -2.199 5.828 1 96.62 308 SER B N 1
ATOM 4687 C CA . SER B 1 308 ? -3.234 -1.494 5.945 1 96.62 308 SER B CA 1
ATOM 4688 C C . SER B 1 308 ? -3.777 -1.565 7.367 1 96.62 308 SER B C 1
ATOM 4690 O O . SER B 1 308 ? -3.869 -2.648 7.949 1 96.62 308 SER B O 1
ATOM 4692 N N . ILE B 1 309 ? -4.129 -0.459 7.906 1 97 309 ILE B N 1
ATOM 4693 C CA . ILE B 1 309 ? -4.793 -0.365 9.203 1 97 309 ILE B CA 1
ATOM 4694 C C . ILE B 1 309 ? -6.258 0.025 9 1 97 309 ILE B C 1
ATOM 4696 O O . ILE B 1 309 ? -6.555 1.146 8.586 1 97 309 ILE B O 1
ATOM 4700 N N . HIS B 1 310 ? -7.125 -0.905 9.281 1 95.56 310 HIS B N 1
ATOM 4701 C CA . HIS B 1 310 ? -8.57 -0.703 9.195 1 95.56 310 HIS B CA 1
ATOM 4702 C C . HIS B 1 310 ? -9.141 -0.211 10.516 1 95.56 310 HIS B C 1
ATOM 4704 O O . HIS B 1 310 ? -9.102 -0.927 11.523 1 95.56 310 HIS B O 1
ATOM 4710 N N . LEU B 1 311 ? -9.641 0.983 10.477 1 94.88 311 LEU B N 1
ATOM 4711 C CA . LEU B 1 311 ? -10.188 1.591 11.688 1 94.88 311 LEU B CA 1
ATOM 4712 C C . LEU B 1 311 ? -11.695 1.395 11.766 1 94.88 311 LEU B C 1
ATOM 4714 O O . LEU B 1 311 ? -12.461 2.191 11.211 1 94.88 311 LEU B O 1
ATOM 4718 N N . PHE B 1 312 ? -12.148 0.41 12.516 1 91.62 312 PHE B N 1
ATOM 4719 C CA . PHE B 1 312 ? -13.555 0.039 12.586 1 91.62 312 PHE B CA 1
ATOM 4720 C C . PHE B 1 312 ? -14.312 0.978 13.516 1 91.62 312 PHE B C 1
ATOM 4722 O O . PHE B 1 312 ? -15.508 1.22 13.32 1 91.62 312 PHE B O 1
ATOM 4729 N N . GLU B 1 313 ? -13.656 1.429 14.594 1 88.31 313 GLU B N 1
ATOM 4730 C CA . GLU B 1 313 ? -14.297 2.268 15.602 1 88.31 313 GLU B CA 1
ATOM 4731 C C . GLU B 1 313 ? -13.602 3.617 15.719 1 88.31 313 GLU B C 1
ATOM 4733 O O . GLU B 1 313 ? -12.414 3.738 15.414 1 88.31 313 GLU B O 1
ATOM 4738 N N . THR B 1 314 ? -14.523 4.43 16.328 1 79.5 314 THR B N 1
ATOM 4739 C CA . THR B 1 314 ? -13.961 5.746 16.625 1 79.5 314 THR B CA 1
ATOM 4740 C C . THR B 1 314 ? -12.922 5.66 17.734 1 79.5 314 THR B C 1
ATOM 4742 O O . THR B 1 314 ? -13.125 4.949 18.719 1 79.5 314 THR B O 1
ATOM 4745 N N . GLY B 1 315 ? -11.727 6.094 17.594 1 78.88 315 GLY B N 1
ATOM 4746 C CA . GLY B 1 315 ? -10.703 6.055 18.625 1 78.88 315 GLY B CA 1
ATOM 4747 C C . GLY B 1 315 ? -9.562 5.113 18.297 1 78.88 315 GLY B C 1
ATOM 4748 O O . GLY B 1 315 ? -8.531 5.109 18.984 1 78.88 315 GLY B O 1
ATOM 4749 N N . ALA B 1 316 ? -9.906 4.207 17.391 1 81.5 316 ALA B N 1
ATOM 4750 C CA . ALA B 1 316 ? -8.805 3.34 16.969 1 81.5 316 ALA B CA 1
ATOM 4751 C C . ALA B 1 316 ? -7.578 4.156 16.578 1 81.5 316 ALA B C 1
ATOM 4753 O O . ALA B 1 316 ? -7.707 5.246 16.016 1 81.5 316 ALA B O 1
ATOM 4754 N N . ARG B 1 317 ? -6.402 3.6 16.969 1 85.69 317 ARG B N 1
ATOM 4755 C CA . ARG B 1 317 ? -5.168 4.348 16.75 1 85.69 317 ARG B CA 1
ATOM 4756 C C . ARG B 1 317 ? -4.273 3.637 15.742 1 85.69 317 ARG B C 1
ATOM 4758 O O . ARG B 1 317 ? -4.18 2.408 15.742 1 85.69 317 ARG B O 1
ATOM 4765 N N . VAL B 1 318 ? -3.672 4.434 15.023 1 88.5 318 VAL B N 1
ATOM 4766 C CA . VAL B 1 318 ? -2.678 3.938 14.078 1 88.5 318 VAL B CA 1
ATOM 4767 C C . VAL B 1 318 ? -1.321 3.82 14.766 1 88.5 318 VAL B C 1
ATOM 4769 O O . VAL B 1 318 ? -0.879 4.754 15.438 1 88.5 318 VAL B O 1
ATOM 4772 N N . THR B 1 319 ? -0.724 2.697 14.664 1 86.31 319 THR B N 1
ATOM 4773 C CA . THR B 1 319 ? 0.61 2.471 15.203 1 86.31 319 THR B CA 1
ATOM 4774 C C . THR B 1 319 ? 1.598 2.127 14.094 1 86.31 319 THR B C 1
ATOM 4776 O O . THR B 1 319 ? 1.302 1.302 13.227 1 86.31 319 THR B O 1
ATOM 4779 N N . ILE B 1 320 ? 2.639 2.758 14.039 1 82.44 320 ILE B N 1
ATOM 4780 C CA . ILE B 1 320 ? 3.65 2.445 13.039 1 82.44 320 ILE B CA 1
ATOM 4781 C C . ILE B 1 320 ? 4.398 1.176 13.438 1 82.44 320 ILE B C 1
ATOM 4783 O O . ILE B 1 320 ? 4.41 0.797 14.609 1 82.44 320 ILE B O 1
ATOM 4787 N N . ARG B 1 321 ? 4.895 0.533 12.32 1 72 321 ARG B N 1
ATOM 4788 C CA . ARG B 1 321 ? 5.738 -0.625 12.594 1 72 321 ARG B CA 1
ATOM 4789 C C . ARG B 1 321 ? 7.191 -0.207 12.805 1 72 321 ARG B C 1
ATOM 4791 O O . ARG B 1 321 ? 7.734 0.586 12.031 1 72 321 ARG B O 1
ATOM 4798 N N . VAL B 1 322 ? 7.668 -0.313 13.938 1 51.19 322 VAL B N 1
ATOM 4799 C CA . VAL B 1 322 ? 9.055 0.033 14.219 1 51.19 322 VAL B CA 1
ATOM 4800 C C . VAL B 1 322 ? 9.953 -1.164 13.922 1 51.19 322 VAL B C 1
ATOM 4802 O O . VAL B 1 322 ? 9.562 -2.312 14.141 1 51.19 322 VAL B O 1
#

InterPro domains:
  IPR004464 Fructose-1,6-bisphosphatase class 2/Sedoheputulose-1,7-bisphosphatase [PF03320] (5-310)
  IPR004464 Fructose-1,6-bisphosphatase class 2/Sedoheputulose-1,7-bisphosphatase [PIRSF004532] (3-313)
  IPR004464 Fructose-1,6-bisphosphatase class 2/Sedoheputulose-1,7-bisphosphatase [PTHR30447] (4-315)
  IPR004464 Fructose-1,6-bisphosphatase class 2/Sedoheputulose-1,7-bisphosphatase [TIGR00330] (4-320)
  IPR004464 Fructose-1,6-bisphosphatase class 2/Sedoheputulose-1,7-bisphosphatase [cd01516] (4-310)

Radius of gyration: 26.63 Å; Cα contacts (8 Å, |Δi|>4): 1753; chains: 2; bounding box: 49×86×59 Å